Protein AF-A0A9D9DEP2-F1 (afdb_monomer)

Radius of gyration: 40.49 Å; Cα contacts (8 Å, |Δi|>4): 1142; chains: 1; bounding box: 101×79×122 Å

pLDDT: mean 80.51, std 19.4, range [23.91, 98.69]

Sequence (565 aa):
MKHIHAKIACAVLGAAFAVGIGTSLDYGESPEIASPSPSLRKAIETRASSVTAEQSIFTAIRSNNIGGDTNVSYECAKGGGTSNPGVYSDQIRLYQNNEDIGGDGGQITIKVADGYKITSLTIGSGQSTTIRYLVNGVNGQSNISISNGGKYTVDSANHLGVDISSVTVICNGKDKNSRLNVNYLSVTYEPLVDTPSDAVLSSLTLEQGTAPTEVYQNADVDVSGYLLTGTYTSPSTPEFSSELAILPNDENLTWNYDTSELGEAEISATYNDGNVNIDSNALTINVVEVPDGQYYYFGEHPDFSDSQKWDSGYEARTMAYPGEFSITFASANKQSQIITDMPVSKGNEATLTSEKPMSKIEFGFKQWNTRENTASLYIDGGSTAVDRAAFLDGVSSVSYVSDSPFSTAKVDWSNSSNQVGWEYVYIEYASVEPSEAESYAEMFIEFMTCDGEIGAITAEEGTWEVLSDLYAGLSDSDKRILKEATPNEHSESLVEQAVARYDYIVGKYGVEQYPDFMDRTPARIAEARSVDVNDQTAAWVIAGISAAGIASAAAFFFLRRRKEA

Foldseek 3Di:
DDDDDDDDDDDDDDDDDDDDDDDDDDDDDDDDDDDDDPVVVVVLPDAWDKDKAKAQFADDQWDCDGNPHNQKIKHKAQWQFPDGWDADPRWIWWHAHEPVPDTFTIKMKMFGHPQKAWPKKKWFAQAWAWKWKDFVNHGDDGRHIAHRRGMDMDDCVVVAPDRGGMMMMITHGHDPRHIGTTRMMMIIMGGNDPQPPQKDFDAKAKDQAQFDLEDEAPDDGDQQRIWMWTWIAHPVHRSDIDIGIDGSPPPQKDKDWHRNDFAKIWIWIWGDPPPDTHIYDIDIGGYDYDQPKDKDFQLPQPQLVDCVNAAQDWAWDKDDDPQFKIKIWRTWGQDDPDHNRFTKAAQTKMKMFTPFWFQKKKWKKAFAAQDKKKKFKDFPPDPHGPWIDIDRHGMDMTMDGHPDTTGMMMIGMPHRGGMMGGGIMMTRGPPPPPALLQVLLVLLPVQFDDPPDDDDTPHPPCPLVVSLVSLVPHDPVSLCLLQVADADCPDPRSSNNSSVSLLCCCQDVHCVVRNPSSPNPRHRDDDPPPPPPDVVNVCVVVVVVVVVVVVVVVVVVVVVVVVVD

Solvent-accessible surface area (backbone atoms only — not comparable to full-atom values): 31410 Å² total; per-residue (Å²): 138,83,91,82,91,85,84,88,80,92,79,92,79,88,83,88,80,90,79,89,80,89,79,91,78,91,78,77,86,79,80,83,79,74,78,80,55,76,73,55,65,66,56,77,75,65,82,76,73,68,47,75,35,49,36,61,71,37,91,59,62,53,41,70,36,34,65,79,38,66,54,32,27,37,41,53,42,30,72,41,18,77,40,72,56,44,64,54,94,38,14,38,39,22,25,15,17,39,84,91,73,58,69,50,8,5,29,39,37,38,36,44,40,91,63,34,24,51,66,38,42,33,45,22,21,68,29,34,23,27,28,29,37,21,51,69,84,40,84,56,64,67,77,46,76,32,49,63,69,27,68,49,66,57,72,52,81,87,46,73,95,59,83,31,43,30,41,34,43,29,13,58,11,72,41,90,76,17,23,32,24,38,38,32,40,37,40,29,28,31,64,56,73,81,76,56,96,65,50,38,81,73,47,36,42,62,44,58,74,75,34,73,63,62,43,42,42,70,49,85,78,76,52,80,29,38,41,34,40,35,35,29,37,20,84,91,42,77,88,46,72,49,79,42,80,47,65,69,81,42,90,45,53,45,78,47,68,62,32,82,54,78,39,84,30,54,40,34,43,35,40,44,84,85,83,54,80,40,60,33,50,72,44,80,35,35,18,37,77,63,67,82,55,46,79,45,48,46,35,75,35,68,61,59,65,33,67,90,76,34,44,74,58,76,38,67,46,73,51,78,46,89,94,46,33,35,37,36,31,61,25,30,20,38,45,91,81,90,45,72,65,26,45,34,26,54,40,45,37,36,40,36,41,40,78,48,48,25,25,30,43,34,42,35,33,37,37,88,53,76,64,72,36,32,44,34,34,24,51,71,84,48,94,60,63,81,31,73,31,78,46,52,67,47,75,50,60,44,59,50,79,46,101,59,70,41,42,34,41,34,40,38,52,75,39,54,85,44,66,39,30,42,44,31,40,36,38,21,58,37,86,68,75,65,50,73,37,40,52,46,16,48,52,47,46,68,56,51,40,73,57,94,68,88,84,56,73,60,52,64,92,61,49,69,57,53,54,45,52,54,56,68,69,48,54,75,68,34,48,46,51,57,51,70,50,65,66,30,77,84,52,93,47,49,43,22,26,24,37,27,50,50,38,47,49,33,11,59,67,28,56,90,79,40,63,70,79,70,72,63,79,51,68,74,48,74,75,77,75,74,73,80,60,47,74,66,55,45,50,50,52,53,50,50,53,49,50,52,51,50,50,51,52,50,50,50,52,54,56,52,56,67,73,77,109

Secondary structure (DSSP, 8-state):
-------PPP-----------------PPPP--PPPPHHHHTTTT-S---EEEEE---S-SEES-BTTBTTEEEEEE-TTBSS--EEETTEEEEPPBPTTT-S---EEEEEEPTTEEEEEEEEEESS-EEEEEEETTEE----EEE-TT-EEEE-SGGGTT----EEEEEE---STTS-EEEEEEEEEEEE-----TT-EEEEEEEE-TT--SEEETTPPP-GGG-EEEEEEE-SSSTT-EEEEEE-TT-TTEEEEE--SSSEEEEEEEEEE-SS-EEEPPPEEEEEEPPP--EEEETTTSHHHH-TTTS-SS-EEEEEEETTTEEEEEEEEE--SSS--SS-EEES--EEEEEEEEEEEEEEEEEE-S---EEEEEEETT-SS-SEEEEESSEEEEEEEEEEEEEEEEEEEES-TT-EEEEEEEEEEEP-----HHHHHHHHHHHH-EE-SSSS-EE--TTHHHHHHHHHHHS-HHHHHHHHHSPP-TT-S-HHHHHHHHHHHHHHHH-TTTS--TT---PPP----------HHHHHHHHHHHHHHHHHHHHHHHHHHHTT--

Structure (mmCIF, N/CA/C/O backbone):
data_AF-A0A9D9DEP2-F1
#
_entry.id   AF-A0A9D9DEP2-F1
#
loop_
_atom_site.group_PDB
_atom_site.id
_atom_site.type_symbol
_atom_site.label_atom_id
_atom_site.label_alt_id
_atom_site.label_comp_id
_atom_site.label_asym_id
_atom_site.label_entity_id
_atom_site.label_seq_id
_atom_site.pdbx_PDB_ins_code
_atom_site.Cartn_x
_atom_site.Cartn_y
_atom_site.Cartn_z
_atom_site.occupancy
_atom_site.B_iso_or_equiv
_atom_site.auth_seq_id
_atom_site.auth_comp_id
_atom_site.auth_asym_id
_atom_site.auth_atom_id
_atom_site.pdbx_PDB_model_num
ATOM 1 N N . MET A 1 1 ? -49.178 -45.381 30.645 1.00 32.31 1 MET A N 1
ATOM 2 C CA . MET A 1 1 ? -48.201 -46.468 30.871 1.00 32.31 1 MET A CA 1
ATOM 3 C C . MET A 1 1 ? -47.381 -46.614 29.587 1.00 32.31 1 MET A C 1
ATOM 5 O O . MET A 1 1 ? -47.969 -46.957 28.575 1.00 32.31 1 MET A O 1
ATOM 9 N N . LYS A 1 2 ? -46.074 -46.303 29.660 1.00 31.66 2 LYS A N 1
ATOM 10 C CA . LYS A 1 2 ? -44.983 -46.493 28.667 1.00 31.66 2 LYS A CA 1
ATOM 11 C C . LYS A 1 2 ? -44.894 -45.587 27.407 1.00 31.66 2 LYS A C 1
ATOM 13 O O . LYS A 1 2 ? -45.352 -45.957 26.339 1.00 31.66 2 LYS A O 1
ATOM 18 N N . HIS A 1 3 ? -44.265 -44.414 27.577 1.00 27.67 3 HIS A N 1
ATOM 19 C CA . HIS A 1 3 ? -42.921 -44.020 27.079 1.00 27.67 3 HIS A CA 1
ATOM 20 C C . HIS A 1 3 ? -42.362 -44.580 25.743 1.00 27.67 3 HIS A C 1
ATOM 22 O O . HIS A 1 3 ? -42.147 -45.786 25.670 1.00 27.67 3 HIS A O 1
ATOM 28 N N . ILE A 1 4 ? -41.962 -43.707 24.787 1.00 29.81 4 ILE A N 1
ATOM 29 C CA . ILE A 1 4 ? -40.572 -43.210 24.506 1.00 29.81 4 ILE A CA 1
ATOM 30 C C . ILE A 1 4 ? -40.453 -42.552 23.097 1.00 29.81 4 ILE A C 1
ATOM 32 O O . ILE A 1 4 ? -40.850 -43.170 22.119 1.00 29.81 4 ILE A O 1
ATOM 36 N N . HIS A 1 5 ? -39.900 -41.317 23.081 1.00 28.03 5 HIS A N 1
ATOM 37 C CA . HIS A 1 5 ? -38.949 -40.607 22.172 1.00 28.03 5 HIS A CA 1
ATOM 38 C C . HIS A 1 5 ? -38.866 -40.917 20.657 1.00 28.03 5 HIS A C 1
ATOM 40 O O . HIS A 1 5 ? -39.031 -42.055 20.253 1.00 28.03 5 HIS A O 1
ATOM 46 N N . ALA A 1 6 ? -38.392 -40.048 19.751 1.00 28.73 6 ALA A N 1
ATOM 47 C CA . ALA A 1 6 ? -38.085 -38.608 19.637 1.00 28.73 6 ALA A CA 1
ATOM 48 C C . ALA A 1 6 ? -37.448 -38.403 18.232 1.00 28.73 6 ALA A C 1
ATOM 50 O O . ALA A 1 6 ? -37.020 -39.380 17.617 1.00 28.73 6 ALA A O 1
ATOM 51 N N . LYS A 1 7 ? -37.264 -37.130 17.843 1.00 26.77 7 LYS A N 1
ATOM 52 C CA . LYS A 1 7 ? -36.399 -36.565 16.777 1.00 26.77 7 LYS A CA 1
ATOM 53 C C . LYS A 1 7 ? -37.071 -36.218 15.442 1.00 26.77 7 LYS A C 1
ATOM 55 O O . LYS A 1 7 ? -37.149 -37.025 14.522 1.00 26.77 7 LYS A O 1
ATOM 60 N N . ILE A 1 8 ? -37.453 -34.943 15.349 1.00 25.81 8 ILE A N 1
ATOM 61 C CA . ILE A 1 8 ? -37.536 -34.171 14.107 1.00 25.81 8 ILE A CA 1
ATOM 62 C C . ILE A 1 8 ? -36.127 -33.625 13.848 1.00 25.81 8 ILE A C 1
ATOM 64 O O . ILE A 1 8 ? -35.552 -32.972 14.714 1.00 25.81 8 ILE A O 1
ATOM 68 N N . ALA A 1 9 ? -35.564 -33.954 12.687 1.00 27.83 9 ALA A N 1
ATOM 69 C CA . ALA A 1 9 ? -34.349 -33.351 12.162 1.00 27.83 9 ALA A CA 1
ATOM 70 C C . ALA A 1 9 ? -34.756 -32.281 11.144 1.00 27.83 9 ALA A C 1
ATOM 72 O O . ALA A 1 9 ? -35.517 -32.561 10.217 1.00 27.83 9 ALA A O 1
ATOM 73 N N . CYS A 1 10 ? -34.254 -31.068 11.356 1.00 23.91 10 CYS A N 1
ATOM 74 C CA . CYS A 1 10 ? -34.323 -29.956 10.427 1.00 23.91 10 CYS A CA 1
ATOM 75 C C . CYS A 1 10 ? -33.319 -30.213 9.292 1.00 23.91 10 CYS A C 1
ATOM 77 O O . CYS A 1 10 ? -32.130 -30.393 9.549 1.00 23.91 10 CYS A O 1
ATOM 79 N N . ALA A 1 11 ? -33.799 -30.281 8.052 1.00 28.59 11 ALA A N 1
ATOM 80 C CA . ALA A 1 11 ? -32.971 -30.296 6.851 1.00 28.59 11 ALA A CA 1
ATOM 81 C C . ALA A 1 11 ? -33.636 -29.383 5.816 1.00 28.59 11 ALA A C 1
ATOM 83 O O . ALA A 1 11 ? -34.637 -29.743 5.198 1.00 28.59 11 ALA A O 1
ATOM 84 N N . VAL A 1 12 ? -33.085 -28.180 5.672 1.00 26.52 12 VAL A N 1
ATOM 85 C CA . VAL A 1 12 ? -33.403 -27.224 4.612 1.00 26.52 12 VAL A CA 1
ATOM 86 C C . VAL A 1 12 ? -32.397 -27.451 3.489 1.00 26.52 12 VAL A C 1
ATOM 88 O O . VAL A 1 12 ? -31.224 -27.145 3.664 1.00 26.52 12 VAL A O 1
ATOM 91 N N . LEU A 1 13 ? -32.841 -28.004 2.355 1.00 25.55 13 LEU A N 1
ATOM 92 C CA . LEU A 1 13 ? -32.223 -27.787 1.040 1.00 25.55 13 LEU A CA 1
ATOM 93 C C . LEU A 1 13 ? -33.100 -28.348 -0.093 1.00 25.55 13 LEU A C 1
ATOM 95 O O . LEU A 1 13 ? -33.417 -29.534 -0.122 1.00 25.55 13 LEU A O 1
ATOM 99 N N . GLY A 1 14 ? -33.418 -27.476 -1.055 1.00 25.98 14 GLY A N 1
ATOM 100 C CA . GLY A 1 14 ? -33.632 -27.834 -2.460 1.00 25.98 14 GLY A CA 1
ATOM 101 C C . GLY A 1 14 ? -35.033 -28.288 -2.875 1.00 25.98 14 GLY A C 1
ATOM 102 O O . GLY A 1 14 ? -35.260 -29.476 -3.088 1.00 25.98 14 GLY A O 1
ATOM 103 N N . ALA A 1 15 ? -35.941 -27.342 -3.131 1.00 28.12 15 ALA A N 1
ATOM 104 C CA . ALA A 1 15 ? -37.134 -27.595 -3.939 1.00 28.12 15 ALA A CA 1
ATOM 105 C C . ALA A 1 15 ? -37.005 -26.900 -5.303 1.00 28.12 15 ALA A C 1
ATOM 107 O O . ALA A 1 15 ? -37.205 -25.696 -5.434 1.00 28.12 15 ALA A O 1
ATOM 108 N N . ALA A 1 16 ? -36.675 -27.696 -6.320 1.00 28.05 16 ALA A N 1
ATOM 109 C CA . ALA A 1 16 ? -36.867 -27.356 -7.721 1.00 28.05 16 ALA A CA 1
ATOM 110 C C . ALA A 1 16 ? -38.371 -27.294 -8.030 1.00 28.05 16 ALA A C 1
ATOM 112 O O . ALA A 1 16 ? -39.101 -28.246 -7.748 1.00 28.05 16 ALA A O 1
ATOM 113 N N . PHE A 1 17 ? -38.827 -26.205 -8.648 1.00 26.36 17 PHE A N 1
ATOM 114 C CA . PHE A 1 17 ? -40.170 -26.105 -9.215 1.00 26.36 17 PHE A CA 1
ATOM 115 C C . PHE A 1 17 ? -40.061 -25.849 -10.718 1.00 26.36 17 PHE A C 1
ATOM 117 O O . PHE A 1 17 ? -39.733 -24.756 -11.168 1.00 26.36 17 PHE A O 1
ATOM 124 N N . ALA A 1 18 ? -40.325 -26.899 -11.494 1.00 29.03 18 ALA A N 1
ATOM 125 C CA . ALA A 1 18 ? -40.583 -26.814 -12.919 1.00 29.03 18 ALA A CA 1
ATOM 126 C C . ALA A 1 18 ? -42.079 -26.547 -13.128 1.00 29.03 18 ALA A C 1
ATOM 128 O O . ALA A 1 18 ? -42.914 -27.373 -12.761 1.00 29.03 18 ALA A O 1
ATOM 129 N N . VAL A 1 19 ? -42.419 -25.424 -13.759 1.00 29.98 19 VAL A N 1
ATOM 130 C CA . VAL A 1 19 ? -43.711 -25.229 -14.427 1.00 29.98 19 VAL A CA 1
ATOM 131 C C . VAL A 1 19 ? -43.416 -24.670 -15.809 1.00 29.98 19 VAL A C 1
ATOM 133 O O . VAL A 1 19 ? -43.016 -23.521 -15.964 1.00 29.98 19 VAL A O 1
ATOM 136 N N . GLY A 1 20 ? -43.585 -25.525 -16.815 1.00 27.92 20 GLY A N 1
ATOM 137 C CA . GLY A 1 20 ? -43.602 -25.124 -18.210 1.00 27.92 20 GLY A CA 1
ATOM 138 C C . GLY A 1 20 ? -44.967 -24.559 -18.581 1.00 27.92 20 GLY A C 1
ATOM 139 O O . GLY A 1 20 ? -45.994 -25.185 -18.322 1.00 27.92 20 GLY A O 1
ATOM 140 N N . ILE A 1 21 ? -44.967 -23.408 -19.245 1.00 32.16 21 ILE A N 1
ATOM 141 C CA . ILE A 1 21 ? -46.043 -22.990 -20.140 1.00 32.16 21 ILE A CA 1
ATOM 142 C C . ILE A 1 21 ? -45.348 -22.409 -21.367 1.00 32.16 21 ILE A C 1
ATOM 144 O O . ILE A 1 21 ? -44.583 -21.454 -21.267 1.00 32.16 21 ILE A O 1
ATOM 148 N N . GLY A 1 22 ? -45.541 -23.072 -22.504 1.00 30.22 22 GLY A N 1
ATOM 149 C CA . GLY A 1 22 ? -44.905 -22.714 -23.759 1.00 30.22 22 GLY A CA 1
ATOM 150 C C . GLY A 1 22 ? -45.598 -21.559 -24.467 1.00 30.22 22 GLY A C 1
ATOM 151 O O . GLY A 1 22 ? -46.820 -21.444 -24.436 1.00 30.22 22 GLY A O 1
ATOM 152 N N . THR A 1 23 ? -44.803 -20.799 -25.210 1.00 33.25 23 THR A N 1
ATOM 153 C CA . THR A 1 23 ? -45.201 -20.190 -26.477 1.00 33.25 23 THR A CA 1
ATOM 154 C C . THR A 1 23 ? -44.007 -20.236 -27.427 1.00 33.25 23 THR A C 1
ATOM 156 O O . THR A 1 23 ? -42.866 -19.977 -27.059 1.00 33.25 23 THR A O 1
ATOM 159 N N . SER A 1 24 ? -44.293 -20.671 -28.649 1.00 32.06 24 SER A N 1
ATOM 160 C CA . SER A 1 24 ? -43.367 -20.868 -29.756 1.00 32.06 24 SER A CA 1
ATOM 161 C C . SER A 1 24 ? -42.842 -19.544 -30.306 1.00 32.06 24 SER A C 1
ATOM 163 O O . SER A 1 24 ? -43.647 -18.687 -30.677 1.00 32.06 24 SER A O 1
ATOM 165 N N . LEU A 1 25 ? -41.525 -19.436 -30.480 1.00 31.28 25 LEU A N 1
ATOM 166 C CA . LEU A 1 25 ? -40.923 -18.542 -31.462 1.00 31.28 25 LEU A CA 1
ATOM 167 C C . LEU A 1 25 ? -39.977 -19.353 -32.350 1.00 31.28 25 LEU A C 1
ATOM 169 O O . LEU A 1 25 ? -39.119 -20.097 -31.884 1.00 31.28 25 LEU A O 1
ATOM 173 N N . ASP A 1 26 ? -40.267 -19.236 -33.635 1.00 36.88 26 ASP A N 1
ATOM 174 C CA . ASP A 1 26 ? -39.692 -19.901 -34.793 1.00 36.88 26 ASP A CA 1
ATOM 175 C C . ASP A 1 26 ? -38.225 -19.467 -34.975 1.00 36.88 26 ASP A C 1
ATOM 177 O O . ASP A 1 26 ? -37.953 -18.277 -35.141 1.00 36.88 26 ASP A O 1
ATOM 181 N N . TYR A 1 27 ? -37.278 -20.409 -34.916 1.00 31.64 27 TYR A N 1
ATOM 182 C CA . TYR A 1 27 ? -35.875 -20.176 -35.273 1.00 31.64 27 TYR A CA 1
ATOM 183 C C . TYR A 1 27 ? -35.579 -20.906 -36.579 1.00 31.64 27 TYR A C 1
ATOM 185 O O . TYR A 1 27 ? -35.537 -22.136 -36.630 1.00 31.64 27 TYR A O 1
ATOM 193 N N . GLY A 1 28 ? -35.389 -20.112 -37.633 1.00 33.50 28 GLY A N 1
ATOM 194 C CA . GLY A 1 28 ? -34.922 -20.570 -38.932 1.00 33.50 28 GLY A CA 1
ATOM 195 C C . GLY A 1 28 ? -33.533 -21.203 -38.856 1.00 33.50 28 GLY A C 1
ATOM 196 O O . GLY A 1 28 ? -32.704 -20.858 -38.014 1.00 33.50 28 GLY A O 1
ATOM 197 N N . GLU A 1 29 ? -33.323 -22.152 -39.762 1.00 33.81 29 GLU A N 1
ATOM 198 C CA . GLU A 1 29 ? -32.135 -22.981 -39.926 1.00 33.81 29 GLU A CA 1
ATOM 199 C C . GLU A 1 29 ? -30.820 -22.177 -39.897 1.00 33.81 29 GLU A C 1
ATOM 201 O O . GLU A 1 29 ? -30.625 -21.212 -40.637 1.00 33.81 29 GLU A O 1
ATOM 206 N N . SER A 1 30 ? -29.900 -22.620 -39.038 1.00 30.31 30 SER A N 1
ATOM 207 C CA . SER A 1 30 ? -28.515 -22.157 -38.964 1.00 30.31 30 SER A CA 1
ATOM 208 C C . SER A 1 30 ? -27.701 -22.771 -40.113 1.00 30.31 30 SER A C 1
ATOM 210 O O . SER A 1 30 ? -27.745 -23.993 -40.282 1.00 30.31 30 SER A O 1
ATOM 212 N N . PRO A 1 31 ? -26.954 -21.985 -40.912 1.00 36.69 31 PRO A N 1
ATOM 213 C CA . PRO A 1 31 ? -26.064 -22.548 -41.912 1.00 36.69 31 PRO A CA 1
ATOM 214 C C . PRO A 1 31 ? -24.819 -23.132 -41.237 1.00 36.69 31 PRO A C 1
ATOM 216 O O . PRO A 1 31 ? -24.120 -22.474 -40.469 1.00 36.69 31 PRO A O 1
ATOM 219 N N . GLU A 1 32 ? -24.552 -24.388 -41.571 1.00 36.28 32 GLU A N 1
ATOM 220 C CA . GLU A 1 32 ? -23.367 -25.162 -41.220 1.00 36.28 32 GLU A CA 1
ATOM 221 C C . GLU A 1 32 ? -22.092 -24.396 -41.636 1.00 36.28 32 GLU A C 1
ATOM 223 O O . GLU A 1 32 ? -21.767 -24.278 -42.820 1.00 36.28 32 GLU A O 1
ATOM 228 N N . ILE A 1 33 ? -21.375 -23.819 -40.663 1.00 31.00 33 ILE A N 1
ATOM 229 C CA . ILE A 1 33 ? -20.100 -23.135 -40.907 1.00 31.00 33 ILE A CA 1
ATOM 230 C C . ILE A 1 33 ? -19.047 -24.206 -41.195 1.00 31.00 33 ILE A C 1
ATOM 232 O O . ILE A 1 33 ? -18.604 -24.936 -40.307 1.00 31.00 33 ILE A O 1
ATOM 236 N N . ALA A 1 34 ? -18.649 -24.299 -42.462 1.00 35.62 34 ALA A N 1
ATOM 237 C CA . ALA A 1 34 ? -17.555 -25.146 -42.905 1.00 35.62 34 ALA A CA 1
ATOM 238 C C . ALA A 1 34 ? -16.264 -24.815 -42.137 1.00 35.62 34 ALA A C 1
ATOM 240 O O . ALA A 1 34 ? -15.840 -23.661 -42.060 1.00 35.62 34 ALA A O 1
ATOM 241 N N . SER A 1 35 ? -15.619 -25.849 -41.595 1.00 36.44 35 SER A N 1
ATOM 242 C CA . SER A 1 35 ? -14.315 -25.734 -40.938 1.00 36.44 35 SER A CA 1
ATOM 243 C C . SER A 1 35 ? -13.278 -25.137 -41.911 1.00 36.44 35 SER A C 1
ATOM 245 O O . SER A 1 35 ? -13.195 -25.601 -43.055 1.00 36.44 35 SER A O 1
ATOM 247 N N . PRO A 1 36 ? -12.485 -24.124 -41.509 1.00 30.78 36 PRO A N 1
ATOM 248 C CA . PRO A 1 36 ? -11.541 -23.473 -42.409 1.00 30.78 36 PRO A CA 1
ATOM 249 C C . PRO A 1 36 ? -10.458 -24.451 -42.880 1.00 30.78 36 PRO A C 1
ATOM 251 O O . PRO A 1 36 ? -9.934 -25.262 -42.112 1.00 30.78 36 PRO A O 1
ATOM 254 N N . SER A 1 37 ? -10.130 -24.372 -44.173 1.00 34.12 37 SER A N 1
ATOM 255 C CA . SER A 1 37 ? -9.193 -25.289 -44.828 1.00 34.12 37 SER A CA 1
ATOM 256 C C . SER A 1 37 ? -7.795 -25.281 -44.167 1.00 34.12 37 SER A C 1
ATOM 258 O O . SER A 1 37 ? -7.350 -24.233 -43.689 1.00 34.12 37 SER A O 1
ATOM 260 N N . PRO A 1 38 ? -7.043 -26.403 -44.193 1.00 34.75 38 PRO A N 1
ATOM 261 C CA . PRO A 1 38 ? -5.690 -26.505 -43.622 1.00 34.75 38 PRO A CA 1
ATOM 262 C C . PRO A 1 38 ? -4.677 -25.481 -44.163 1.00 34.75 38 PRO A C 1
ATOM 264 O O . PRO A 1 38 ? -3.651 -25.233 -43.535 1.00 34.75 38 PRO A O 1
ATOM 267 N N . SER A 1 39 ? -4.965 -24.865 -45.312 1.00 31.33 39 SER A N 1
ATOM 268 C CA . SER A 1 39 ? -4.174 -23.786 -45.911 1.00 31.33 39 SER A CA 1
ATOM 269 C C . SER A 1 39 ? -4.269 -22.473 -45.125 1.00 31.33 39 SER A C 1
ATOM 271 O O . SER A 1 39 ? -3.285 -21.742 -45.076 1.00 31.33 39 SER A O 1
ATOM 273 N N . LEU A 1 40 ? -5.412 -22.198 -44.477 1.00 28.23 40 LEU A N 1
ATOM 274 C CA . LEU A 1 40 ? -5.621 -21.008 -43.641 1.00 28.23 40 LEU A CA 1
ATOM 275 C C . LEU A 1 40 ? -4.958 -21.154 -42.263 1.00 28.23 40 LEU A C 1
ATOM 277 O O . LEU A 1 40 ? -4.382 -20.199 -41.755 1.00 28.23 40 LEU A O 1
ATOM 281 N N . ARG A 1 41 ? -4.931 -22.370 -41.695 1.00 28.97 41 ARG A N 1
ATOM 282 C CA . ARG A 1 41 ? -4.208 -22.637 -40.434 1.00 28.97 41 ARG A CA 1
ATOM 283 C C . ARG A 1 41 ? -2.699 -22.408 -40.546 1.00 28.97 41 ARG A C 1
ATOM 285 O O . ARG A 1 41 ? -2.068 -22.095 -39.552 1.00 28.97 41 ARG A O 1
ATOM 292 N N . LYS A 1 42 ? -2.133 -22.510 -41.753 1.00 27.92 42 LYS A N 1
ATOM 293 C CA . LYS A 1 42 ? -0.714 -22.226 -42.012 1.00 27.92 42 LYS A CA 1
ATOM 294 C C . LYS A 1 42 ? -0.420 -20.737 -42.258 1.00 27.92 42 LYS A C 1
ATOM 296 O O . LYS A 1 42 ? 0.742 -20.354 -42.242 1.00 27.92 42 LYS A O 1
ATOM 301 N N . ALA A 1 43 ? -1.444 -19.914 -42.494 1.00 28.11 43 ALA A N 1
ATOM 302 C CA . ALA A 1 43 ? -1.305 -18.466 -42.670 1.00 28.11 43 ALA A CA 1
ATOM 303 C C . ALA A 1 43 ? -1.530 -17.689 -41.359 1.00 28.11 43 ALA A C 1
ATOM 305 O O . ALA A 1 43 ? -0.901 -16.658 -41.159 1.00 28.11 43 ALA A O 1
ATOM 306 N N . ILE A 1 44 ? -2.343 -18.230 -40.443 1.00 33.69 44 ILE A N 1
ATOM 307 C CA . ILE A 1 44 ? -2.642 -17.621 -39.131 1.00 33.69 44 ILE A CA 1
ATOM 308 C C . ILE A 1 44 ? -1.477 -17.781 -38.126 1.00 33.69 44 ILE A C 1
ATOM 310 O O . ILE A 1 44 ? -1.403 -17.075 -37.131 1.00 33.69 44 ILE A O 1
ATOM 314 N N . GLU A 1 45 ? -0.497 -18.641 -38.409 1.00 35.28 45 GLU A N 1
ATOM 315 C CA . GLU A 1 45 ? 0.647 -18.908 -37.519 1.00 35.28 45 GLU A CA 1
ATOM 316 C C . GLU A 1 45 ? 1.934 -18.176 -37.949 1.00 35.28 45 GLU A C 1
ATOM 318 O O . GLU A 1 45 ? 3.049 -18.600 -37.649 1.00 35.28 45 GLU A O 1
ATOM 323 N N . THR A 1 46 ? 1.840 -17.100 -38.736 1.00 43.66 46 THR A N 1
ATOM 324 C CA . THR A 1 46 ? 3.037 -16.427 -39.266 1.00 43.66 46 THR A CA 1
ATOM 325 C C . THR A 1 46 ? 2.857 -14.916 -39.346 1.00 43.66 46 THR A C 1
ATOM 327 O O . THR A 1 46 ? 2.528 -14.422 -40.422 1.00 43.66 46 THR A O 1
ATOM 330 N N . ARG A 1 47 ? 3.146 -14.190 -38.244 1.00 43.97 47 ARG A N 1
ATOM 331 C CA . ARG A 1 47 ? 3.844 -12.872 -38.272 1.00 43.97 47 ARG A CA 1
ATOM 332 C C . ARG A 1 47 ? 4.168 -12.169 -36.938 1.00 43.97 47 ARG A C 1
ATOM 334 O O . ARG A 1 47 ? 4.593 -11.025 -36.987 1.00 43.97 47 ARG A O 1
ATOM 341 N N . ALA A 1 48 ? 4.139 -12.852 -35.795 1.00 51.50 48 ALA A N 1
ATOM 342 C CA . ALA A 1 48 ? 4.835 -12.381 -34.586 1.00 51.50 48 ALA A CA 1
ATOM 343 C C . ALA A 1 48 ? 5.480 -13.548 -33.817 1.00 51.50 48 ALA A C 1
ATOM 345 O O . ALA A 1 48 ? 5.291 -13.711 -32.619 1.00 51.50 48 ALA A O 1
ATOM 346 N N . SER A 1 49 ? 6.214 -14.427 -34.514 1.00 65.12 49 SER A N 1
ATOM 347 C CA . SER A 1 49 ? 7.077 -15.371 -33.796 1.00 65.12 49 SER A CA 1
ATOM 348 C C . SER A 1 49 ? 8.314 -14.603 -33.363 1.00 65.12 49 SER A C 1
ATOM 350 O O . SER A 1 49 ? 9.148 -14.256 -34.203 1.00 65.12 49 SER A O 1
ATOM 352 N N . SER A 1 50 ? 8.423 -14.337 -32.067 1.00 81.44 50 SER A N 1
ATOM 353 C CA . SER A 1 50 ? 9.670 -13.874 -31.481 1.00 81.44 50 SER A CA 1
ATOM 354 C C . SER A 1 50 ? 10.774 -14.903 -31.749 1.00 81.44 50 SER A C 1
ATOM 356 O O . SER A 1 50 ? 10.539 -16.116 -31.801 1.00 81.44 50 SER A O 1
ATOM 358 N N . VAL A 1 51 ? 11.981 -14.409 -32.000 1.00 91.06 51 VAL A N 1
ATOM 359 C CA . VAL A 1 51 ? 13.173 -15.221 -32.252 1.00 91.06 51 VAL A CA 1
ATOM 360 C C . VAL A 1 51 ? 14.193 -14.890 -31.178 1.00 91.06 51 VAL A C 1
ATOM 362 O O . VAL A 1 51 ? 14.435 -13.719 -30.895 1.00 91.06 51 VAL A O 1
ATOM 365 N N . THR A 1 52 ? 14.801 -15.920 -30.590 1.00 94.50 52 THR A N 1
ATOM 366 C CA . THR A 1 52 ? 15.857 -15.767 -29.584 1.00 94.50 52 THR A CA 1
ATOM 367 C C . THR A 1 52 ? 17.193 -16.248 -30.137 1.00 94.50 52 THR A C 1
ATOM 369 O O . THR A 1 52 ? 17.323 -17.395 -30.568 1.00 94.50 52 THR A O 1
ATOM 372 N N . ALA A 1 53 ? 18.199 -15.380 -30.080 1.00 96.44 53 ALA A N 1
ATOM 373 C CA . ALA A 1 53 ? 19.572 -15.659 -30.474 1.00 96.44 53 ALA A CA 1
ATOM 374 C C . ALA A 1 53 ? 20.492 -15.656 -29.248 1.00 96.44 53 ALA A C 1
ATOM 376 O O . ALA A 1 53 ? 20.501 -14.695 -28.478 1.00 96.44 53 ALA A O 1
ATOM 377 N N . GLU A 1 54 ? 21.298 -16.707 -29.081 1.00 97.62 54 GLU A N 1
ATOM 378 C CA . GLU A 1 54 ? 22.160 -16.886 -27.908 1.00 97.62 54 GLU A CA 1
ATOM 379 C C . GLU A 1 54 ? 23.635 -17.057 -28.268 1.00 97.62 54 GLU A C 1
ATOM 381 O O . GLU A 1 54 ? 23.988 -17.705 -29.253 1.00 97.62 54 GLU A O 1
ATOM 386 N N . GLN A 1 55 ? 24.525 -16.532 -27.427 1.00 97.94 55 GLN A N 1
ATOM 387 C CA . GLN A 1 55 ? 25.966 -16.708 -27.579 1.00 97.94 55 GLN A CA 1
ATOM 388 C C . GLN A 1 55 ? 26.674 -16.762 -26.226 1.00 97.94 55 GLN A C 1
ATOM 390 O O . GLN A 1 55 ? 26.552 -15.852 -25.412 1.00 97.94 55 GLN A O 1
ATOM 395 N N . SER A 1 56 ? 27.469 -17.811 -26.012 1.00 97.00 56 SER A N 1
ATOM 396 C CA . SER A 1 56 ? 28.275 -18.015 -24.797 1.00 97.00 56 SER A CA 1
ATOM 397 C C . SER A 1 56 ? 29.781 -18.125 -25.061 1.00 97.00 56 SER A C 1
ATOM 399 O O . SER A 1 56 ? 30.559 -18.301 -24.129 1.00 97.00 56 SER A O 1
ATOM 401 N N . ILE A 1 57 ? 30.193 -18.063 -26.331 1.00 96.50 57 ILE A N 1
ATOM 402 C CA . ILE A 1 57 ? 31.594 -18.102 -26.763 1.00 96.50 57 ILE A CA 1
ATOM 403 C C . ILE A 1 57 ? 31.838 -16.884 -27.645 1.00 96.50 57 ILE A C 1
ATOM 405 O O . ILE A 1 57 ? 31.228 -16.739 -28.708 1.00 96.50 57 ILE A O 1
ATOM 409 N N . PHE A 1 58 ? 32.743 -16.013 -27.214 1.00 97.88 58 PHE A N 1
ATOM 410 C CA . PHE A 1 58 ? 33.095 -14.792 -27.926 1.00 97.88 58 PHE A CA 1
ATOM 411 C C . PHE A 1 58 ? 34.499 -14.904 -28.506 1.00 97.88 58 PHE A C 1
ATOM 413 O O . PHE A 1 58 ? 35.454 -15.187 -27.792 1.00 97.88 58 PHE A O 1
ATOM 420 N N . THR A 1 59 ? 34.634 -14.639 -29.805 1.00 96.81 59 THR A N 1
ATOM 421 C CA . THR A 1 59 ? 35.922 -14.656 -30.525 1.00 96.81 59 THR A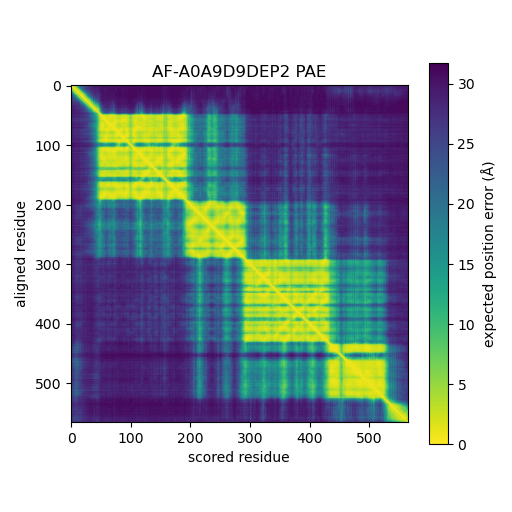 CA 1
ATOM 422 C C . THR A 1 59 ? 36.337 -13.272 -31.028 1.00 96.81 59 THR A C 1
ATOM 424 O O . THR A 1 59 ? 37.480 -13.077 -31.439 1.00 96.81 59 THR A O 1
ATOM 427 N N . ALA A 1 60 ? 35.436 -12.288 -30.962 1.00 97.38 60 ALA A N 1
ATOM 428 C CA . ALA A 1 60 ? 35.673 -10.907 -31.361 1.00 97.38 60 ALA A CA 1
ATOM 429 C C . ALA A 1 60 ? 34.903 -9.923 -30.466 1.00 97.38 60 ALA A C 1
ATOM 431 O O . ALA A 1 60 ? 33.866 -10.257 -29.898 1.00 97.38 60 ALA A O 1
ATOM 432 N N . ILE A 1 61 ? 35.388 -8.680 -30.392 1.00 97.94 61 ILE A N 1
ATOM 433 C CA . ILE A 1 61 ? 34.727 -7.565 -29.682 1.00 97.94 61 ILE A CA 1
ATOM 434 C C . ILE A 1 61 ? 33.633 -6.872 -30.518 1.00 97.94 61 ILE A C 1
ATOM 436 O O . ILE A 1 61 ? 33.080 -5.860 -30.105 1.00 97.94 61 ILE A O 1
ATOM 440 N N . ARG A 1 62 ? 33.357 -7.381 -31.721 1.00 97.50 62 ARG A N 1
ATOM 441 C CA . ARG A 1 62 ? 32.251 -6.966 -32.588 1.00 97.50 62 ARG A CA 1
ATOM 442 C C . ARG A 1 62 ? 31.851 -8.131 -33.485 1.00 97.50 62 ARG A C 1
ATOM 444 O O . ARG A 1 62 ? 32.733 -8.859 -33.947 1.00 97.50 62 ARG A O 1
ATOM 451 N N . SER A 1 63 ? 30.561 -8.277 -33.751 1.00 97.56 63 SER A N 1
ATOM 452 C CA . SER A 1 63 ? 30.007 -9.288 -34.651 1.00 97.56 63 SER A CA 1
ATOM 453 C C . SER A 1 63 ? 28.732 -8.765 -35.300 1.00 97.56 63 SER A C 1
ATOM 455 O O . SER A 1 63 ? 27.950 -8.070 -34.659 1.00 97.56 63 SER A O 1
ATOM 457 N N . ASN A 1 64 ? 28.505 -9.129 -36.560 1.00 95.69 64 ASN A N 1
ATOM 458 C CA . ASN A 1 64 ? 27.255 -8.868 -37.282 1.00 95.69 64 ASN A CA 1
ATOM 459 C C . ASN A 1 64 ? 26.198 -9.969 -37.070 1.00 95.69 64 ASN A C 1
ATOM 461 O O . ASN A 1 64 ? 25.225 -10.022 -37.810 1.00 95.69 64 ASN A O 1
ATOM 465 N N . ASN A 1 65 ? 26.450 -10.889 -36.141 1.00 95.56 65 ASN A N 1
ATOM 466 C CA . ASN A 1 65 ? 25.528 -11.938 -35.736 1.00 95.56 65 ASN A CA 1
ATOM 467 C C . ASN A 1 65 ? 25.722 -12.259 -34.246 1.00 95.56 65 ASN A C 1
ATOM 469 O O . ASN A 1 65 ? 26.833 -12.100 -33.724 1.00 95.56 65 ASN A O 1
ATOM 473 N N . ILE A 1 66 ? 24.679 -12.758 -33.588 1.00 97.19 66 ILE A N 1
ATOM 474 C CA . ILE A 1 66 ? 24.758 -13.394 -32.264 1.00 97.19 66 ILE A CA 1
ATOM 475 C C . ILE A 1 66 ? 24.315 -14.840 -32.436 1.00 97.19 66 ILE A C 1
ATOM 477 O O . ILE A 1 66 ? 23.243 -15.102 -32.969 1.00 97.19 66 ILE A O 1
ATOM 481 N N . GLY A 1 67 ? 25.159 -15.797 -32.051 1.00 94.25 67 GLY A N 1
ATOM 482 C CA . GLY A 1 67 ? 24.820 -17.222 -32.185 1.00 94.25 67 GLY A CA 1
ATOM 483 C C . GLY A 1 67 ? 24.607 -17.702 -33.628 1.00 94.25 67 GLY A C 1
ATOM 484 O O . GLY A 1 67 ? 24.005 -18.751 -33.836 1.00 94.25 67 GLY A O 1
ATOM 485 N N . GLY A 1 68 ? 25.079 -16.947 -34.628 1.00 93.81 68 GLY A N 1
ATOM 486 C CA . GLY A 1 68 ? 24.820 -17.201 -36.049 1.00 93.81 68 GLY A CA 1
ATOM 487 C C . GLY A 1 68 ? 23.577 -16.505 -36.617 1.00 93.81 68 GLY A C 1
ATOM 488 O O . GLY A 1 68 ? 23.405 -16.521 -37.835 1.00 93.81 68 GLY A O 1
ATOM 489 N N . ASP A 1 69 ? 22.755 -15.855 -35.789 1.00 95.88 69 ASP A N 1
ATOM 490 C CA . ASP A 1 69 ? 21.605 -15.067 -36.242 1.00 95.88 69 ASP A CA 1
ATOM 491 C C . ASP A 1 69 ? 22.049 -13.678 -36.717 1.00 95.88 69 ASP A C 1
ATOM 493 O O . ASP A 1 69 ? 22.615 -12.903 -35.947 1.00 95.88 69 ASP A O 1
ATOM 497 N N . THR A 1 70 ? 21.802 -13.369 -37.991 1.00 95.56 70 THR A N 1
ATOM 498 C CA . THR A 1 70 ? 22.223 -12.124 -38.649 1.00 95.56 70 THR A CA 1
ATOM 499 C C . THR A 1 70 ? 21.300 -10.931 -38.408 1.00 95.56 70 THR A C 1
ATOM 501 O O . THR A 1 70 ? 21.646 -9.824 -38.818 1.00 95.56 70 THR A O 1
ATOM 504 N N . ASN A 1 71 ? 20.136 -11.124 -37.784 1.00 95.44 71 ASN A N 1
ATOM 505 C CA . ASN A 1 71 ? 19.224 -10.027 -37.451 1.00 95.44 71 ASN A CA 1
ATOM 506 C C . ASN A 1 71 ? 19.630 -9.306 -36.170 1.00 95.44 71 ASN A C 1
ATOM 508 O O . ASN A 1 71 ? 19.104 -8.239 -35.884 1.00 95.44 71 ASN A O 1
ATOM 512 N N . VAL A 1 72 ? 20.566 -9.858 -35.402 1.00 97.19 72 VAL A N 1
ATOM 513 C CA . VAL A 1 72 ? 21.093 -9.243 -34.185 1.00 97.19 72 VAL A CA 1
ATOM 514 C C . VAL A 1 72 ? 22.608 -9.152 -34.248 1.00 97.19 72 VAL A C 1
ATOM 516 O O . VAL A 1 72 ? 23.289 -10.018 -34.782 1.00 97.19 72 VAL A O 1
ATOM 519 N N . SER A 1 73 ? 23.172 -8.089 -33.695 1.00 98.19 73 SER A N 1
ATOM 520 C CA . SER A 1 73 ? 24.609 -7.819 -33.743 1.00 98.19 73 SER A CA 1
ATOM 521 C C . SER A 1 73 ? 25.085 -7.196 -32.441 1.00 98.19 73 SER A C 1
ATOM 523 O O . SER A 1 73 ? 24.280 -6.690 -31.656 1.00 98.19 73 SER A O 1
ATOM 525 N N . TYR A 1 74 ? 26.398 -7.214 -32.210 1.00 98.50 74 TYR A N 1
ATOM 526 C CA . TYR A 1 74 ? 26.994 -6.487 -31.095 1.00 98.50 74 TYR A CA 1
ATOM 527 C C . TYR A 1 74 ? 28.294 -5.788 -31.485 1.00 98.50 74 TYR A C 1
ATOM 529 O O . TYR A 1 74 ? 29.065 -6.263 -32.323 1.00 98.50 74 TYR A O 1
ATOM 537 N N . GLU A 1 75 ? 28.578 -4.680 -30.812 1.00 98.38 75 GLU A N 1
ATOM 538 C CA . GLU A 1 75 ? 29.834 -3.946 -30.924 1.00 98.38 75 GLU A CA 1
ATOM 539 C C . GLU A 1 75 ? 30.262 -3.417 -29.556 1.00 98.38 75 GLU A C 1
ATOM 541 O O . GLU A 1 75 ? 29.464 -2.834 -28.823 1.00 98.38 75 GLU A O 1
ATOM 546 N N . CYS A 1 76 ? 31.529 -3.613 -29.198 1.00 98.38 76 CYS A N 1
ATOM 547 C CA . CYS A 1 76 ? 32.088 -3.095 -27.957 1.00 98.38 76 CYS A CA 1
ATOM 548 C C . CYS A 1 76 ? 32.930 -1.843 -28.195 1.00 98.38 76 CYS A C 1
ATOM 550 O O . CYS A 1 76 ? 33.716 -1.770 -29.139 1.00 98.38 76 CYS A O 1
ATOM 552 N N . ALA A 1 77 ? 32.848 -0.894 -27.265 1.00 96.50 77 ALA A N 1
ATOM 553 C CA . ALA A 1 77 ? 33.657 0.316 -27.272 1.00 96.50 77 ALA A CA 1
ATOM 554 C C . ALA A 1 77 ? 34.340 0.538 -25.919 1.00 96.50 77 ALA A C 1
ATOM 556 O O . ALA A 1 77 ? 33.892 0.064 -24.873 1.00 96.50 77 ALA A O 1
ATOM 557 N N . LYS A 1 78 ? 35.452 1.282 -25.945 1.00 94.19 78 LYS A N 1
ATOM 558 C CA . LYS A 1 78 ? 36.203 1.643 -24.737 1.00 94.19 78 LYS A CA 1
ATOM 559 C C . LYS A 1 78 ? 35.362 2.457 -23.753 1.00 94.19 78 LYS A C 1
ATOM 561 O O . LYS A 1 78 ? 35.532 2.272 -22.553 1.00 94.19 78 LYS A O 1
ATOM 566 N N . GLY A 1 79 ? 34.506 3.355 -24.248 1.00 90.38 79 GLY A N 1
ATOM 567 C CA . GLY A 1 79 ? 33.876 4.368 -23.399 1.00 90.38 79 GLY A CA 1
ATOM 568 C C . GLY A 1 79 ? 34.937 5.137 -22.599 1.00 90.38 79 GLY A C 1
ATOM 569 O O . GLY A 1 79 ? 36.023 5.426 -23.114 1.00 90.38 79 GLY A O 1
ATOM 570 N N . GLY A 1 80 ? 34.659 5.393 -21.322 1.00 89.25 80 GLY A N 1
ATOM 571 C CA . GLY A 1 80 ? 35.629 5.867 -20.322 1.00 89.25 80 GLY A CA 1
ATOM 572 C C . GLY A 1 80 ? 36.323 4.733 -19.546 1.00 89.25 80 GLY A C 1
ATOM 573 O O . GLY A 1 80 ? 36.953 4.974 -18.515 1.00 89.25 80 GLY A O 1
ATOM 574 N N . GLY A 1 81 ? 36.246 3.490 -20.033 1.00 92.19 81 GLY A N 1
ATOM 575 C CA . GLY A 1 81 ? 36.923 2.345 -19.435 1.00 92.19 81 GLY A CA 1
ATOM 576 C C . GLY A 1 81 ? 38.446 2.504 -19.396 1.00 92.19 81 GLY A C 1
ATOM 577 O O . GLY A 1 81 ? 39.073 3.084 -20.289 1.00 92.19 81 GLY A O 1
ATOM 578 N N . THR A 1 82 ? 39.071 1.923 -18.370 1.00 92.94 82 THR A N 1
ATOM 579 C CA . THR A 1 82 ? 40.534 2.002 -18.159 1.00 92.94 82 THR A CA 1
ATOM 580 C C . THR A 1 82 ? 41.377 1.394 -19.292 1.00 92.94 82 THR A C 1
ATOM 582 O O . THR A 1 82 ? 42.572 1.668 -19.392 1.00 92.94 82 THR A O 1
ATOM 585 N N . SER A 1 83 ? 40.799 0.570 -20.171 1.00 94.31 83 SER A N 1
ATOM 586 C CA . SER A 1 83 ? 41.460 -0.009 -21.351 1.00 94.31 83 SER A CA 1
ATOM 587 C C . SER A 1 83 ? 40.438 -0.360 -22.437 1.00 94.31 83 SER A C 1
ATOM 589 O O . SER A 1 83 ? 39.238 -0.412 -22.172 1.00 94.31 83 SER A O 1
ATOM 591 N N . ASN A 1 84 ? 40.911 -0.600 -23.666 1.00 96.62 84 ASN A N 1
ATOM 592 C CA . ASN A 1 84 ? 40.059 -1.076 -24.761 1.00 96.62 84 ASN A CA 1
ATOM 593 C C . ASN A 1 84 ? 39.475 -2.464 -24.439 1.00 96.62 84 ASN A C 1
ATOM 595 O O . ASN A 1 84 ? 40.191 -3.272 -23.843 1.00 96.62 84 ASN A O 1
ATOM 599 N N . PRO A 1 85 ? 38.235 -2.775 -24.868 1.00 98.00 85 PRO A N 1
ATOM 600 C CA . PRO A 1 85 ? 37.667 -4.111 -24.748 1.00 98.00 85 PRO A CA 1
ATOM 601 C C . PRO A 1 85 ? 38.559 -5.177 -25.382 1.00 98.00 85 PRO A C 1
ATOM 603 O O . PRO A 1 85 ? 39.224 -4.925 -26.389 1.00 98.00 85 PRO A O 1
ATOM 606 N N . GLY A 1 86 ? 38.540 -6.382 -24.822 1.00 98.12 86 GLY A N 1
ATOM 607 C CA . GLY A 1 86 ? 39.303 -7.511 -25.350 1.00 98.12 86 GLY A CA 1
ATOM 608 C C . GLY A 1 86 ? 38.627 -8.843 -25.062 1.00 98.12 86 GLY A C 1
ATOM 609 O O . GLY A 1 86 ? 37.870 -8.958 -24.102 1.00 98.12 86 GLY A O 1
ATOM 610 N N . VAL A 1 87 ? 38.912 -9.844 -25.891 1.00 97.94 87 VAL A N 1
ATOM 611 C CA . VAL A 1 87 ? 38.428 -11.215 -25.699 1.00 97.94 87 VAL A CA 1
ATOM 612 C C . VAL A 1 87 ? 39.462 -12.017 -24.912 1.00 97.94 87 VAL A C 1
ATOM 614 O O . VAL A 1 87 ? 40.634 -12.058 -25.289 1.00 97.94 87 VAL A O 1
ATOM 617 N N . TYR A 1 88 ? 39.033 -12.660 -23.827 1.00 95.56 88 TYR A N 1
ATOM 618 C CA . TYR A 1 88 ? 39.869 -13.487 -22.960 1.00 95.56 88 TYR A CA 1
ATOM 619 C C . TYR A 1 88 ? 39.101 -14.733 -22.530 1.00 95.56 88 TYR A C 1
ATOM 621 O O . TYR A 1 88 ? 38.077 -14.610 -21.867 1.00 95.56 88 TYR A O 1
ATOM 629 N N . SER A 1 89 ? 39.631 -15.921 -22.836 1.00 93.44 89 SER A N 1
ATOM 630 C CA . SER A 1 89 ? 39.003 -17.207 -22.475 1.00 93.44 89 SER A CA 1
ATOM 631 C C . SER A 1 89 ? 37.523 -17.256 -22.874 1.00 93.44 89 SER A C 1
ATOM 633 O O . SER A 1 89 ? 36.657 -17.467 -22.032 1.00 93.44 89 SER A O 1
ATOM 635 N N . ASP A 1 90 ? 37.253 -16.964 -24.147 1.00 95.44 90 ASP A N 1
ATOM 636 C CA . ASP A 1 90 ? 35.914 -16.952 -24.747 1.00 95.44 90 ASP A CA 1
ATOM 637 C C . ASP A 1 90 ? 34.931 -15.911 -24.179 1.00 95.44 90 ASP A C 1
ATOM 639 O O . ASP A 1 90 ? 33.746 -15.964 -24.491 1.00 95.44 90 ASP A O 1
ATOM 643 N N . GLN A 1 91 ? 35.403 -14.935 -23.391 1.00 97.88 91 GLN A N 1
ATOM 644 C CA . GLN A 1 91 ? 34.598 -13.850 -22.809 1.00 97.88 91 GLN A CA 1
ATOM 645 C C . GLN A 1 91 ? 35.067 -12.477 -23.291 1.00 97.88 91 GLN A C 1
ATOM 647 O O . GLN A 1 91 ? 36.267 -12.259 -23.476 1.00 97.88 91 GLN A O 1
ATOM 652 N N . ILE A 1 92 ? 34.156 -11.510 -23.419 1.00 98.69 92 ILE A N 1
ATOM 653 C CA . ILE A 1 92 ? 34.522 -10.111 -23.687 1.00 98.69 92 ILE A CA 1
ATOM 654 C C . ILE A 1 92 ? 34.710 -9.378 -22.363 1.00 98.69 92 ILE A C 1
ATOM 656 O O . ILE A 1 92 ? 33.775 -9.216 -21.590 1.00 98.69 92 ILE A O 1
ATOM 660 N N . ARG A 1 93 ? 35.906 -8.856 -22.115 1.00 98.44 93 ARG A N 1
ATOM 661 C CA . ARG A 1 93 ? 36.178 -7.989 -20.969 1.00 98.44 93 ARG A CA 1
ATOM 662 C C . ARG A 1 93 ? 35.924 -6.531 -21.325 1.00 98.44 93 ARG A C 1
ATOM 664 O O . ARG A 1 93 ? 36.642 -5.958 -22.147 1.00 98.44 93 ARG A O 1
ATOM 671 N N . LEU A 1 94 ? 34.975 -5.920 -20.627 1.00 98.25 94 LEU A N 1
ATOM 672 C CA . LEU A 1 94 ? 34.724 -4.486 -20.607 1.00 98.25 94 LEU A CA 1
ATOM 673 C C . LEU A 1 94 ? 35.308 -3.891 -19.325 1.00 98.25 94 LEU A C 1
ATOM 675 O O . LEU A 1 94 ? 35.023 -4.328 -18.208 1.00 98.25 94 LEU A O 1
ATOM 679 N N . TYR A 1 95 ? 36.183 -2.906 -19.491 1.00 96.31 95 TYR A N 1
ATOM 680 C CA . TYR A 1 95 ? 36.961 -2.371 -18.382 1.00 96.31 95 TYR A CA 1
ATOM 681 C C . TYR A 1 95 ? 36.127 -1.437 -17.514 1.00 96.31 95 TYR A C 1
ATOM 683 O O . TYR A 1 95 ? 35.312 -0.673 -18.017 1.00 96.31 95 TYR A O 1
ATOM 691 N N . GLN A 1 96 ? 36.360 -1.500 -16.209 1.00 94.38 96 GLN A N 1
ATOM 692 C CA . GLN A 1 96 ? 35.753 -0.617 -15.224 1.00 94.38 96 GLN A CA 1
ATOM 693 C C . GLN A 1 96 ? 36.056 0.856 -15.534 1.00 94.38 96 GLN A C 1
ATOM 695 O O . GLN A 1 96 ? 37.053 1.152 -16.217 1.00 94.38 96 GLN A O 1
ATOM 700 N N . ASN A 1 97 ? 35.225 1.759 -15.017 1.00 86.88 97 ASN A N 1
ATOM 701 C CA . ASN A 1 97 ? 35.479 3.188 -15.146 1.00 86.88 97 ASN A CA 1
ATOM 702 C C . ASN A 1 97 ? 36.672 3.618 -14.264 1.00 86.88 97 ASN A C 1
ATOM 704 O O . ASN A 1 97 ? 37.120 2.870 -13.394 1.00 86.88 97 ASN A O 1
ATOM 708 N N . ASN A 1 98 ? 37.245 4.792 -14.536 1.00 75.81 98 ASN A N 1
ATOM 709 C CA . ASN A 1 98 ? 38.279 5.373 -13.679 1.00 75.81 98 ASN A CA 1
ATOM 710 C C . ASN A 1 98 ? 37.655 6.450 -12.782 1.00 75.81 98 ASN A C 1
ATOM 712 O O . ASN A 1 98 ? 37.148 7.446 -13.303 1.00 75.81 98 ASN A O 1
ATOM 716 N N . GLU A 1 99 ? 37.710 6.263 -11.461 1.00 65.50 99 GLU A N 1
ATOM 717 C CA . GLU A 1 99 ? 37.177 7.221 -10.480 1.00 65.50 99 GLU A CA 1
ATOM 718 C C . GLU A 1 99 ? 37.794 8.622 -10.630 1.00 65.50 99 GLU A C 1
ATOM 720 O O . GLU A 1 99 ? 37.090 9.613 -10.457 1.00 65.50 99 GLU A O 1
ATOM 725 N N . ASP A 1 100 ? 39.057 8.713 -11.063 1.00 63.34 100 ASP A N 1
ATOM 726 C CA . ASP A 1 100 ? 39.793 9.982 -11.169 1.00 63.34 100 ASP A CA 1
ATOM 727 C C . ASP A 1 100 ? 39.405 10.847 -12.382 1.00 63.34 100 ASP A C 1
ATOM 729 O O . ASP A 1 100 ? 39.743 12.029 -12.438 1.00 63.34 100 ASP A O 1
ATOM 733 N N . ILE A 1 101 ? 38.754 10.267 -13.396 1.00 57.31 101 ILE A N 1
ATOM 734 C CA . ILE A 1 101 ? 38.505 10.935 -14.692 1.00 57.31 101 ILE A CA 1
ATOM 735 C C . ILE A 1 101 ? 37.006 11.199 -14.903 1.00 57.31 101 ILE A C 1
ATOM 737 O O . ILE A 1 101 ? 36.632 12.038 -15.722 1.00 57.31 101 ILE A O 1
ATOM 741 N N . GLY A 1 102 ? 36.143 10.528 -14.134 1.00 57.09 102 GLY A N 1
ATOM 742 C CA . GLY A 1 102 ? 34.704 10.532 -14.367 1.00 57.09 102 GLY A CA 1
ATOM 743 C C . GLY A 1 102 ? 34.327 9.832 -15.681 1.00 57.09 102 GLY A C 1
ATOM 744 O O . GLY A 1 102 ? 35.137 9.655 -16.591 1.00 57.09 102 GLY A O 1
ATOM 745 N N . GLY A 1 103 ? 33.070 9.404 -15.775 1.00 70.38 103 GLY A N 1
ATOM 746 C CA . GLY A 1 103 ? 32.512 8.783 -16.977 1.00 70.38 103 GLY A CA 1
ATOM 747 C C . GLY A 1 103 ? 32.263 7.278 -16.875 1.00 70.38 103 GLY A C 1
ATOM 748 O O . GLY A 1 103 ? 32.466 6.636 -15.840 1.00 70.38 103 GLY A O 1
ATOM 749 N N . ASP A 1 104 ? 31.764 6.749 -17.985 1.00 82.81 104 ASP A N 1
ATOM 750 C CA . ASP A 1 104 ? 31.298 5.374 -18.155 1.00 82.81 104 ASP A CA 1
ATOM 751 C C . ASP A 1 104 ? 32.437 4.384 -18.342 1.00 82.81 104 ASP A C 1
ATOM 753 O O . ASP A 1 104 ? 33.458 4.735 -18.915 1.00 82.81 104 ASP A O 1
ATOM 757 N N . GLY A 1 105 ? 32.289 3.131 -17.913 1.00 93.00 105 GLY A N 1
ATOM 758 C CA . GLY A 1 105 ? 33.270 2.097 -18.246 1.00 93.00 105 GLY A CA 1
ATOM 759 C C . GLY A 1 105 ? 33.205 1.663 -19.715 1.00 93.00 105 GLY A C 1
ATOM 760 O O . GLY A 1 105 ? 32.604 2.306 -20.575 1.00 93.00 105 GLY A O 1
ATOM 761 N N . GLY A 1 106 ? 33.839 0.530 -20.010 1.00 96.69 106 GLY A N 1
ATOM 762 C CA . GLY A 1 106 ? 33.698 -0.158 -21.288 1.00 96.69 106 GLY A CA 1
ATOM 763 C C . GLY A 1 106 ? 32.252 -0.574 -21.532 1.00 96.69 106 GLY A C 1
ATOM 764 O O . GLY A 1 106 ? 31.538 -0.936 -20.595 1.00 96.69 106 GLY A O 1
ATOM 765 N N . GLN A 1 107 ? 31.838 -0.548 -22.794 1.00 97.06 107 GLN A N 1
ATOM 766 C CA . GLN A 1 107 ? 30.447 -0.754 -23.185 1.00 97.06 107 GLN A CA 1
ATOM 767 C C . GLN A 1 107 ? 30.308 -1.782 -24.306 1.00 97.06 107 GLN A C 1
ATOM 769 O O . GLN A 1 107 ? 31.225 -1.959 -25.112 1.00 97.06 107 GLN A O 1
ATOM 774 N N . ILE A 1 108 ? 29.146 -2.427 -24.367 1.00 98.50 108 ILE A N 1
ATOM 775 C CA . ILE A 1 108 ? 28.698 -3.297 -25.454 1.00 98.50 108 ILE A CA 1
ATOM 776 C C . ILE A 1 108 ? 27.319 -2.830 -25.914 1.00 98.50 108 ILE A C 1
ATOM 778 O O . ILE A 1 108 ? 26.402 -2.709 -25.108 1.00 98.50 108 ILE A O 1
ATOM 782 N N . THR A 1 109 ? 27.177 -2.558 -27.205 1.00 98.12 109 THR A N 1
ATOM 783 C CA . THR A 1 109 ? 25.910 -2.186 -27.834 1.00 98.12 109 THR A CA 1
ATOM 784 C C . THR A 1 109 ? 25.397 -3.364 -28.639 1.00 98.12 109 THR A C 1
ATOM 786 O O . THR A 1 109 ? 26.088 -3.832 -29.539 1.00 98.12 109 THR A O 1
ATOM 789 N N . ILE A 1 110 ? 24.193 -3.818 -28.315 1.00 98.31 110 ILE A N 1
ATOM 790 C CA . ILE A 1 110 ? 23.433 -4.833 -29.032 1.00 98.31 110 ILE A CA 1
ATOM 791 C C . ILE A 1 110 ? 22.453 -4.099 -29.946 1.00 98.31 110 ILE A C 1
ATOM 793 O O . ILE A 1 110 ? 21.799 -3.152 -29.505 1.00 98.31 110 ILE A O 1
ATOM 797 N N . LYS A 1 111 ? 22.364 -4.511 -31.211 1.00 96.88 111 LYS A N 1
ATOM 798 C CA . LYS A 1 111 ? 21.446 -3.937 -32.204 1.00 96.88 111 LYS A CA 1
ATOM 799 C C . LYS A 1 111 ? 20.671 -5.030 -32.906 1.00 96.88 111 LYS A C 1
ATOM 801 O O . LYS A 1 111 ? 21.232 -6.099 -33.149 1.00 96.88 111 LYS A O 1
ATOM 806 N N . VAL A 1 112 ? 19.444 -4.718 -33.291 1.00 95.06 112 VAL A N 1
ATOM 807 C CA . VAL A 1 112 ? 18.662 -5.528 -34.224 1.00 95.06 112 VAL A CA 1
ATOM 808 C C . VAL A 1 112 ? 18.678 -4.884 -35.620 1.00 95.06 112 VAL A C 1
ATOM 810 O O . VAL A 1 112 ? 18.968 -3.694 -35.749 1.00 95.06 112 VAL A O 1
ATOM 813 N N . ALA A 1 113 ? 18.458 -5.674 -36.668 1.00 92.06 113 ALA A N 1
ATOM 814 C CA . ALA A 1 113 ? 18.360 -5.207 -38.047 1.00 92.06 113 ALA A CA 1
ATOM 815 C C . ALA A 1 113 ? 17.111 -4.335 -38.265 1.00 92.06 113 ALA A C 1
ATOM 817 O O . ALA A 1 113 ? 16.130 -4.444 -37.531 1.00 92.06 113 ALA A O 1
ATOM 818 N N . ASP A 1 114 ? 17.139 -3.496 -39.304 1.00 86.38 114 ASP A N 1
ATOM 819 C CA . ASP A 1 114 ? 15.988 -2.677 -39.696 1.00 86.38 114 ASP A CA 1
ATOM 820 C C . ASP A 1 114 ? 14.747 -3.555 -39.924 1.00 86.38 114 ASP A C 1
ATOM 822 O O . ASP A 1 114 ? 14.834 -4.631 -40.521 1.00 86.38 114 ASP A O 1
ATOM 826 N N . GLY A 1 115 ? 13.584 -3.089 -39.462 1.00 81.31 115 GLY A N 1
ATOM 827 C CA . GLY A 1 115 ? 12.342 -3.863 -39.532 1.00 81.31 115 GLY A CA 1
ATOM 828 C C . GLY A 1 115 ? 12.163 -4.869 -38.393 1.00 81.31 115 GLY A C 1
ATOM 829 O O . GLY A 1 115 ? 11.310 -5.742 -38.506 1.00 81.31 115 GLY A O 1
ATOM 830 N N . TYR A 1 116 ? 12.936 -4.762 -37.309 1.00 88.00 116 TYR A N 1
ATOM 831 C CA . TYR A 1 116 ? 12.790 -5.567 -36.095 1.00 88.00 116 TYR A CA 1
ATOM 832 C C . TYR A 1 116 ? 12.932 -4.711 -34.827 1.00 88.00 116 TYR A C 1
ATOM 834 O O . TYR A 1 116 ? 13.515 -3.626 -34.858 1.00 88.00 116 TYR A O 1
ATOM 842 N N . LYS A 1 117 ? 12.438 -5.225 -33.697 1.00 89.19 117 LYS A N 1
ATOM 843 C CA . LYS A 1 117 ? 12.629 -4.657 -32.355 1.00 89.19 117 LYS A CA 1
ATOM 844 C C . LYS A 1 117 ? 13.052 -5.726 -31.351 1.00 89.19 117 LYS A C 1
ATOM 846 O O . LYS A 1 117 ? 12.628 -6.876 -31.437 1.00 89.19 117 LYS A O 1
ATOM 851 N N . ILE A 1 118 ? 13.892 -5.343 -30.395 1.00 91.06 118 ILE A N 1
ATOM 852 C CA . ILE A 1 118 ? 14.309 -6.175 -29.263 1.00 91.06 118 ILE A CA 1
ATOM 853 C C . ILE A 1 118 ? 13.165 -6.209 -28.246 1.00 91.06 118 ILE A C 1
ATOM 855 O O . ILE A 1 118 ? 12.707 -5.166 -27.793 1.00 91.06 118 ILE A O 1
ATOM 859 N N . THR A 1 119 ? 12.742 -7.405 -27.849 1.00 87.25 119 THR A N 1
ATOM 860 C CA . THR A 1 119 ? 11.732 -7.616 -26.801 1.00 87.25 119 THR A CA 1
ATOM 861 C C . THR A 1 119 ? 12.356 -8.055 -25.479 1.00 87.25 119 THR A C 1
ATOM 863 O O . THR A 1 119 ? 11.788 -7.808 -24.418 1.00 87.25 119 THR A O 1
ATOM 866 N N . SER A 1 120 ? 13.549 -8.663 -25.511 1.00 89.31 120 SER A N 1
ATOM 867 C CA . SER A 1 120 ? 14.309 -9.013 -24.307 1.00 89.31 120 SER A CA 1
ATOM 868 C C . SER A 1 120 ? 15.812 -9.101 -24.585 1.00 89.31 120 SER A C 1
ATOM 870 O O . SER A 1 120 ? 16.231 -9.579 -25.640 1.00 89.31 120 SER A O 1
ATOM 872 N N . LEU A 1 121 ? 16.640 -8.676 -23.626 1.00 94.69 121 LEU A N 1
ATOM 873 C CA . LEU A 1 121 ? 18.094 -8.856 -23.652 1.00 94.69 121 LEU A CA 1
ATOM 874 C C . LEU A 1 121 ? 18.573 -9.401 -22.308 1.00 94.69 121 LEU A C 1
ATOM 876 O O . LEU A 1 121 ? 18.473 -8.715 -21.295 1.00 94.69 121 LEU A O 1
ATOM 880 N N . THR A 1 122 ? 19.206 -10.569 -22.307 1.00 96.50 122 THR A N 1
ATOM 881 C CA . THR A 1 122 ? 19.945 -11.095 -21.158 1.00 96.50 122 THR A CA 1
ATOM 882 C C . THR A 1 122 ? 21.445 -11.006 -21.398 1.00 96.50 122 THR A C 1
ATOM 884 O O . THR A 1 122 ? 21.955 -11.471 -22.417 1.00 96.50 122 THR A O 1
ATOM 887 N N . ILE A 1 123 ? 22.171 -10.472 -20.419 1.00 98.06 123 ILE A N 1
ATOM 888 C CA . ILE A 1 123 ? 23.633 -10.423 -20.394 1.00 98.06 123 ILE A CA 1
ATOM 889 C C . ILE A 1 123 ? 24.174 -11.178 -19.178 1.00 98.06 123 ILE A C 1
ATOM 891 O O . ILE A 1 123 ? 23.685 -11.018 -18.061 1.00 98.06 123 ILE A O 1
ATOM 895 N N . GLY A 1 124 ? 25.182 -12.022 -19.388 1.00 97.94 124 GLY A N 1
ATOM 896 C CA . GLY A 1 124 ? 25.907 -12.712 -18.321 1.00 97.94 124 GLY A CA 1
ATOM 897 C C . GLY A 1 124 ? 27.298 -12.140 -18.091 1.00 97.94 124 GLY A C 1
ATOM 898 O O . GLY A 1 124 ? 27.926 -11.640 -19.027 1.00 97.94 124 GLY A O 1
ATOM 899 N N . SER A 1 125 ? 27.798 -12.250 -16.858 1.00 98.25 125 SER A N 1
ATOM 900 C CA . SER A 1 125 ? 29.171 -11.875 -16.510 1.00 98.25 125 SER A CA 1
ATOM 901 C C . SER A 1 125 ? 29.920 -13.019 -15.828 1.00 98.25 125 SER A C 1
ATOM 903 O O . SER A 1 125 ? 29.467 -13.576 -14.834 1.00 98.25 125 SER A O 1
ATOM 905 N N . GLY A 1 126 ? 31.129 -13.323 -16.297 1.00 97.38 126 GLY A N 1
ATOM 906 C CA . GLY A 1 126 ? 32.071 -14.255 -15.666 1.00 97.38 126 GLY A CA 1
ATOM 907 C C . GLY A 1 126 ? 32.832 -13.667 -14.472 1.00 97.38 126 GLY A C 1
ATOM 908 O O . GLY A 1 126 ? 33.853 -14.214 -14.069 1.00 97.38 126 GLY A O 1
ATOM 909 N N . GLN A 1 127 ? 32.409 -12.508 -13.963 1.00 95.94 127 GLN A N 1
ATOM 910 C CA . GLN A 1 127 ? 32.963 -11.848 -12.782 1.00 95.94 127 GLN A CA 1
ATOM 911 C C . GLN A 1 127 ? 31.878 -10.986 -12.135 1.00 95.94 127 GLN A C 1
ATOM 913 O O . GLN A 1 127 ? 31.061 -10.400 -12.847 1.00 95.94 127 GLN A O 1
ATOM 918 N N . SER A 1 128 ? 31.876 -10.889 -10.802 1.00 97.25 128 SER A N 1
ATOM 919 C CA . SER A 1 128 ? 30.962 -9.980 -10.106 1.00 97.25 128 SER A CA 1
ATOM 920 C C . SER A 1 128 ? 31.197 -8.544 -10.572 1.00 97.25 128 SER A C 1
ATOM 922 O O . SER A 1 128 ? 32.341 -8.098 -10.644 1.00 97.25 128 SER A O 1
ATOM 924 N N . THR A 1 129 ? 30.135 -7.824 -10.906 1.00 96.81 129 THR A N 1
ATOM 925 C CA . THR A 1 129 ? 30.224 -6.474 -11.471 1.00 96.81 129 THR A CA 1
ATOM 926 C C . THR A 1 129 ? 28.944 -5.691 -11.204 1.00 96.81 129 THR A C 1
ATOM 928 O O . THR A 1 129 ? 27.928 -6.257 -10.801 1.00 96.81 129 THR A O 1
ATOM 931 N N . THR A 1 130 ? 28.999 -4.387 -11.448 1.00 94.94 130 THR A N 1
ATOM 932 C CA . THR A 1 130 ? 27.822 -3.533 -11.556 1.00 94.94 130 THR A CA 1
ATOM 933 C C . THR A 1 130 ? 27.724 -2.992 -12.975 1.00 94.94 130 THR A C 1
ATOM 935 O O . THR A 1 130 ? 28.736 -2.659 -13.598 1.00 94.94 130 THR A O 1
ATOM 938 N N . ILE A 1 131 ? 26.507 -2.893 -13.499 1.00 94.88 131 ILE A N 1
ATOM 939 C CA . ILE A 1 131 ? 26.236 -2.363 -14.833 1.00 94.88 131 ILE A CA 1
ATOM 940 C C . ILE A 1 131 ? 25.227 -1.217 -14.776 1.00 94.88 131 ILE A C 1
ATOM 942 O O . ILE A 1 131 ? 24.512 -1.015 -13.793 1.00 94.88 131 ILE A O 1
ATOM 946 N N . ARG A 1 132 ? 25.175 -0.463 -15.866 1.00 91.94 132 ARG A N 1
ATOM 947 C CA . ARG A 1 132 ? 24.037 0.375 -16.248 1.00 91.94 132 ARG A CA 1
ATOM 948 C C . ARG A 1 132 ? 23.738 0.121 -17.719 1.00 91.94 132 ARG A C 1
ATOM 950 O O . ARG A 1 132 ? 24.619 -0.374 -18.427 1.00 91.94 132 ARG A O 1
ATOM 957 N N . TYR A 1 133 ? 22.553 0.470 -18.196 1.00 92.69 133 TYR A N 1
ATOM 958 C CA . TYR A 1 133 ? 22.245 0.331 -19.617 1.00 92.69 133 TYR A CA 1
ATOM 959 C C . TYR A 1 133 ? 21.538 1.554 -20.199 1.00 92.69 133 TYR A C 1
ATOM 961 O O . TYR A 1 133 ? 21.031 2.411 -19.478 1.00 92.69 133 TYR A O 1
ATOM 969 N N . LEU A 1 134 ? 21.555 1.640 -21.527 1.00 90.06 134 LEU A N 1
ATOM 970 C CA . LEU A 1 134 ? 20.801 2.601 -22.320 1.00 90.06 134 LEU A CA 1
ATOM 971 C C . LEU A 1 134 ? 19.940 1.861 -23.332 1.00 90.06 134 LEU A C 1
ATOM 973 O O . LEU A 1 134 ? 20.414 0.908 -23.951 1.00 90.06 134 LEU A O 1
ATOM 977 N N . VAL A 1 135 ? 18.727 2.348 -23.552 1.00 89.94 135 VAL A N 1
ATOM 978 C CA . VAL A 1 135 ? 17.788 1.849 -24.562 1.00 89.94 135 VAL A CA 1
ATOM 979 C C . VAL A 1 135 ? 17.648 2.920 -25.630 1.00 89.94 135 VAL A C 1
ATOM 981 O O . VAL A 1 135 ? 17.351 4.069 -25.315 1.00 89.94 135 VAL A O 1
ATOM 984 N N . ASN A 1 136 ? 17.959 2.585 -26.885 1.00 89.00 136 ASN A N 1
ATOM 985 C CA . ASN A 1 136 ? 18.014 3.544 -27.998 1.00 89.00 136 ASN A CA 1
ATOM 986 C C . ASN A 1 136 ? 18.856 4.806 -27.692 1.00 89.00 136 ASN A C 1
ATOM 988 O O . ASN A 1 136 ? 18.573 5.899 -28.173 1.00 89.00 136 ASN A O 1
ATOM 992 N N . GLY A 1 137 ? 19.900 4.662 -26.868 1.00 84.81 137 GLY A N 1
ATOM 993 C CA . GLY A 1 137 ? 20.764 5.769 -26.438 1.00 84.81 137 GLY A CA 1
ATOM 994 C C . GLY A 1 137 ? 20.210 6.633 -25.296 1.00 84.81 137 GLY A C 1
ATOM 995 O O . GLY A 1 137 ? 20.921 7.519 -24.827 1.00 84.81 137 GLY A O 1
ATOM 996 N N . VAL A 1 138 ? 18.997 6.362 -24.808 1.00 80.38 138 VAL A N 1
ATOM 997 C CA . VAL A 1 138 ? 18.401 7.003 -23.627 1.00 80.38 138 VAL A CA 1
ATOM 998 C C . VAL A 1 138 ? 18.781 6.218 -22.372 1.00 80.38 138 VAL A C 1
ATOM 1000 O O . VAL A 1 138 ? 18.844 4.990 -22.403 1.00 80.38 138 VAL A O 1
ATOM 1003 N N . ASN A 1 139 ? 19.072 6.910 -21.267 1.00 79.75 139 ASN A N 1
ATOM 1004 C CA . ASN A 1 139 ? 19.449 6.258 -20.010 1.00 79.75 139 ASN A CA 1
ATOM 1005 C C . ASN A 1 139 ? 18.324 5.336 -19.506 1.00 79.75 139 ASN A C 1
ATOM 1007 O O . ASN A 1 139 ? 17.198 5.787 -19.327 1.00 79.75 139 ASN A O 1
ATOM 1011 N N . GLY A 1 140 ? 18.655 4.065 -19.264 1.00 76.31 140 GLY A N 1
ATOM 1012 C CA . GLY A 1 140 ? 17.822 3.122 -18.520 1.00 76.31 140 GLY A CA 1
ATOM 1013 C C . GLY A 1 140 ? 18.237 3.065 -17.047 1.00 76.31 140 GLY A C 1
ATOM 1014 O O . GLY A 1 140 ? 18.676 4.063 -16.470 1.00 76.31 140 GLY A O 1
ATOM 1015 N N . GLN A 1 141 ? 18.150 1.882 -16.436 1.00 77.81 141 GLN A N 1
ATOM 1016 C CA . GLN A 1 141 ? 18.558 1.676 -15.044 1.00 77.81 141 GLN A CA 1
ATOM 1017 C C . GLN A 1 141 ? 20.089 1.692 -14.850 1.00 77.81 141 GLN A C 1
ATOM 1019 O O . GLN A 1 141 ? 20.885 1.454 -15.768 1.00 77.81 141 GLN A O 1
ATOM 1024 N N . SER A 1 142 ? 20.514 1.958 -13.610 1.00 83.25 142 SER A N 1
ATOM 1025 C CA . SER A 1 142 ? 21.922 2.046 -13.207 1.00 83.25 142 SER A CA 1
ATOM 1026 C C . SER A 1 142 ? 22.217 1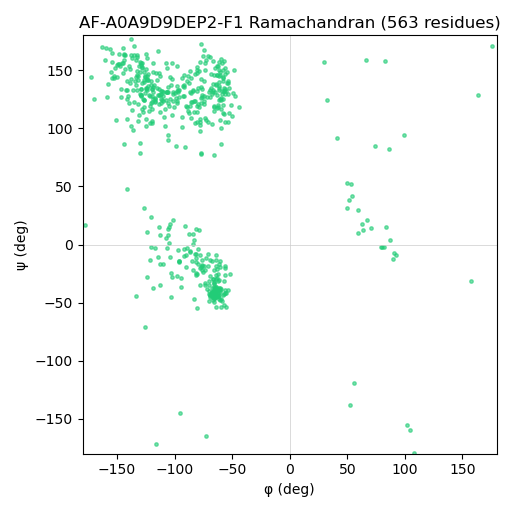.260 -11.925 1.00 83.25 142 SER A C 1
ATOM 1028 O O . SER A 1 142 ? 21.307 0.917 -11.182 1.00 83.25 142 SER A O 1
ATOM 1030 N N . ASN A 1 143 ? 23.500 0.979 -11.667 1.00 87.31 143 ASN A N 1
ATOM 1031 C CA . ASN A 1 143 ? 23.989 0.265 -10.473 1.00 87.31 143 ASN A CA 1
ATOM 1032 C C . ASN A 1 143 ? 23.428 -1.161 -10.282 1.00 87.31 143 ASN A C 1
ATOM 1034 O O . ASN A 1 143 ? 23.362 -1.668 -9.164 1.00 87.31 143 ASN A O 1
ATOM 1038 N N . ILE A 1 144 ? 23.093 -1.846 -11.375 1.00 92.69 144 ILE A N 1
ATOM 1039 C CA . ILE A 1 144 ? 22.584 -3.222 -11.355 1.00 92.69 144 ILE A CA 1
ATOM 1040 C C . ILE A 1 144 ? 23.728 -4.186 -11.053 1.00 92.69 144 ILE A C 1
ATOM 1042 O O . ILE A 1 144 ? 24.718 -4.214 -11.783 1.00 92.69 144 ILE A O 1
ATOM 1046 N N . SER A 1 145 ? 23.592 -5.001 -10.010 1.00 95.38 145 SER A N 1
ATOM 1047 C CA . SER A 1 145 ? 24.609 -5.988 -9.634 1.00 95.38 145 SER A CA 1
ATOM 1048 C C . SER A 1 145 ? 24.426 -7.304 -10.387 1.00 95.38 145 SER A C 1
ATOM 1050 O O . SER A 1 145 ? 23.343 -7.881 -10.386 1.00 95.38 145 SER A O 1
ATOM 1052 N N . ILE A 1 146 ? 25.508 -7.820 -10.971 1.00 97.00 146 ILE A N 1
ATOM 1053 C CA . ILE A 1 146 ? 25.577 -9.175 -11.528 1.00 97.00 146 ILE A CA 1
ATOM 1054 C C . ILE A 1 146 ? 26.626 -9.940 -10.727 1.00 97.00 146 ILE A C 1
ATOM 1056 O O . ILE A 1 146 ? 27.778 -9.514 -10.638 1.00 97.00 146 ILE A O 1
ATOM 1060 N N . SER A 1 147 ? 26.238 -11.062 -10.124 1.00 96.88 147 SER A N 1
ATOM 1061 C CA . SER A 1 147 ? 27.162 -11.950 -9.415 1.00 96.88 147 SER A CA 1
ATOM 1062 C C . SER A 1 147 ? 28.112 -12.662 -10.386 1.00 96.88 147 SER A C 1
ATOM 1064 O O . SER A 1 147 ? 27.862 -12.746 -11.586 1.00 96.88 147 SER A O 1
ATOM 1066 N N . ASN A 1 148 ? 29.229 -13.192 -9.886 1.00 96.94 148 ASN A N 1
ATOM 1067 C CA . ASN A 1 148 ? 30.137 -13.999 -10.698 1.00 96.94 148 ASN A CA 1
ATOM 1068 C C . ASN A 1 148 ? 29.418 -15.223 -11.301 1.00 96.94 148 ASN A C 1
ATOM 1070 O O . ASN A 1 148 ? 28.910 -16.063 -10.562 1.00 96.94 148 ASN A O 1
ATOM 1074 N N . GLY A 1 149 ? 29.397 -15.322 -12.632 1.00 96.31 149 GLY A N 1
ATOM 1075 C CA . GLY A 1 149 ? 28.656 -16.343 -13.378 1.00 96.31 149 GLY A CA 1
ATOM 1076 C C . GLY A 1 149 ? 27.156 -16.054 -13.507 1.00 96.31 149 GLY A C 1
ATOM 1077 O O . GLY A 1 149 ? 26.446 -16.828 -14.146 1.00 96.31 149 GLY A O 1
ATOM 1078 N N . GLY A 1 150 ? 26.676 -14.960 -12.913 1.00 97.44 150 GLY A N 1
ATOM 1079 C CA . GLY A 1 150 ? 25.286 -14.533 -12.951 1.00 97.44 150 GLY A CA 1
ATOM 1080 C C . GLY A 1 150 ? 24.878 -13.942 -14.298 1.00 97.44 150 GLY A C 1
ATOM 1081 O O . GLY A 1 150 ? 25.709 -13.622 -15.155 1.00 97.44 150 GLY A O 1
ATOM 1082 N N . LYS A 1 151 ? 23.565 -13.781 -14.462 1.00 97.69 151 LYS A N 1
ATOM 1083 C CA . LYS A 1 151 ? 22.918 -13.160 -15.619 1.00 97.69 151 LYS A CA 1
ATOM 1084 C C . LYS A 1 151 ? 21.961 -12.073 -15.148 1.00 97.69 151 LYS A C 1
ATOM 1086 O O . LYS A 1 151 ? 21.414 -12.173 -14.054 1.00 97.69 151 LYS A O 1
ATOM 1091 N N . TYR A 1 152 ? 21.749 -11.074 -15.989 1.00 95.19 152 TYR A N 1
ATOM 1092 C CA . TYR A 1 152 ? 20.731 -10.051 -15.807 1.00 95.19 152 TYR A CA 1
ATOM 1093 C C . TYR A 1 152 ? 19.959 -9.870 -17.108 1.00 95.19 152 TYR A C 1
ATOM 1095 O O . TYR A 1 152 ? 20.567 -9.763 -18.175 1.00 95.19 152 TYR A O 1
ATOM 1103 N N . THR A 1 153 ? 18.636 -9.842 -17.007 1.00 93.50 153 THR A N 1
ATOM 1104 C CA . THR A 1 153 ? 17.746 -9.515 -18.119 1.00 93.50 153 THR A CA 1
ATOM 1105 C C . THR A 1 153 ? 17.365 -8.051 -18.000 1.00 93.50 153 THR A C 1
ATOM 1107 O O . THR A 1 153 ? 16.870 -7.628 -16.961 1.00 93.50 153 THR A O 1
ATOM 1110 N N . VAL A 1 154 ? 17.639 -7.286 -19.053 1.00 85.38 154 VAL A N 1
ATOM 1111 C CA . VAL A 1 154 ? 17.211 -5.896 -19.177 1.00 85.38 154 VAL A CA 1
ATOM 1112 C C . VAL A 1 154 ? 15.694 -5.862 -19.148 1.00 85.38 154 VAL A C 1
ATOM 1114 O O . VAL A 1 154 ? 15.043 -6.534 -19.948 1.00 85.38 154 VAL A O 1
ATOM 1117 N N . ASP A 1 155 ? 15.162 -5.088 -18.211 1.00 69.56 155 ASP A N 1
ATOM 1118 C CA . ASP A 1 155 ? 13.731 -4.935 -18.022 1.00 69.56 155 ASP A CA 1
ATOM 1119 C C . ASP A 1 155 ? 13.135 -4.069 -19.141 1.00 69.56 155 ASP A C 1
ATOM 1121 O O . ASP A 1 155 ? 13.388 -2.863 -19.226 1.00 69.56 155 ASP A O 1
ATOM 1125 N N . SER A 1 156 ? 12.376 -4.706 -20.031 1.00 59.22 156 SER A N 1
ATOM 1126 C CA . SER A 1 156 ? 11.649 -4.049 -21.115 1.00 59.22 156 SER A CA 1
ATOM 1127 C C . SER A 1 156 ? 10.369 -3.355 -20.636 1.00 59.22 156 SER A C 1
ATOM 1129 O O . SER A 1 156 ? 9.902 -2.445 -21.320 1.00 59.22 156 SER A O 1
ATOM 1131 N N . ALA A 1 157 ? 9.831 -3.707 -19.460 1.00 50.81 157 ALA A N 1
ATOM 1132 C CA . ALA A 1 157 ? 8.582 -3.149 -18.932 1.00 50.81 157 ALA A CA 1
ATOM 1133 C C . ALA A 1 157 ? 8.721 -1.686 -18.477 1.00 50.81 157 ALA A C 1
ATOM 1135 O O . ALA A 1 157 ? 7.739 -0.962 -18.405 1.00 50.81 157 ALA A O 1
ATOM 1136 N N . ASN A 1 158 ? 9.944 -1.200 -18.245 1.00 51.44 158 ASN A N 1
ATOM 1137 C CA . ASN A 1 158 ? 10.203 0.219 -17.965 1.00 51.44 158 ASN A CA 1
ATOM 1138 C C . ASN A 1 158 ? 10.341 1.085 -19.234 1.00 51.44 158 ASN A C 1
ATOM 1140 O O . ASN A 1 158 ? 10.598 2.286 -19.147 1.00 51.44 158 ASN A O 1
ATOM 1144 N N . HIS A 1 159 ? 10.199 0.488 -20.420 1.00 57.09 159 HIS A N 1
ATOM 1145 C CA . HIS A 1 159 ? 10.335 1.159 -21.717 1.00 57.09 159 HIS A CA 1
ATOM 1146 C C . HIS A 1 159 ? 9.103 0.945 -22.613 1.00 57.09 159 HIS A C 1
ATOM 1148 O O . HIS A 1 159 ? 9.224 0.902 -23.840 1.00 57.09 159 HIS A O 1
ATOM 1154 N N . LEU A 1 160 ? 7.924 0.808 -21.993 1.00 43.44 160 LEU A N 1
ATOM 1155 C CA . LEU A 1 160 ? 6.636 0.646 -22.672 1.00 43.44 160 LEU A CA 1
ATOM 1156 C C . LEU A 1 160 ? 6.450 1.718 -23.760 1.00 43.44 160 LEU A C 1
ATOM 1158 O O . LEU A 1 160 ? 6.666 2.905 -23.523 1.00 43.44 160 LEU A O 1
ATOM 1162 N N . GLY A 1 161 ? 6.083 1.278 -24.967 1.00 53.00 161 GLY A N 1
ATOM 1163 C CA . GLY A 1 161 ? 5.803 2.150 -26.114 1.00 53.00 161 GLY A CA 1
ATOM 1164 C C . GLY A 1 161 ? 7.002 2.540 -26.990 1.00 53.00 161 GLY A C 1
ATOM 1165 O O . GLY A 1 161 ? 6.825 3.316 -27.926 1.00 53.00 161 GLY A O 1
ATOM 1166 N N . VAL A 1 162 ? 8.212 2.024 -26.738 1.00 64.62 162 VAL A N 1
ATOM 1167 C CA . VAL A 1 162 ? 9.395 2.310 -27.573 1.00 64.62 162 VAL A CA 1
ATOM 1168 C C . VAL A 1 162 ? 9.828 1.073 -28.358 1.00 64.62 162 VAL A C 1
ATOM 1170 O O . VAL A 1 162 ? 10.180 0.051 -27.773 1.00 64.62 162 VAL A O 1
ATOM 1173 N N . ASP A 1 163 ? 9.911 1.185 -29.686 1.00 84.25 163 ASP A N 1
ATOM 1174 C CA . ASP A 1 163 ? 10.545 0.168 -30.529 1.00 84.25 163 ASP A CA 1
ATOM 1175 C C . ASP A 1 163 ? 12.056 0.119 -30.255 1.00 84.25 163 ASP A C 1
ATOM 1177 O O . ASP A 1 163 ? 12.836 0.995 -30.652 1.00 84.25 163 ASP A O 1
ATOM 1181 N N . ILE A 1 164 ? 12.494 -0.903 -29.519 1.00 88.75 164 ILE A N 1
ATOM 1182 C CA . ILE A 1 164 ? 13.885 -1.025 -29.081 1.00 88.75 164 ILE A CA 1
ATOM 1183 C C . ILE A 1 164 ? 14.752 -1.531 -30.238 1.00 88.75 164 ILE A C 1
ATOM 1185 O O . ILE A 1 164 ? 14.872 -2.729 -30.478 1.00 88.75 164 ILE A O 1
ATOM 1189 N N . SER A 1 165 ? 15.417 -0.617 -30.937 1.00 91.38 165 SER A N 1
ATOM 1190 C CA . SER A 1 165 ? 16.378 -0.949 -32.000 1.00 91.38 165 SER A CA 1
ATOM 1191 C C . SER A 1 165 ? 17.767 -1.313 -31.458 1.00 91.38 165 SER A C 1
ATOM 1193 O O . SER A 1 165 ? 18.549 -2.014 -32.109 1.00 91.38 165 SER A O 1
ATOM 1195 N N . SER A 1 166 ? 18.106 -0.823 -30.258 1.00 94.00 166 SER A N 1
ATOM 1196 C CA . SER A 1 166 ? 19.408 -1.063 -29.640 1.00 94.00 166 SER A CA 1
ATOM 1197 C C . SER A 1 166 ? 19.402 -0.953 -28.119 1.00 94.00 166 SER A C 1
ATOM 1199 O O . SER A 1 166 ? 18.703 -0.124 -27.535 1.00 94.00 166 SER A O 1
ATOM 1201 N N . VAL A 1 167 ? 20.264 -1.744 -27.479 1.00 95.06 167 VAL A N 1
ATOM 1202 C CA . VAL A 1 167 ? 20.552 -1.658 -26.043 1.00 95.06 167 VAL A CA 1
ATOM 1203 C C . VAL A 1 167 ? 22.059 -1.586 -25.835 1.00 95.06 167 VAL A C 1
ATOM 1205 O O . VAL A 1 167 ? 22.807 -2.418 -26.343 1.00 95.06 167 VAL A O 1
ATOM 1208 N N . THR A 1 168 ? 22.528 -0.594 -25.081 1.00 96.19 168 THR A N 1
ATOM 1209 C CA . THR A 1 168 ? 23.942 -0.456 -24.709 1.00 96.19 168 THR A CA 1
ATOM 1210 C C . THR A 1 168 ? 24.122 -0.774 -23.240 1.00 96.19 168 THR A C 1
ATOM 1212 O O . THR A 1 168 ? 23.611 -0.048 -22.398 1.00 96.19 168 THR A O 1
ATOM 1215 N N . VAL A 1 169 ? 24.879 -1.821 -22.921 1.00 96.62 169 VAL A N 1
ATOM 1216 C CA . VAL A 1 169 ? 25.258 -2.165 -21.548 1.00 96.62 169 VAL A CA 1
ATOM 1217 C C . VAL A 1 169 ? 26.649 -1.616 -21.255 1.00 96.62 169 VAL A C 1
ATOM 1219 O O . VAL A 1 169 ? 27.586 -1.804 -22.031 1.00 96.62 169 VAL A O 1
ATOM 1222 N N . ILE A 1 170 ? 26.785 -0.941 -20.119 1.00 95.88 170 ILE A N 1
ATOM 1223 C CA . ILE A 1 170 ? 27.994 -0.246 -19.687 1.00 95.88 170 ILE A CA 1
ATOM 1224 C C . ILE A 1 170 ? 28.485 -0.854 -18.377 1.00 95.88 170 ILE A C 1
ATOM 1226 O O . ILE A 1 170 ? 27.729 -0.993 -17.414 1.00 95.88 170 ILE A O 1
ATOM 1230 N N . CYS A 1 171 ? 29.778 -1.165 -18.328 1.00 96.25 171 CYS A N 1
ATOM 1231 C CA . CYS A 1 171 ? 30.472 -1.548 -17.106 1.00 96.25 171 CYS A CA 1
ATOM 1232 C C . CYS A 1 171 ? 30.507 -0.359 -16.133 1.00 96.25 171 CYS A C 1
ATOM 1234 O O . CYS A 1 171 ? 31.091 0.680 -16.438 1.00 96.25 171 CYS A O 1
ATOM 1236 N N . ASN A 1 172 ? 29.899 -0.515 -14.962 1.00 92.44 172 ASN A N 1
ATOM 1237 C CA . ASN A 1 172 ? 29.844 0.507 -13.915 1.00 92.44 172 ASN A CA 1
ATOM 1238 C C . ASN A 1 172 ? 30.640 0.115 -12.654 1.00 92.44 172 ASN A C 1
ATOM 1240 O O . ASN A 1 172 ? 30.586 0.806 -11.634 1.00 92.44 172 ASN A O 1
ATOM 1244 N N . GLY A 1 173 ? 31.403 -0.981 -12.727 1.00 91.56 173 GLY A N 1
ATOM 1245 C CA . GLY A 1 173 ? 32.389 -1.323 -11.709 1.00 91.56 173 GLY A CA 1
ATOM 1246 C C . GLY A 1 173 ? 33.455 -0.238 -11.560 1.00 91.56 173 GLY A C 1
ATOM 1247 O O . GLY A 1 173 ? 33.673 0.559 -12.477 1.00 91.56 173 GLY A O 1
ATOM 1248 N N . LYS A 1 174 ? 34.130 -0.237 -10.406 1.00 89.44 174 LYS A N 1
ATOM 1249 C CA . LYS A 1 174 ? 35.113 0.787 -10.001 1.00 89.44 174 LYS A CA 1
ATOM 1250 C C . LYS A 1 174 ? 36.554 0.293 -9.980 1.00 89.44 174 LYS A C 1
ATOM 1252 O O . LYS A 1 174 ? 37.496 1.076 -10.001 1.00 89.44 174 LYS A O 1
ATOM 1257 N N . ASP A 1 175 ? 36.756 -1.020 -9.986 1.00 90.62 175 ASP A N 1
ATOM 1258 C CA . ASP A 1 175 ? 38.080 -1.625 -9.886 1.00 90.62 175 ASP A CA 1
ATOM 1259 C C . ASP A 1 175 ? 38.272 -2.811 -10.847 1.00 90.62 175 ASP A C 1
ATOM 1261 O O . ASP A 1 175 ? 37.383 -3.242 -11.584 1.00 90.62 175 ASP A O 1
ATOM 1265 N N . LYS A 1 176 ? 39.484 -3.371 -10.854 1.00 92.75 176 LYS A N 1
ATOM 1266 C CA . LYS A 1 176 ? 39.815 -4.527 -11.701 1.00 92.75 176 LYS A CA 1
ATOM 1267 C C . LYS A 1 176 ? 39.011 -5.793 -11.355 1.00 92.75 176 LYS A C 1
ATOM 1269 O O . LYS A 1 176 ? 38.925 -6.687 -12.201 1.00 92.75 176 LYS A O 1
ATOM 1274 N N . ASN A 1 177 ? 38.463 -5.870 -10.142 1.00 93.62 177 ASN A N 1
ATOM 1275 C CA . ASN A 1 177 ? 37.693 -6.996 -9.616 1.00 93.62 177 ASN A CA 1
ATOM 1276 C C . ASN A 1 177 ? 36.184 -6.836 -9.868 1.00 93.62 177 ASN A C 1
ATOM 1278 O O . ASN A 1 177 ? 35.440 -7.786 -9.653 1.00 93.62 177 ASN A O 1
ATOM 1282 N N . SER A 1 178 ? 35.757 -5.708 -10.441 1.00 93.69 178 SER A N 1
ATOM 1283 C CA . SER A 1 178 ? 34.367 -5.391 -10.786 1.00 93.69 178 SER A CA 1
ATOM 1284 C C . SER A 1 178 ? 34.152 -5.127 -12.283 1.00 93.69 178 SER A C 1
ATOM 1286 O O . SER A 1 178 ? 33.191 -4.478 -12.679 1.00 93.69 178 SER A O 1
ATOM 1288 N N . ARG A 1 179 ? 35.027 -5.653 -13.148 1.00 96.25 179 ARG A N 1
ATOM 1289 C CA . ARG A 1 179 ? 34.875 -5.601 -14.611 1.00 96.25 179 ARG A CA 1
ATOM 1290 C C . ARG A 1 179 ? 33.716 -6.468 -15.089 1.00 96.25 179 ARG A C 1
ATOM 1292 O O . ARG A 1 179 ? 33.511 -7.566 -14.577 1.00 96.25 179 ARG A O 1
ATOM 1299 N N . LEU A 1 180 ? 33.057 -6.026 -16.152 1.00 98.00 180 LEU A N 1
ATOM 1300 C CA . LEU A 1 180 ? 32.072 -6.825 -16.865 1.00 98.00 180 LEU A CA 1
ATOM 1301 C C . LEU A 1 180 ? 32.797 -7.765 -17.838 1.00 98.00 180 LEU A C 1
ATOM 1303 O O . LEU A 1 180 ? 33.307 -7.332 -18.872 1.00 98.00 180 LEU A O 1
ATOM 1307 N N . ASN A 1 181 ? 32.875 -9.051 -17.492 1.00 98.12 181 ASN A N 1
ATOM 1308 C CA . ASN A 1 181 ? 33.413 -10.095 -18.366 1.00 98.12 181 ASN A CA 1
ATOM 1309 C C . ASN A 1 181 ? 32.237 -10.812 -19.045 1.00 98.12 181 ASN A C 1
ATOM 1311 O O . ASN A 1 181 ? 31.772 -11.831 -18.544 1.00 98.12 181 ASN A O 1
ATOM 1315 N N . VAL A 1 182 ? 31.733 -10.273 -20.153 1.00 98.56 182 VAL A N 1
ATOM 1316 C CA . VAL A 1 182 ? 30.573 -10.809 -20.874 1.00 98.56 182 VAL A CA 1
ATOM 1317 C C . VAL A 1 182 ? 30.839 -12.252 -21.295 1.00 98.56 182 VAL A C 1
ATOM 1319 O O . VAL A 1 182 ? 31.713 -12.512 -22.124 1.00 98.56 182 VAL A O 1
ATOM 1322 N N . ASN A 1 183 ? 30.096 -13.182 -20.702 1.00 98.12 183 ASN A N 1
ATOM 1323 C CA . ASN A 1 183 ? 30.209 -14.622 -20.949 1.00 98.12 183 ASN A CA 1
ATOM 1324 C C . ASN A 1 183 ? 28.930 -15.226 -21.544 1.00 98.12 183 ASN A C 1
ATOM 1326 O O . ASN A 1 183 ? 28.899 -16.415 -21.850 1.00 98.12 183 ASN A O 1
ATOM 1330 N N . TYR A 1 184 ? 27.885 -14.413 -21.702 1.00 98.50 184 TYR A N 1
ATOM 1331 C CA . TYR A 1 184 ? 26.616 -14.822 -22.275 1.00 98.50 184 TYR A CA 1
ATOM 1332 C C . TYR A 1 184 ? 25.847 -13.609 -22.806 1.00 98.50 184 TYR A C 1
ATOM 1334 O O . TYR A 1 184 ? 25.793 -12.571 -22.142 1.00 98.50 184 TYR A O 1
ATOM 1342 N N . LEU A 1 185 ? 25.234 -13.766 -23.974 1.00 98.25 185 LEU A N 1
ATOM 1343 C CA . LEU A 1 185 ? 24.186 -12.903 -24.511 1.00 98.25 185 LEU A CA 1
ATOM 1344 C C . LEU A 1 185 ? 23.006 -13.780 -24.933 1.00 98.25 185 LEU A C 1
ATOM 1346 O O . LEU A 1 185 ? 23.216 -14.833 -25.533 1.00 98.25 185 LEU A O 1
ATOM 1350 N N . SER A 1 186 ? 21.790 -13.325 -24.653 1.00 97.06 186 SER A N 1
ATOM 1351 C CA . SER A 1 186 ? 20.553 -13.845 -25.236 1.00 97.06 186 SER A CA 1
ATOM 1352 C C . SER A 1 186 ? 19.684 -12.664 -25.637 1.00 97.06 186 SER A C 1
ATOM 1354 O O . SER A 1 186 ? 19.422 -11.790 -24.812 1.00 97.06 186 SER A O 1
ATOM 1356 N N . VAL A 1 187 ? 19.315 -12.585 -26.912 1.00 95.81 187 VAL A N 1
ATOM 1357 C CA . VAL A 1 187 ? 18.521 -11.486 -27.470 1.00 95.81 187 VAL A CA 1
ATOM 1358 C C . VAL A 1 187 ? 17.261 -12.075 -28.059 1.00 95.81 187 VAL A C 1
ATOM 1360 O O . VAL A 1 187 ? 17.345 -12.877 -28.984 1.00 95.81 187 VAL A O 1
ATOM 1363 N N . THR A 1 188 ? 16.112 -11.662 -27.540 1.00 93.00 188 THR A N 1
ATOM 1364 C CA . THR A 1 188 ? 14.813 -11.965 -28.136 1.00 93.00 188 THR A CA 1
ATOM 1365 C C . THR A 1 188 ? 14.330 -10.741 -28.894 1.00 93.00 188 THR A C 1
ATOM 1367 O O . THR A 1 188 ? 14.404 -9.623 -28.380 1.00 93.00 188 THR A O 1
ATOM 1370 N N . TYR A 1 189 ? 13.890 -10.941 -30.130 1.00 91.12 189 TYR A N 1
ATOM 1371 C CA . TYR A 1 189 ? 13.436 -9.879 -31.017 1.00 91.12 189 TYR A CA 1
ATOM 1372 C C . TYR A 1 189 ? 12.264 -10.349 -31.881 1.00 91.12 189 TYR A C 1
ATOM 1374 O O . TYR A 1 189 ? 12.028 -11.549 -32.031 1.00 91.12 189 TYR A O 1
ATOM 1382 N N . GLU A 1 190 ? 11.540 -9.403 -32.467 1.00 86.88 190 GLU A N 1
ATOM 1383 C CA . GLU A 1 190 ? 10.423 -9.668 -33.374 1.00 86.88 190 GLU A CA 1
ATOM 1384 C C . GLU A 1 190 ? 10.367 -8.637 -34.511 1.00 86.88 190 GLU A C 1
ATOM 1386 O O . GLU A 1 190 ? 10.967 -7.565 -34.380 1.00 86.88 190 GLU A O 1
ATOM 1391 N N . PRO A 1 191 ? 9.718 -8.947 -35.650 1.00 83.44 191 PRO A N 1
ATOM 1392 C CA . PRO A 1 191 ? 9.536 -7.982 -36.729 1.00 83.44 191 PRO A CA 1
ATOM 1393 C C . PRO A 1 191 ? 8.785 -6.732 -36.254 1.00 83.44 191 PRO A C 1
ATOM 1395 O O . PRO A 1 191 ? 7.805 -6.834 -35.520 1.00 83.44 191 PRO A O 1
ATOM 1398 N N . LEU A 1 192 ? 9.204 -5.559 -36.729 1.00 75.06 192 LEU A N 1
ATOM 1399 C CA . LEU A 1 192 ? 8.372 -4.363 -36.716 1.00 75.06 192 LEU A CA 1
ATOM 1400 C C . LEU A 1 192 ? 7.209 -4.624 -37.666 1.00 75.06 192 LEU A C 1
ATOM 1402 O O . LEU A 1 192 ? 7.396 -4.820 -38.869 1.00 75.06 192 LEU A O 1
ATOM 1406 N N . VAL A 1 193 ? 6.005 -4.673 -37.114 1.00 66.06 193 VAL A N 1
ATOM 1407 C CA . VAL A 1 193 ? 4.793 -4.642 -37.919 1.00 66.06 193 VAL A CA 1
ATOM 1408 C C . VAL A 1 193 ? 4.508 -3.165 -38.148 1.00 66.06 193 VAL A C 1
ATOM 1410 O O . VAL A 1 193 ? 4.185 -2.465 -37.195 1.00 66.06 193 VAL A O 1
ATOM 1413 N N . ASP A 1 194 ? 4.688 -2.670 -39.376 1.00 61.75 194 ASP A N 1
ATOM 1414 C CA . ASP A 1 194 ? 4.257 -1.310 -39.712 1.00 61.75 194 ASP A CA 1
ATOM 1415 C C . ASP A 1 194 ? 2.761 -1.213 -39.403 1.00 61.75 194 ASP A C 1
ATOM 1417 O O . ASP A 1 194 ? 1.955 -1.884 -40.054 1.00 61.75 194 ASP A O 1
ATOM 1421 N N . THR A 1 195 ? 2.395 -0.417 -38.397 1.00 62.69 195 THR A N 1
ATOM 1422 C CA . THR A 1 195 ? 0.996 -0.154 -38.063 1.00 62.69 195 THR A CA 1
ATOM 1423 C C . THR A 1 195 ? 0.337 0.479 -39.287 1.00 62.69 195 THR A C 1
ATOM 1425 O O . THR A 1 195 ? 0.760 1.566 -39.703 1.00 62.69 195 THR A O 1
ATOM 1428 N N . PRO A 1 196 ? -0.664 -0.170 -39.910 1.00 72.56 196 PRO A N 1
ATOM 1429 C CA . PRO A 1 196 ? -1.380 0.423 -41.025 1.00 72.56 196 PRO A CA 1
ATOM 1430 C C . PRO A 1 196 ? -1.919 1.797 -40.625 1.00 72.56 196 PRO A C 1
ATOM 1432 O O . PRO A 1 196 ? -2.392 1.984 -39.507 1.00 72.56 196 PRO A O 1
ATOM 1435 N N . SER A 1 197 ? -1.874 2.774 -41.531 1.00 75.56 197 SER A N 1
ATOM 1436 C CA . SER A 1 197 ? -2.340 4.138 -41.234 1.00 75.56 197 SER A CA 1
ATOM 1437 C C . SER A 1 197 ? -3.840 4.226 -40.924 1.00 75.56 197 SER A C 1
ATOM 1439 O O . SER A 1 197 ? -4.313 5.270 -40.492 1.00 75.56 197 SER A O 1
ATOM 1441 N N . ASP A 1 198 ? -4.591 3.166 -41.220 1.00 80.19 198 ASP A N 1
ATOM 1442 C CA . ASP A 1 198 ? -6.011 3.001 -40.918 1.00 80.19 198 ASP A CA 1
ATOM 1443 C C . ASP A 1 198 ? -6.262 2.022 -39.758 1.00 80.19 198 ASP A C 1
ATOM 1445 O O . ASP A 1 198 ? -7.392 1.569 -39.585 1.00 80.19 198 ASP A O 1
ATOM 1449 N N . ALA A 1 199 ? -5.225 1.656 -38.997 1.00 79.12 199 ALA A N 1
ATOM 1450 C CA . ALA A 1 199 ? -5.402 0.880 -37.783 1.00 79.12 199 ALA A CA 1
ATOM 1451 C C . ALA A 1 199 ? -6.229 1.686 -36.775 1.00 79.12 199 ALA A C 1
ATOM 1453 O O . ALA A 1 199 ? -5.916 2.838 -36.475 1.00 79.12 199 ALA A O 1
ATOM 1454 N N . VAL A 1 200 ? -7.280 1.065 -36.256 1.00 85.69 200 VAL A N 1
ATOM 1455 C CA . VAL A 1 200 ? -8.191 1.643 -35.268 1.00 85.69 200 VAL A CA 1
ATOM 1456 C C . VAL A 1 200 ? -8.239 0.749 -34.043 1.00 85.69 200 VAL A C 1
ATOM 1458 O O . VAL A 1 200 ? -8.123 -0.477 -34.154 1.00 85.69 200 VAL A O 1
ATOM 1461 N N . LEU A 1 201 ? -8.409 1.360 -32.873 1.00 85.88 201 LEU A N 1
ATOM 1462 C CA . LEU A 1 201 ? -8.668 0.616 -31.649 1.00 85.88 201 LEU A CA 1
ATOM 1463 C C . LEU A 1 201 ? -9.988 -0.151 -31.825 1.00 85.88 201 LEU A C 1
ATOM 1465 O O . LEU A 1 201 ? -10.960 0.377 -32.361 1.00 85.88 201 LEU A O 1
ATOM 1469 N N . SER A 1 202 ? -10.000 -1.421 -31.437 1.00 89.25 202 SER A N 1
ATOM 1470 C CA . SER A 1 202 ? -11.136 -2.331 -31.643 1.00 89.25 202 SER A CA 1
ATOM 1471 C C . SER A 1 202 ? -11.648 -2.954 -30.351 1.00 89.25 202 SER A C 1
ATOM 1473 O O . SER A 1 202 ? -12.840 -3.236 -30.244 1.00 89.25 202 SER A O 1
ATOM 1475 N N . SER A 1 203 ? -10.777 -3.118 -29.357 1.00 91.44 203 SER A N 1
ATOM 1476 C CA . SER A 1 203 ? -11.146 -3.519 -28.002 1.00 91.44 203 SER A CA 1
ATOM 1477 C C . SER A 1 203 ? -10.182 -2.930 -26.987 1.00 91.44 203 SER A C 1
ATOM 1479 O O . SER A 1 203 ? -9.026 -2.642 -27.306 1.00 91.44 203 SER A O 1
ATOM 1481 N N . LEU A 1 204 ? -10.674 -2.784 -25.761 1.00 91.62 204 LEU A N 1
ATOM 1482 C CA . LEU A 1 204 ? -9.921 -2.332 -24.605 1.00 91.62 204 LEU A CA 1
ATOM 1483 C C . LEU A 1 204 ? -10.037 -3.390 -23.506 1.00 91.62 204 LEU A C 1
ATOM 1485 O O . LEU A 1 204 ? -11.122 -3.913 -23.250 1.00 91.62 204 LEU A O 1
ATOM 1489 N N . THR A 1 205 ? -8.927 -3.727 -22.865 1.00 91.75 205 THR A N 1
ATOM 1490 C CA .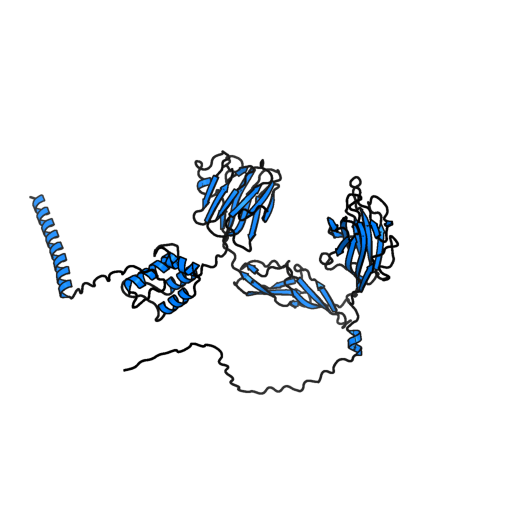 THR A 1 205 ? -8.882 -4.678 -21.751 1.00 91.75 205 THR A CA 1
ATOM 1491 C C . THR A 1 205 ? -8.245 -4.009 -20.547 1.00 91.75 205 THR A C 1
ATOM 1493 O O . THR A 1 205 ? -7.212 -3.356 -20.681 1.00 91.75 205 THR A O 1
ATOM 1496 N N . LEU A 1 206 ? -8.886 -4.165 -19.393 1.00 91.12 206 LEU A N 1
ATOM 1497 C CA . LEU A 1 206 ? -8.468 -3.638 -18.103 1.00 91.12 206 LEU A CA 1
ATOM 1498 C C . LEU A 1 206 ? -8.074 -4.796 -17.182 1.00 91.12 206 LEU A C 1
ATOM 1500 O O . LEU A 1 206 ? -8.854 -5.727 -16.968 1.00 91.12 206 LEU A O 1
ATOM 1504 N N . GLU A 1 207 ? -6.883 -4.699 -16.602 1.00 89.69 207 GLU A N 1
ATOM 1505 C CA . GLU A 1 207 ? -6.342 -5.640 -15.624 1.00 89.69 207 GLU A CA 1
ATOM 1506 C C . GLU A 1 207 ? -5.858 -4.895 -14.372 1.00 89.69 207 GLU A C 1
ATOM 1508 O O . GLU A 1 207 ? -5.462 -3.730 -14.436 1.00 89.69 207 GLU A O 1
ATOM 1513 N N . GLN A 1 208 ? -5.874 -5.569 -13.219 1.00 77.94 208 GLN A N 1
ATOM 1514 C CA . GLN A 1 208 ? -5.594 -4.938 -11.925 1.00 77.94 208 GLN A CA 1
ATOM 1515 C C . GLN A 1 208 ? -4.143 -4.456 -11.767 1.00 77.94 208 GLN A C 1
ATOM 1517 O O . GLN A 1 208 ? -3.904 -3.485 -11.061 1.00 77.94 208 GLN A O 1
ATOM 1522 N N . GLY A 1 209 ? -3.170 -5.101 -12.418 1.00 83.25 209 GLY A N 1
ATOM 1523 C CA . GLY A 1 209 ? -1.758 -4.726 -12.298 1.00 83.25 209 GLY A CA 1
ATOM 1524 C C . GLY A 1 209 ? -1.270 -4.721 -10.841 1.00 83.25 209 GLY A C 1
ATOM 1525 O O . GLY A 1 209 ? -1.281 -5.759 -10.180 1.00 83.25 209 GLY A O 1
ATOM 1526 N N . THR A 1 210 ? -0.823 -3.560 -10.356 1.00 71.00 210 THR A N 1
ATOM 1527 C CA . THR A 1 210 ? -0.432 -3.308 -8.955 1.00 71.00 210 THR A CA 1
ATOM 1528 C C . THR A 1 210 ? -1.459 -2.474 -8.188 1.00 71.00 210 THR A C 1
ATOM 1530 O O . THR A 1 210 ? -1.159 -2.019 -7.084 1.00 71.00 210 THR A O 1
ATOM 1533 N N . ALA A 1 211 ? -2.631 -2.207 -8.771 1.00 73.75 211 ALA A N 1
ATOM 1534 C CA . ALA A 1 211 ? -3.684 -1.464 -8.095 1.00 73.75 211 ALA A CA 1
ATOM 1535 C C . ALA A 1 211 ? -4.224 -2.250 -6.887 1.00 73.75 211 ALA A C 1
ATOM 1537 O O . ALA A 1 211 ? -4.286 -3.485 -6.933 1.00 73.75 211 ALA A O 1
ATOM 1538 N N . PRO A 1 212 ? -4.625 -1.558 -5.808 1.00 71.25 212 PRO A N 1
ATOM 1539 C CA . PRO A 1 212 ? -5.191 -2.211 -4.636 1.00 71.25 212 PRO A CA 1
ATOM 1540 C C . PRO A 1 212 ? -6.534 -2.885 -4.971 1.00 71.25 212 PRO A C 1
ATOM 1542 O O . PRO A 1 212 ? -7.255 -2.450 -5.869 1.00 71.25 212 PRO A O 1
ATOM 1545 N N . THR A 1 213 ? -6.884 -3.957 -4.251 1.00 78.88 213 THR A N 1
ATOM 1546 C CA . THR A 1 213 ? -8.226 -4.570 -4.310 1.00 78.88 213 THR A CA 1
ATOM 1547 C C . THR A 1 213 ? -9.250 -3.813 -3.474 1.00 78.88 213 THR A C 1
ATOM 1549 O O . THR A 1 213 ? -10.446 -4.017 -3.663 1.00 78.88 213 THR A O 1
ATOM 1552 N N . GLU A 1 214 ? -8.787 -2.963 -2.557 1.00 82.62 214 GLU A N 1
ATOM 1553 C CA . GLU A 1 214 ? -9.617 -2.202 -1.629 1.00 82.62 214 GLU A CA 1
ATOM 1554 C C . GLU A 1 214 ? -9.443 -0.700 -1.847 1.00 82.62 214 GLU A C 1
ATOM 1556 O O . GLU A 1 214 ? -8.327 -0.211 -2.040 1.00 82.62 214 GLU A O 1
ATOM 1561 N N . VAL A 1 215 ? -10.553 0.033 -1.819 1.00 83.75 215 VAL A N 1
ATOM 1562 C CA . VAL A 1 215 ? -10.586 1.494 -1.932 1.00 83.75 215 VAL A CA 1
ATOM 1563 C C . VAL A 1 215 ? -11.479 2.066 -0.843 1.00 83.75 215 VAL A C 1
ATOM 1565 O O . VAL A 1 215 ? -12.440 1.431 -0.424 1.00 83.75 215 VAL A O 1
ATOM 1568 N N . TYR A 1 216 ? -11.180 3.270 -0.374 1.00 81.44 216 TYR A N 1
ATOM 1569 C CA . TYR A 1 216 ? -11.991 3.889 0.667 1.00 81.44 216 TYR A CA 1
ATOM 1570 C C . TYR A 1 216 ? -13.259 4.527 0.101 1.00 81.44 216 TYR A C 1
ATOM 1572 O O . TYR A 1 216 ? -13.268 5.063 -1.012 1.00 81.44 216 TYR A O 1
ATOM 1580 N N . GLN A 1 217 ? -14.324 4.509 0.897 1.00 86.44 217 GLN A N 1
ATOM 1581 C CA . GLN A 1 217 ? -15.590 5.137 0.550 1.00 86.44 217 GLN A CA 1
ATOM 1582 C C . GLN A 1 217 ? -15.402 6.627 0.231 1.00 86.44 217 GLN A C 1
ATOM 1584 O O . GLN A 1 217 ? -14.748 7.361 0.972 1.00 86.44 217 GLN A O 1
ATOM 1589 N N . ASN A 1 218 ? -16.007 7.088 -0.863 1.00 77.75 218 ASN A N 1
ATOM 1590 C CA . ASN A 1 218 ? -15.916 8.453 -1.390 1.00 77.75 218 ASN A CA 1
ATOM 1591 C C . ASN A 1 218 ? -14.492 8.923 -1.746 1.00 77.75 218 ASN A C 1
ATOM 1593 O O . ASN A 1 218 ? -14.297 10.114 -2.001 1.00 77.75 218 ASN A O 1
ATOM 1597 N N . ALA A 1 219 ? -13.498 8.031 -1.754 1.00 74.25 219 ALA A N 1
ATOM 1598 C CA . ALA A 1 219 ? -12.159 8.366 -2.210 1.00 74.25 219 ALA A CA 1
ATOM 1599 C C . ALA A 1 219 ? -12.070 8.285 -3.739 1.00 74.25 219 ALA A C 1
ATOM 1601 O O . ALA A 1 219 ? -12.696 7.428 -4.372 1.00 74.25 219 ALA A O 1
ATOM 1602 N N . ASP A 1 220 ? -11.238 9.157 -4.311 1.00 82.50 220 ASP A N 1
ATOM 1603 C CA . ASP A 1 220 ? -10.789 9.017 -5.693 1.00 82.50 220 ASP A CA 1
ATOM 1604 C C . ASP A 1 220 ? -9.903 7.768 -5.799 1.00 82.50 220 ASP A C 1
ATOM 1606 O O . ASP A 1 220 ? -8.974 7.575 -5.008 1.00 82.50 220 ASP A O 1
ATOM 1610 N N . VAL A 1 221 ? -10.177 6.913 -6.785 1.00 82.62 221 VAL A N 1
ATOM 1611 C CA . VAL A 1 221 ? -9.386 5.699 -7.011 1.00 82.62 221 VAL A CA 1
ATOM 1612 C C . VAL A 1 221 ? -8.073 6.070 -7.701 1.00 82.62 221 VAL A C 1
ATOM 1614 O O . VAL A 1 221 ? -8.081 6.693 -8.764 1.00 82.62 221 VAL A O 1
ATOM 1617 N N . ASP A 1 222 ? -6.936 5.657 -7.131 1.00 83.69 222 ASP A N 1
ATOM 1618 C CA . ASP A 1 222 ? -5.644 5.759 -7.815 1.00 83.69 222 ASP A CA 1
ATOM 1619 C C . ASP A 1 222 ? -5.580 4.742 -8.961 1.00 83.69 222 ASP A C 1
ATOM 1621 O O . ASP A 1 222 ? -5.420 3.535 -8.768 1.00 83.69 222 ASP A O 1
ATOM 1625 N N . VAL A 1 223 ? -5.704 5.255 -10.181 1.00 85.12 223 VAL A N 1
ATOM 1626 C CA . VAL A 1 223 ? -5.736 4.444 -11.399 1.00 85.12 223 VAL A CA 1
ATOM 1627 C C . VAL A 1 223 ? -4.345 4.030 -11.893 1.00 85.12 223 VAL A C 1
ATOM 1629 O O . VAL A 1 223 ? -4.236 3.221 -12.813 1.00 85.12 223 VAL A O 1
ATOM 1632 N N . SER A 1 224 ? -3.265 4.557 -11.303 1.00 75.50 224 SER A N 1
ATOM 1633 C CA . SER A 1 224 ? -1.895 4.352 -11.797 1.00 75.50 224 SER A CA 1
ATOM 1634 C C . SER A 1 224 ? -1.403 2.904 -11.705 1.00 75.50 224 SER A C 1
ATOM 1636 O O . SER A 1 224 ? -0.498 2.520 -12.446 1.00 75.50 224 SER A O 1
ATOM 1638 N N . GLY A 1 225 ? -2.010 2.098 -10.829 1.00 69.31 225 GLY A N 1
ATOM 1639 C CA . GLY A 1 225 ? -1.687 0.682 -10.667 1.00 69.31 225 GLY A CA 1
ATOM 1640 C C . GLY A 1 225 ? -2.343 -0.248 -11.692 1.00 69.31 225 GLY A C 1
ATOM 1641 O O . GLY A 1 225 ? -1.905 -1.391 -11.810 1.00 69.31 225 GLY A O 1
ATOM 1642 N N . TYR A 1 226 ? -3.362 0.206 -12.427 1.00 79.56 226 TYR A N 1
ATOM 1643 C CA . TYR A 1 226 ? -4.075 -0.624 -13.401 1.00 79.56 226 TYR A CA 1
ATOM 1644 C C . TYR A 1 226 ? -3.320 -0.718 -14.730 1.00 79.56 226 TYR A C 1
ATOM 1646 O O . TYR A 1 226 ? -2.602 0.198 -15.132 1.00 79.56 226 TYR A O 1
ATOM 1654 N N . LEU A 1 227 ? -3.523 -1.822 -15.451 1.00 76.75 227 LEU A N 1
ATOM 1655 C CA . LEU A 1 227 ? -2.966 -2.042 -16.782 1.00 76.75 227 LEU A CA 1
ATOM 1656 C C . LEU A 1 227 ? -4.085 -2.010 -17.826 1.00 76.75 227 LEU A C 1
ATOM 1658 O O . LEU A 1 227 ? -5.023 -2.804 -17.753 1.00 76.75 227 LEU A O 1
ATOM 1662 N N . LEU A 1 228 ? -3.963 -1.124 -18.818 1.00 82.69 228 LEU A N 1
ATOM 1663 C CA . LEU A 1 228 ? -4.831 -1.124 -19.993 1.00 82.69 228 LEU A CA 1
ATOM 1664 C C . LEU A 1 228 ? -4.096 -1.626 -21.228 1.00 82.69 228 LEU A C 1
ATOM 1666 O O . LEU A 1 228 ? -3.026 -1.123 -21.573 1.00 82.69 228 LEU A O 1
ATOM 1670 N N . THR A 1 229 ? -4.733 -2.550 -21.939 1.00 82.19 229 THR A N 1
ATOM 1671 C CA . THR A 1 229 ? -4.264 -3.057 -23.230 1.00 82.19 229 THR A CA 1
ATOM 1672 C C . THR A 1 229 ? -5.314 -2.784 -24.297 1.00 82.19 229 THR A C 1
ATOM 1674 O O . THR A 1 229 ? -6.459 -3.217 -24.185 1.00 82.19 229 THR A O 1
ATOM 1677 N N . GLY A 1 230 ? -4.926 -2.049 -25.336 1.00 80.19 230 GLY A N 1
ATOM 1678 C CA . GLY A 1 230 ? -5.753 -1.789 -26.506 1.00 80.19 230 GLY A CA 1
ATOM 1679 C C . GLY A 1 230 ? -5.388 -2.709 -27.666 1.00 80.19 230 GLY A C 1
ATOM 1680 O O . GLY A 1 230 ? -4.216 -2.801 -28.035 1.00 80.19 230 GLY A O 1
ATOM 1681 N N . THR A 1 231 ? -6.382 -3.349 -28.279 1.00 83.75 231 THR A N 1
ATOM 1682 C CA . THR A 1 231 ? -6.197 -4.152 -29.497 1.00 83.75 231 THR A CA 1
ATOM 1683 C C . THR A 1 231 ? -6.573 -3.329 -30.720 1.00 83.75 231 THR A C 1
ATOM 1685 O O . THR A 1 231 ? -7.715 -2.882 -30.853 1.00 83.75 231 THR A O 1
ATOM 1688 N N . TYR A 1 232 ? -5.634 -3.161 -31.646 1.00 82.44 232 TYR A N 1
ATOM 1689 C CA . TYR A 1 232 ? -5.814 -2.394 -32.875 1.00 82.44 232 TYR A CA 1
ATOM 1690 C C . TYR A 1 232 ? -5.952 -3.321 -34.075 1.00 82.44 232 TYR A C 1
ATOM 1692 O O . TYR A 1 232 ? -5.166 -4.253 -34.233 1.00 82.44 232 TYR A O 1
ATOM 1700 N N . THR A 1 233 ? -6.915 -3.029 -34.948 1.00 84.88 233 THR A N 1
ATOM 1701 C CA . THR A 1 233 ? -7.145 -3.761 -36.202 1.00 84.88 233 THR A CA 1
ATOM 1702 C C . THR A 1 233 ? -7.204 -2.795 -37.378 1.00 84.88 233 THR A C 1
ATOM 1704 O O . THR A 1 233 ? -7.479 -1.611 -37.203 1.00 84.88 233 THR A O 1
ATOM 1707 N N . SER A 1 234 ? -6.925 -3.277 -38.589 1.00 82.62 234 SER A N 1
ATOM 1708 C CA . SER A 1 234 ? -6.941 -2.455 -39.806 1.00 82.62 234 SER A CA 1
ATOM 1709 C C . SER A 1 234 ? -7.982 -2.974 -40.801 1.00 82.62 234 SER A C 1
ATOM 1711 O O . SER A 1 234 ? -7.913 -4.138 -41.207 1.00 82.62 234 SER A O 1
ATOM 1713 N N . PRO A 1 235 ? -8.917 -2.128 -41.269 1.00 83.81 235 PRO A N 1
ATOM 1714 C CA . PRO A 1 235 ? -9.838 -2.498 -42.341 1.00 83.81 235 PRO A CA 1
ATOM 1715 C C . PRO A 1 235 ? -9.129 -2.827 -43.664 1.00 83.81 235 PRO A C 1
ATOM 1717 O O . PRO A 1 235 ? -9.559 -3.732 -44.382 1.00 83.81 235 PRO A O 1
ATOM 1720 N N . SER A 1 236 ? -8.054 -2.106 -44.010 1.00 81.31 236 SER A N 1
ATOM 1721 C CA . SER A 1 236 ? -7.277 -2.348 -45.234 1.00 81.31 236 SER A CA 1
ATOM 1722 C C . SER A 1 236 ? -6.384 -3.584 -45.148 1.00 81.31 236 SER A C 1
ATOM 1724 O O . SER A 1 236 ? -6.057 -4.174 -46.181 1.00 81.31 236 SER A O 1
ATOM 1726 N N . THR A 1 237 ? -6.027 -4.000 -43.931 1.00 76.19 237 THR A N 1
ATOM 1727 C CA . THR A 1 237 ? -5.191 -5.170 -43.656 1.00 76.19 237 THR A CA 1
ATOM 1728 C C . THR A 1 237 ? -5.871 -6.055 -42.603 1.00 76.19 237 THR A C 1
ATOM 1730 O O . THR A 1 237 ? -5.462 -6.032 -41.448 1.00 76.19 237 THR A O 1
ATOM 1733 N N . PRO A 1 238 ? -6.884 -6.868 -42.969 1.00 77.94 238 PRO A N 1
ATOM 1734 C CA . PRO A 1 238 ? -7.718 -7.599 -42.001 1.00 77.94 238 PRO A CA 1
ATOM 1735 C C . PRO A 1 238 ? -6.974 -8.589 -41.093 1.00 77.94 238 PRO A C 1
ATOM 1737 O O . PRO A 1 238 ? -7.497 -8.993 -40.064 1.00 77.94 238 PRO A O 1
ATOM 1740 N N . GLU A 1 239 ? -5.768 -8.998 -41.488 1.00 74.88 239 GLU A N 1
ATOM 1741 C CA . GLU A 1 239 ? -4.894 -9.890 -40.714 1.00 74.88 239 GLU A CA 1
ATOM 1742 C C . GLU A 1 239 ? -4.002 -9.123 -39.714 1.00 74.88 239 GLU A C 1
ATOM 1744 O O . GLU A 1 239 ? -3.252 -9.734 -38.956 1.00 74.88 239 GLU A O 1
ATOM 1749 N N . PHE A 1 240 ? -4.018 -7.784 -39.733 1.00 70.50 240 PHE A N 1
ATOM 1750 C CA . PHE A 1 240 ? -3.297 -6.961 -38.768 1.00 70.50 240 PHE A CA 1
ATOM 1751 C C . PHE A 1 240 ? -4.059 -6.933 -37.444 1.00 70.50 240 PHE A C 1
ATOM 1753 O O . PHE A 1 240 ? -5.203 -6.483 -37.382 1.00 70.50 240 PHE A O 1
ATOM 1760 N N . SER A 1 241 ? -3.378 -7.363 -36.387 1.00 77.19 241 SER A N 1
ATOM 1761 C CA . SER A 1 241 ? -3.795 -7.190 -35.004 1.00 77.19 241 SER A CA 1
ATOM 1762 C C . SER A 1 241 ? -2.559 -6.856 -34.182 1.00 77.19 241 SER A C 1
ATOM 1764 O O . SER A 1 241 ? -1.562 -7.577 -34.258 1.00 77.19 241 SER A O 1
ATOM 1766 N N . SER A 1 242 ? -2.610 -5.779 -33.406 1.00 74.94 242 SER A N 1
ATOM 1767 C CA . SER A 1 242 ? -1.543 -5.420 -32.470 1.00 74.94 242 SER A CA 1
ATOM 1768 C C . SER A 1 242 ? -2.122 -5.040 -31.121 1.00 74.94 242 SER A C 1
ATOM 1770 O O . SER A 1 242 ? -3.126 -4.333 -31.060 1.00 74.94 242 SER A O 1
ATOM 1772 N N . GLU A 1 243 ? -1.452 -5.451 -30.054 1.00 77.62 243 GLU A N 1
ATOM 1773 C CA . GLU A 1 243 ? -1.770 -5.037 -28.692 1.00 77.62 243 GLU A CA 1
ATOM 1774 C C . GLU A 1 243 ? -0.782 -3.961 -28.251 1.00 77.62 243 GLU A C 1
ATOM 1776 O O . GLU A 1 243 ? 0.433 -4.110 -28.410 1.00 77.62 243 GLU A O 1
ATOM 1781 N N . LEU A 1 244 ? -1.305 -2.854 -27.731 1.00 69.50 244 LEU A N 1
ATOM 1782 C CA . LEU A 1 244 ? -0.511 -1.749 -27.210 1.00 69.50 244 LEU A CA 1
ATOM 1783 C C . LEU A 1 244 ? -0.997 -1.402 -25.808 1.00 69.50 244 LEU A C 1
ATOM 1785 O O . LEU A 1 244 ? -2.199 -1.271 -25.576 1.00 69.50 244 LEU A O 1
ATOM 1789 N N . ALA A 1 245 ? -0.053 -1.225 -24.888 1.00 72.25 245 ALA A N 1
ATOM 1790 C CA . ALA A 1 245 ? -0.355 -0.694 -23.569 1.00 72.25 245 ALA A CA 1
ATOM 1791 C C . ALA A 1 245 ? -0.805 0.768 -23.695 1.00 72.25 245 ALA A C 1
ATOM 1793 O O . ALA A 1 245 ? -0.155 1.561 -24.383 1.00 72.25 245 ALA A O 1
ATOM 1794 N N . ILE A 1 246 ? -1.896 1.117 -23.019 1.00 73.25 246 ILE A N 1
ATOM 1795 C CA . ILE A 1 246 ? -2.388 2.491 -22.900 1.00 73.25 246 ILE A CA 1
ATOM 1796 C C . ILE A 1 246 ? -2.076 2.960 -21.482 1.00 73.25 246 ILE A C 1
ATOM 1798 O O . ILE A 1 246 ? -2.321 2.241 -20.513 1.00 73.25 246 ILE A O 1
ATOM 1802 N N . LEU A 1 247 ? -1.492 4.151 -21.354 1.00 73.12 247 LEU A N 1
ATOM 1803 C CA . LEU A 1 247 ? -1.166 4.697 -20.041 1.00 73.12 247 LEU A CA 1
ATOM 1804 C C . LEU A 1 247 ? -2.464 5.042 -19.289 1.00 73.12 247 LEU A C 1
ATOM 1806 O O . LEU A 1 247 ? -3.320 5.701 -19.875 1.00 73.12 247 LEU A O 1
ATOM 1810 N N . PRO A 1 248 ? -2.614 4.683 -18.000 1.00 72.06 248 PRO A N 1
ATOM 1811 C CA . PRO A 1 248 ? -3.825 4.972 -17.216 1.00 72.06 248 PRO A CA 1
ATOM 1812 C C . PRO A 1 248 ? -4.224 6.453 -17.136 1.00 72.06 248 PRO A C 1
ATOM 1814 O O . PRO A 1 248 ? -5.371 6.770 -16.828 1.00 72.06 248 PRO A O 1
ATOM 1817 N N . ASN A 1 249 ? -3.277 7.357 -17.399 1.00 73.94 249 ASN A N 1
ATOM 1818 C CA . ASN A 1 249 ? -3.446 8.808 -17.393 1.00 73.94 249 ASN A CA 1
ATOM 1819 C C . ASN A 1 249 ? -3.516 9.430 -18.803 1.00 73.94 249 ASN A C 1
ATOM 1821 O O . ASN A 1 249 ? -3.290 10.634 -18.939 1.00 73.94 249 ASN A O 1
ATOM 1825 N N . ASP A 1 250 ? -3.776 8.632 -19.844 1.00 81.38 250 ASP A N 1
ATOM 1826 C CA . ASP A 1 250 ? -4.029 9.139 -21.196 1.00 81.38 250 ASP A CA 1
ATOM 1827 C C . ASP A 1 250 ? -5.213 10.122 -21.181 1.00 81.38 250 ASP A C 1
ATOM 1829 O O . ASP A 1 250 ? -6.244 9.862 -20.563 1.00 81.38 250 ASP A O 1
ATOM 1833 N N . GLU A 1 251 ? -5.076 11.261 -21.861 1.00 80.75 251 GLU A N 1
ATOM 1834 C CA . GLU A 1 251 ? -6.107 12.309 -21.894 1.00 80.75 251 GLU A CA 1
ATOM 1835 C C . GLU A 1 251 ? -7.415 11.861 -22.564 1.00 80.75 251 GLU A C 1
ATOM 1837 O O . GLU A 1 251 ? -8.460 12.481 -22.367 1.00 80.75 251 GLU A O 1
ATOM 1842 N N . ASN A 1 252 ? -7.359 10.779 -23.342 1.00 85.81 252 ASN A N 1
ATOM 1843 C CA . ASN A 1 252 ? -8.501 10.179 -24.021 1.00 85.81 252 ASN A CA 1
ATOM 1844 C C . ASN A 1 252 ? -9.213 9.119 -23.166 1.00 85.81 252 ASN A C 1
ATOM 1846 O O . ASN A 1 252 ? -10.220 8.563 -23.611 1.00 85.81 252 ASN A O 1
ATOM 1850 N N . LEU A 1 253 ? -8.705 8.816 -21.965 1.00 89.69 253 LEU A N 1
ATOM 1851 C CA . LEU A 1 253 ? -9.342 7.893 -21.031 1.00 89.69 253 LEU A CA 1
ATOM 1852 C C . LEU A 1 253 ? -10.278 8.620 -20.070 1.00 89.69 253 LEU A C 1
ATOM 1854 O O . LEU A 1 253 ? -9.954 9.650 -19.483 1.00 89.69 253 LEU A O 1
ATOM 1858 N N . THR A 1 254 ? -11.444 8.020 -19.859 1.00 95.44 254 THR A N 1
ATOM 1859 C CA . THR A 1 254 ? -12.351 8.347 -18.759 1.00 95.44 254 THR A CA 1
ATOM 1860 C C . THR A 1 254 ? -12.537 7.107 -17.901 1.00 95.44 254 THR A C 1
ATOM 1862 O O . THR A 1 254 ? -12.869 6.041 -18.415 1.00 95.44 254 THR A O 1
ATOM 1865 N N . TRP A 1 255 ? -12.320 7.246 -16.598 1.00 94.81 255 TRP A N 1
ATOM 1866 C CA . TRP A 1 255 ? -12.517 6.174 -15.629 1.00 94.81 255 TRP A CA 1
ATOM 1867 C C . TRP A 1 255 ? -13.918 6.245 -15.039 1.00 94.81 255 TRP A C 1
ATOM 1869 O O . TRP A 1 255 ? -14.388 7.326 -14.685 1.00 94.81 255 TRP A O 1
ATOM 1879 N N . ASN A 1 256 ? -14.568 5.090 -14.929 1.00 95.69 256 ASN A N 1
ATOM 1880 C CA . ASN A 1 256 ? -15.905 4.958 -14.371 1.00 95.69 256 ASN A CA 1
ATOM 1881 C C . ASN A 1 256 ? -15.839 4.027 -13.157 1.00 95.69 256 ASN A C 1
ATOM 1883 O O . ASN A 1 256 ? -15.499 2.851 -13.299 1.00 95.69 256 ASN A O 1
ATOM 1887 N N . TYR A 1 257 ? -16.158 4.565 -11.985 1.00 94.81 257 TYR A N 1
ATOM 1888 C CA . TYR A 1 257 ? -16.270 3.846 -10.718 1.00 94.81 257 TYR A CA 1
ATOM 1889 C C . TYR A 1 257 ? -17.236 4.596 -9.794 1.00 94.81 257 TYR A C 1
ATOM 1891 O O . TYR A 1 257 ? -17.438 5.802 -9.952 1.00 94.81 257 TYR A O 1
ATOM 1899 N N . ASP A 1 258 ? -17.818 3.888 -8.828 1.00 92.38 258 ASP A N 1
ATOM 1900 C CA . ASP A 1 258 ? -18.636 4.471 -7.763 1.00 92.38 258 ASP A CA 1
ATOM 1901 C C . ASP A 1 258 ? -18.165 3.918 -6.416 1.00 92.38 258 ASP A C 1
ATOM 1903 O O . ASP A 1 258 ? -18.296 2.728 -6.146 1.00 92.38 258 ASP A O 1
ATOM 1907 N N . THR A 1 259 ? -17.571 4.781 -5.594 1.00 89.25 259 THR A N 1
ATOM 1908 C CA . THR A 1 259 ? -17.089 4.443 -4.247 1.00 89.25 259 THR A CA 1
ATOM 1909 C C . THR A 1 259 ? -18.007 4.995 -3.158 1.00 89.25 259 THR A C 1
ATOM 1911 O O . THR A 1 259 ? -17.607 5.082 -2.000 1.00 89.25 259 THR A O 1
ATOM 1914 N N . SER A 1 260 ? -19.228 5.422 -3.493 1.00 84.50 260 SER A N 1
ATOM 1915 C CA . SER A 1 260 ? -20.136 6.035 -2.516 1.00 84.50 260 SER A CA 1
ATOM 1916 C C . SER A 1 260 ? -20.797 5.030 -1.569 1.00 84.50 260 SER A C 1
ATOM 1918 O O . SER A 1 260 ? -21.185 5.403 -0.460 1.00 84.50 260 SER A O 1
ATOM 1920 N N . GLU A 1 261 ? -20.876 3.755 -1.950 1.00 89.56 261 GLU A N 1
ATOM 1921 C CA . GLU A 1 261 ? -21.443 2.668 -1.144 1.00 89.56 261 GLU A CA 1
ATOM 1922 C C . GLU A 1 261 ? -20.355 1.671 -0.725 1.00 89.56 261 GLU A C 1
ATOM 1924 O O . GLU A 1 261 ? -19.410 1.429 -1.468 1.00 89.56 261 GLU A O 1
ATOM 1929 N N . LEU A 1 262 ? -20.483 1.105 0.479 1.00 83.44 262 LEU A N 1
ATOM 1930 C CA . LEU A 1 262 ? -19.580 0.067 0.986 1.00 83.44 262 LEU A CA 1
ATOM 1931 C C . LEU A 1 262 ? -19.840 -1.281 0.296 1.00 83.44 262 LEU A C 1
ATOM 1933 O O . LEU A 1 262 ? -20.984 -1.608 -0.024 1.00 83.44 262 LEU A O 1
ATOM 1937 N N . GLY A 1 263 ? -18.795 -2.098 0.164 1.00 90.69 263 GLY A N 1
ATOM 1938 C CA . GLY A 1 263 ? -18.845 -3.432 -0.439 1.00 90.69 263 GLY A CA 1
ATOM 1939 C C . GLY A 1 263 ? -18.317 -3.473 -1.873 1.00 90.69 263 GLY A C 1
ATOM 1940 O O . GLY A 1 263 ? -17.484 -2.666 -2.269 1.00 90.69 263 GLY A O 1
ATOM 1941 N N . GLU A 1 264 ? -18.758 -4.450 -2.662 1.00 93.38 264 GLU A N 1
ATOM 1942 C CA . GLU A 1 264 ? -18.261 -4.632 -4.029 1.00 93.38 264 GLU A CA 1
ATOM 1943 C C . GLU A 1 264 ? -18.724 -3.498 -4.959 1.00 93.38 264 GLU A C 1
ATOM 1945 O O . GLU A 1 264 ? -19.920 -3.243 -5.102 1.00 93.38 264 GLU A O 1
ATOM 1950 N N . ALA A 1 265 ? -17.772 -2.869 -5.646 1.00 93.12 265 ALA A N 1
ATOM 1951 C CA . ALA A 1 265 ? -18.006 -1.905 -6.713 1.00 93.12 265 ALA A CA 1
ATOM 1952 C C . ALA A 1 265 ? -17.292 -2.336 -7.999 1.00 93.12 265 ALA A C 1
ATOM 1954 O O . ALA A 1 265 ? -16.360 -3.144 -7.981 1.00 93.12 265 ALA A O 1
ATOM 1955 N N . GLU A 1 266 ? -17.721 -1.788 -9.134 1.00 96.00 266 GLU A N 1
ATOM 1956 C CA . GLU A 1 266 ? -17.075 -2.015 -10.425 1.00 96.00 266 GLU A CA 1
ATOM 1957 C C . GLU A 1 266 ? -16.234 -0.804 -10.835 1.00 96.00 266 GLU A C 1
ATOM 1959 O O . GLU A 1 266 ? -16.671 0.343 -10.733 1.00 96.00 266 GLU A O 1
ATOM 1964 N N . ILE A 1 267 ? -15.039 -1.074 -11.356 1.00 95.38 267 ILE A N 1
ATOM 1965 C CA . ILE A 1 267 ? -14.206 -0.095 -12.052 1.00 95.38 267 ILE A CA 1
ATOM 1966 C C . ILE A 1 267 ? -14.040 -0.495 -13.515 1.00 95.38 267 ILE A C 1
ATOM 1968 O O . ILE A 1 267 ? -13.775 -1.652 -13.843 1.00 95.38 267 ILE A O 1
ATOM 1972 N N . SER A 1 268 ? -14.186 0.478 -14.406 1.00 96.62 268 SER A N 1
ATOM 1973 C CA . SER A 1 268 ? -13.961 0.328 -15.844 1.00 96.62 268 SER A CA 1
ATOM 1974 C C . SER A 1 268 ? -13.370 1.607 -16.432 1.00 96.62 268 SER A C 1
ATOM 1976 O O . SER A 1 268 ? -13.328 2.654 -15.781 1.00 96.62 268 SER A O 1
ATOM 1978 N N . ALA A 1 269 ? -12.914 1.529 -17.677 1.00 95.12 269 ALA A N 1
ATOM 1979 C CA . ALA A 1 269 ? -12.389 2.665 -18.411 1.00 95.12 269 ALA A CA 1
ATOM 1980 C C . ALA A 1 269 ? -12.997 2.736 -19.815 1.00 95.12 269 ALA A C 1
ATOM 1982 O O . ALA A 1 269 ? -13.219 1.716 -20.466 1.00 95.12 269 ALA A O 1
ATOM 1983 N N . THR A 1 270 ? -13.214 3.955 -20.298 1.00 96.25 270 THR A N 1
ATOM 1984 C CA . THR A 1 270 ? -13.658 4.246 -21.663 1.00 96.25 270 THR A CA 1
ATOM 1985 C C . THR A 1 270 ? -12.571 5.045 -22.370 1.00 96.25 270 THR A C 1
ATOM 1987 O O . THR A 1 270 ? -12.175 6.108 -21.889 1.00 96.25 270 THR A O 1
ATOM 1990 N N . TYR A 1 271 ? -12.107 4.561 -23.522 1.00 91.81 271 TYR A N 1
ATOM 1991 C CA . TYR A 1 271 ? -11.183 5.287 -24.396 1.00 91.81 271 TYR A CA 1
ATOM 1992 C C . TYR A 1 271 ? -11.948 5.979 -25.527 1.00 91.81 271 TYR A C 1
ATOM 1994 O O . TYR A 1 271 ? -12.769 5.339 -26.188 1.00 91.81 271 TYR A O 1
ATOM 2002 N N . ASN A 1 272 ? -11.672 7.262 -25.766 1.00 90.31 272 ASN A N 1
ATOM 2003 C CA . ASN A 1 272 ? -12.304 8.053 -26.822 1.00 90.31 272 ASN A CA 1
ATOM 2004 C C . ASN A 1 272 ? -11.259 8.685 -27.750 1.00 90.31 272 ASN A C 1
ATOM 2006 O O . ASN A 1 272 ? -10.619 9.668 -27.396 1.00 90.31 272 ASN A O 1
ATOM 2010 N N . ASP A 1 273 ? -11.144 8.174 -28.974 1.00 79.62 273 ASP A N 1
ATOM 2011 C CA . ASP A 1 273 ? -10.210 8.688 -29.991 1.00 79.62 273 ASP A CA 1
ATOM 2012 C C . ASP A 1 273 ? -10.750 9.898 -30.791 1.00 79.62 273 ASP A C 1
ATOM 2014 O O . ASP A 1 273 ? -10.182 10.304 -31.809 1.00 79.62 273 ASP A O 1
ATOM 2018 N N . GLY A 1 274 ? -11.886 10.456 -30.364 1.00 78.81 274 GLY A N 1
ATOM 2019 C CA . GLY A 1 274 ? -12.632 11.516 -31.038 1.00 78.81 274 GLY A CA 1
ATOM 2020 C C . GLY A 1 274 ? -13.687 11.019 -32.033 1.00 78.81 274 GLY A C 1
ATOM 2021 O O . GLY A 1 274 ? -14.528 11.816 -32.457 1.00 78.81 274 GLY A O 1
ATOM 2022 N N . ASN A 1 275 ? -13.684 9.730 -32.391 1.00 77.69 275 ASN A N 1
ATOM 2023 C CA . ASN A 1 275 ? -14.649 9.125 -33.314 1.00 77.69 275 ASN A CA 1
ATOM 2024 C C . ASN A 1 275 ? -15.481 8.018 -32.661 1.00 77.69 275 ASN A C 1
ATOM 2026 O O . ASN A 1 275 ? -16.667 7.886 -32.983 1.00 77.69 275 ASN A O 1
ATOM 2030 N N . VAL A 1 276 ? -14.876 7.217 -31.781 1.00 81.81 276 VAL A N 1
ATOM 2031 C CA . VAL A 1 276 ? -15.509 6.049 -31.157 1.00 81.81 276 VAL A CA 1
ATOM 2032 C C . VAL A 1 276 ? -15.144 5.974 -29.675 1.00 81.81 276 VAL A C 1
ATOM 2034 O O . VAL A 1 276 ? -13.995 6.184 -29.299 1.00 81.81 276 VAL A O 1
ATOM 2037 N N . ASN A 1 277 ? -16.135 5.627 -28.850 1.00 91.94 277 ASN A N 1
ATOM 2038 C CA . ASN A 1 277 ? -15.922 5.232 -27.460 1.00 91.94 277 ASN A CA 1
ATOM 2039 C C . ASN A 1 277 ? -15.768 3.714 -27.394 1.00 91.94 277 ASN A C 1
ATOM 2041 O O . ASN A 1 277 ? -16.626 2.988 -27.906 1.00 91.94 277 ASN A O 1
ATOM 2045 N N . ILE A 1 278 ? -14.694 3.248 -26.767 1.00 92.81 278 ILE A N 1
ATOM 2046 C CA . ILE A 1 278 ? -14.425 1.827 -26.560 1.00 92.81 278 ILE A CA 1
ATOM 2047 C C . ILE A 1 278 ? -14.294 1.591 -25.064 1.00 92.81 278 ILE A C 1
ATOM 2049 O O . ILE A 1 278 ? -13.378 2.109 -24.426 1.00 92.81 278 ILE A O 1
ATOM 2053 N N . ASP A 1 279 ? -15.226 0.813 -24.529 1.00 96.38 279 ASP A N 1
ATOM 2054 C CA . ASP A 1 279 ? -15.267 0.455 -23.117 1.00 96.38 279 ASP A CA 1
ATOM 2055 C C . ASP A 1 279 ? -14.396 -0.776 -22.848 1.00 96.38 279 ASP A C 1
ATOM 2057 O O . ASP A 1 279 ? -14.326 -1.705 -23.663 1.00 96.38 279 ASP A O 1
ATOM 2061 N N . SER A 1 280 ? -13.729 -0.785 -21.698 1.00 94.38 280 SER A N 1
ATOM 2062 C CA . SER A 1 280 ? -13.038 -1.960 -21.179 1.00 94.38 280 SER A CA 1
ATOM 2063 C C . SER A 1 280 ? -14.017 -2.965 -20.567 1.00 94.38 280 SER A C 1
ATOM 2065 O O . SER A 1 280 ? -15.194 -2.678 -20.345 1.00 94.38 280 SER A O 1
ATOM 2067 N N . ASN A 1 281 ? -13.516 -4.145 -20.200 1.00 95.25 281 ASN A N 1
ATOM 2068 C CA . ASN A 1 281 ? -14.174 -4.947 -19.168 1.00 95.25 281 ASN A CA 1
ATOM 2069 C C . ASN A 1 281 ? -14.202 -4.194 -17.824 1.00 95.25 281 ASN A C 1
ATOM 2071 O O . ASN A 1 281 ? -13.365 -3.322 -17.576 1.00 95.25 281 ASN A O 1
ATOM 2075 N N . ALA A 1 282 ? -15.140 -4.571 -16.956 1.00 95.69 282 ALA A N 1
ATOM 2076 C CA . ALA A 1 282 ? -15.160 -4.137 -15.566 1.00 95.69 282 ALA A CA 1
ATOM 2077 C C . ALA A 1 282 ? -14.294 -5.061 -14.695 1.00 95.69 282 ALA A C 1
ATOM 2079 O O . ALA A 1 282 ? -14.164 -6.258 -14.978 1.00 95.69 282 ALA A O 1
ATOM 2080 N N . LEU A 1 283 ? -13.706 -4.500 -13.642 1.00 93.81 283 LEU A N 1
ATOM 2081 C CA . LEU A 1 283 ? -13.086 -5.229 -12.540 1.00 93.81 283 LEU A CA 1
ATOM 2082 C C . LEU A 1 283 ? -13.851 -4.940 -11.251 1.00 93.81 283 LEU A C 1
ATOM 2084 O O . LEU A 1 283 ? -14.343 -3.831 -11.063 1.00 93.81 283 LEU A O 1
ATOM 2088 N N . THR A 1 284 ? -13.912 -5.923 -10.359 1.00 93.81 284 THR A N 1
ATOM 2089 C CA . THR A 1 284 ? -14.484 -5.744 -9.022 1.00 93.81 284 THR A CA 1
ATOM 2090 C C . THR A 1 284 ? -13.424 -5.197 -8.073 1.00 93.81 284 THR A C 1
ATOM 2092 O O . THR A 1 284 ? -12.324 -5.746 -7.984 1.00 93.81 284 THR A O 1
ATOM 2095 N N . ILE A 1 285 ? -13.773 -4.139 -7.352 1.00 91.06 285 ILE A N 1
ATOM 2096 C CA . ILE A 1 285 ? -13.024 -3.585 -6.223 1.00 91.06 285 ILE A CA 1
ATOM 2097 C C . ILE A 1 285 ? -13.900 -3.647 -4.973 1.00 91.06 285 ILE A C 1
ATOM 2099 O O . ILE A 1 285 ? -15.123 -3.684 -5.077 1.00 91.06 285 ILE A O 1
ATOM 2103 N N . ASN A 1 286 ? -13.290 -3.658 -3.794 1.00 91.44 286 ASN A N 1
ATOM 2104 C CA . ASN A 1 286 ? -14.012 -3.637 -2.528 1.00 91.44 286 ASN A CA 1
ATOM 2105 C C . ASN A 1 286 ? -13.909 -2.244 -1.894 1.00 91.44 286 ASN A C 1
ATOM 2107 O O . ASN A 1 286 ? -12.815 -1.758 -1.617 1.00 91.44 286 ASN A O 1
ATOM 2111 N N . VAL A 1 287 ? -15.045 -1.588 -1.691 1.00 88.12 287 VAL A N 1
ATOM 2112 C CA . VAL A 1 287 ? -15.146 -0.280 -1.052 1.00 88.12 287 VAL A CA 1
ATOM 2113 C C . VAL A 1 287 ? -15.279 -0.482 0.449 1.00 88.12 287 VAL A C 1
ATOM 2115 O O . VAL A 1 287 ? -16.265 -1.038 0.936 1.00 88.12 287 VAL A O 1
ATOM 2118 N N . VAL A 1 288 ? -14.280 -0.025 1.187 1.00 81.75 288 VAL A N 1
ATOM 2119 C CA . VAL A 1 288 ? -14.223 -0.130 2.644 1.00 81.75 288 VAL A CA 1
ATOM 2120 C C . VAL A 1 288 ? -14.461 1.232 3.283 1.00 81.75 288 VAL A C 1
ATOM 2122 O O . VAL A 1 288 ? -14.268 2.280 2.662 1.00 81.75 288 VAL A O 1
ATOM 2125 N N . GLU A 1 289 ? -14.924 1.226 4.528 1.00 78.25 289 GLU A N 1
ATOM 2126 C CA . GLU A 1 289 ? -15.157 2.458 5.275 1.00 78.25 289 GLU A CA 1
ATOM 2127 C C . GLU A 1 289 ? -13.838 3.219 5.433 1.00 78.25 289 GLU A C 1
ATOM 2129 O O . GLU A 1 289 ? -12.782 2.615 5.631 1.00 78.25 289 GLU A O 1
ATOM 2134 N N . VAL A 1 290 ? -13.888 4.549 5.304 1.00 60.88 290 VAL A N 1
ATOM 2135 C CA . VAL A 1 290 ? -12.750 5.394 5.677 1.00 60.88 290 VAL A CA 1
ATOM 2136 C C . VAL A 1 290 ? -12.556 5.185 7.177 1.00 60.88 290 VAL A C 1
ATOM 2138 O O . VAL A 1 290 ? -13.474 5.517 7.927 1.00 60.88 290 VAL A O 1
ATOM 2141 N N . PRO A 1 291 ? -11.420 4.645 7.648 1.00 59.19 291 PRO A N 1
ATOM 2142 C CA . PRO A 1 291 ? -11.218 4.500 9.077 1.00 59.19 291 PRO A CA 1
ATOM 2143 C C . PRO A 1 291 ? -11.302 5.890 9.711 1.00 59.19 291 PRO A C 1
ATOM 2145 O O . PRO A 1 291 ? -10.653 6.822 9.229 1.00 59.19 291 PRO A O 1
ATOM 2148 N N . ASP A 1 292 ? -12.118 6.034 10.758 1.00 64.62 292 ASP A N 1
ATOM 2149 C CA . ASP A 1 292 ? -12.313 7.279 11.510 1.00 64.62 292 ASP A CA 1
ATOM 2150 C C . ASP A 1 292 ? -11.006 7.650 12.232 1.00 64.62 292 ASP A C 1
ATOM 2152 O O . ASP A 1 292 ? -10.797 7.398 13.421 1.00 64.62 292 ASP A O 1
ATOM 2156 N N . GLY A 1 293 ? -10.052 8.192 11.483 1.00 78.94 293 GLY A N 1
ATOM 2157 C CA . GLY A 1 293 ? -8.784 8.614 12.034 1.00 78.94 293 GLY A CA 1
ATOM 2158 C C . GLY A 1 293 ? -8.927 9.932 12.772 1.00 78.94 293 GLY A C 1
ATOM 2159 O O . GLY A 1 293 ? -9.548 10.883 12.292 1.00 78.94 293 GLY A O 1
ATOM 2160 N N . GLN A 1 294 ? -8.322 10.010 13.953 1.00 88.50 294 GLN A N 1
ATOM 2161 C CA . GLN A 1 294 ? -8.397 11.192 14.800 1.00 88.50 294 GLN A CA 1
ATOM 2162 C C . GLN A 1 294 ? -7.044 11.902 14.873 1.00 88.50 294 GLN A C 1
ATOM 2164 O O . GLN A 1 294 ? -6.006 11.289 15.129 1.00 88.50 294 GLN A O 1
ATOM 2169 N N . TYR A 1 295 ? -7.063 13.223 14.675 1.00 93.12 295 TYR A N 1
ATOM 2170 C CA . TYR A 1 295 ? -5.917 14.094 14.936 1.00 93.12 295 TYR A CA 1
ATOM 2171 C C . TYR A 1 295 ? -5.864 14.494 16.411 1.00 93.12 295 TYR A C 1
ATOM 2173 O O . TYR A 1 295 ? -6.838 15.001 16.971 1.00 93.12 295 TYR A O 1
ATOM 2181 N N . TYR A 1 296 ? -4.681 14.363 17.006 1.00 94.62 296 TYR A N 1
ATOM 2182 C CA . TYR A 1 296 ? -4.368 14.817 18.355 1.00 94.62 296 TYR A CA 1
ATOM 2183 C C . TYR A 1 296 ? -3.212 15.816 18.299 1.00 94.62 296 TYR A C 1
ATOM 2185 O O . TYR A 1 296 ? -2.050 15.445 18.117 1.00 94.62 296 TYR A O 1
ATOM 2193 N N . TYR A 1 297 ? -3.526 17.101 18.460 1.00 94.62 297 TYR A N 1
ATOM 2194 C CA . TYR A 1 297 ? -2.532 18.172 18.469 1.00 94.62 297 TYR A CA 1
ATOM 2195 C C . TYR A 1 297 ? -1.900 18.307 19.856 1.00 94.62 297 TYR A C 1
ATOM 2197 O O . TYR A 1 297 ? -2.549 18.713 20.823 1.00 94.62 297 TYR A O 1
ATOM 2205 N N . PHE A 1 298 ? -0.601 18.019 19.967 1.00 95.25 298 PHE A N 1
ATOM 2206 C CA . PHE A 1 298 ? 0.096 18.022 21.260 1.00 95.25 298 PHE A CA 1
ATOM 2207 C C . PHE A 1 298 ? 0.140 19.409 21.916 1.00 95.25 298 PHE A C 1
ATOM 2209 O O . PHE A 1 298 ? 0.213 19.520 23.140 1.00 95.25 298 PHE A O 1
ATOM 2216 N N . GLY A 1 299 ? 0.074 20.464 21.104 1.00 92.50 299 GLY A N 1
ATOM 2217 C CA . GLY A 1 299 ? -0.028 21.853 21.543 1.00 92.50 299 GLY A CA 1
ATOM 2218 C C . GLY A 1 299 ? -1.299 22.208 22.305 1.00 92.50 299 GLY A C 1
ATOM 2219 O O . GLY A 1 299 ? -1.286 23.087 23.168 1.00 92.50 299 GLY A O 1
ATOM 2220 N N . GLU A 1 300 ? -2.390 21.515 21.991 1.00 92.88 300 GLU A N 1
ATOM 2221 C CA . GLU A 1 300 ? -3.714 21.755 22.564 1.00 92.88 300 GLU A CA 1
ATOM 2222 C C . GLU A 1 300 ? -3.963 20.896 23.810 1.00 92.88 300 GLU A C 1
ATOM 2224 O O . GLU A 1 300 ? -4.921 21.128 24.549 1.00 92.88 300 GLU A O 1
ATOM 2229 N N . HIS A 1 301 ? -3.075 19.935 24.090 1.00 94.44 301 HIS A N 1
ATOM 2230 C CA . HIS A 1 301 ? -3.204 19.059 25.244 1.00 94.44 301 HIS A CA 1
ATOM 2231 C C . HIS A 1 301 ? -3.161 19.864 26.562 1.00 94.44 301 HIS A C 1
ATOM 2233 O O . HIS A 1 301 ? -2.242 20.675 26.761 1.00 94.44 301 HIS A O 1
ATOM 2239 N N . PRO A 1 302 ? -4.084 19.620 27.518 1.00 89.69 302 PRO A N 1
ATOM 2240 C CA . PRO A 1 302 ? -4.152 20.373 28.770 1.00 89.69 302 PRO A CA 1
ATOM 2241 C C . PRO A 1 302 ? -2.828 20.408 29.537 1.00 89.69 302 PRO A C 1
ATOM 2243 O O . PRO A 1 302 ? -2.437 21.467 30.029 1.00 89.69 302 PRO A O 1
ATOM 2246 N N . ASP A 1 303 ? -2.087 19.295 29.569 1.00 90.69 303 ASP A N 1
ATOM 2247 C CA . ASP A 1 303 ? -0.788 19.257 30.250 1.00 90.69 303 ASP A CA 1
ATOM 2248 C C . ASP A 1 303 ? 0.243 20.181 29.607 1.00 90.69 303 ASP A C 1
ATOM 2250 O O . ASP A 1 303 ? 1.013 20.806 30.328 1.00 90.69 303 ASP A O 1
ATOM 2254 N N . PHE A 1 304 ? 0.246 20.316 28.277 1.00 90.56 304 PHE A N 1
ATOM 2255 C CA . PHE A 1 304 ? 1.165 21.228 27.600 1.00 90.56 304 PHE A CA 1
ATOM 2256 C C . PHE A 1 304 ? 0.805 22.690 27.870 1.00 90.56 304 PHE A C 1
ATOM 2258 O O . PHE A 1 304 ? 1.683 23.551 27.998 1.00 90.56 304 PHE A O 1
ATOM 2265 N N . SER A 1 305 ? -0.490 22.995 27.979 1.00 83.44 305 SER A N 1
ATOM 2266 C CA . SER A 1 305 ? -0.966 24.340 28.304 1.00 83.44 305 SER A CA 1
ATOM 2267 C C . SER A 1 305 ? -0.580 24.773 29.730 1.00 83.44 305 SER A C 1
ATOM 2269 O O . SER A 1 305 ? -0.297 25.955 29.953 1.00 83.44 305 SER A O 1
ATOM 2271 N N . ASP A 1 306 ? -0.456 23.823 30.661 1.00 84.38 306 ASP A N 1
ATOM 2272 C CA . ASP A 1 306 ? -0.097 24.061 32.058 1.00 84.38 306 ASP A CA 1
ATOM 2273 C C . ASP A 1 306 ? 1.412 24.310 32.246 1.00 84.38 306 ASP A C 1
ATOM 2275 O O . ASP A 1 306 ? 2.246 23.403 32.252 1.00 84.38 306 ASP A O 1
ATOM 2279 N N . SER A 1 307 ? 1.766 25.576 32.481 1.00 75.00 307 SE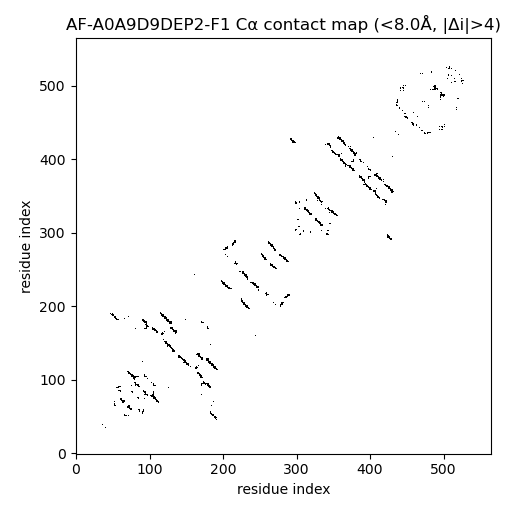R A N 1
ATOM 2280 C CA . SER A 1 307 ? 3.145 26.009 32.754 1.00 75.00 307 SER A CA 1
ATOM 2281 C C . SER A 1 307 ? 3.797 25.391 34.001 1.00 75.00 307 SER A C 1
ATOM 2283 O O . SER A 1 307 ? 5.008 25.523 34.165 1.00 75.00 307 SER A O 1
ATOM 2285 N N . GLN A 1 308 ? 3.030 24.752 34.895 1.00 79.44 308 GLN A N 1
ATOM 2286 C CA . GLN A 1 308 ? 3.589 24.008 36.030 1.00 79.44 308 GLN A CA 1
ATOM 2287 C C . GLN A 1 308 ? 3.993 22.578 35.655 1.00 79.44 308 GLN A C 1
ATOM 2289 O O . GLN A 1 308 ? 4.828 21.992 36.343 1.00 79.44 308 GLN A O 1
ATOM 2294 N N . LYS A 1 309 ? 3.421 22.020 34.580 1.00 82.25 309 LYS A N 1
ATOM 2295 C CA . LYS A 1 309 ? 3.719 20.667 34.081 1.00 82.25 309 LYS A CA 1
ATOM 2296 C C . LYS A 1 309 ? 4.718 20.657 32.934 1.00 82.25 309 LYS A C 1
ATOM 2298 O O . LYS A 1 309 ? 5.396 19.651 32.741 1.00 82.25 309 LYS A O 1
ATOM 2303 N N . TRP A 1 310 ? 4.787 21.747 32.172 1.00 88.44 310 TRP A N 1
ATOM 2304 C CA . TRP A 1 310 ? 5.715 21.928 31.062 1.00 88.44 310 TRP A CA 1
ATOM 2305 C C . TRP A 1 310 ? 6.485 23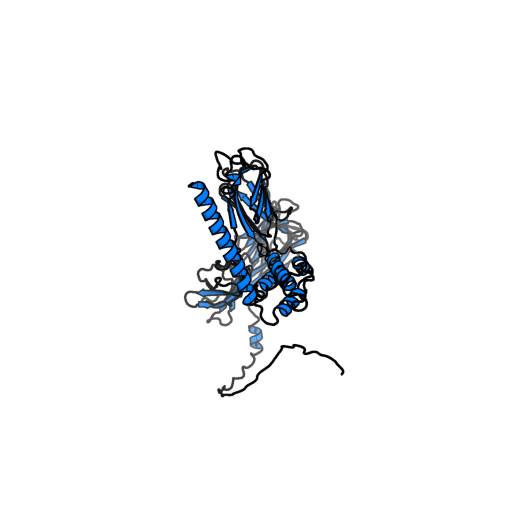.236 31.215 1.00 88.44 310 TRP A C 1
ATOM 2307 O O . TRP A 1 310 ? 5.919 24.326 31.111 1.00 88.44 310 TRP A O 1
ATOM 2317 N N . ASP A 1 311 ? 7.794 23.116 31.425 1.00 87.06 311 ASP A N 1
ATOM 2318 C CA . ASP A 1 311 ? 8.715 24.244 31.533 1.00 87.06 311 ASP A CA 1
ATOM 2319 C C . ASP A 1 311 ? 9.754 24.246 30.395 1.00 87.06 311 ASP A C 1
ATOM 2321 O O . ASP A 1 311 ? 9.663 23.497 29.416 1.00 87.06 311 ASP A O 1
ATOM 2325 N N . SER A 1 312 ? 10.741 25.138 30.494 1.00 87.25 312 SER A N 1
ATOM 2326 C CA . SER A 1 312 ? 11.808 25.270 29.500 1.00 87.25 312 SER A CA 1
ATOM 2327 C C . SER A 1 312 ? 12.915 24.215 29.635 1.00 87.25 312 SER A C 1
ATOM 2329 O O . SER A 1 312 ? 13.819 24.176 28.792 1.00 87.25 312 SER A O 1
ATOM 2331 N N . GLY A 1 313 ? 12.857 23.352 30.653 1.00 90.06 313 GLY A N 1
ATOM 2332 C CA . GLY A 1 313 ? 13.779 22.248 30.879 1.00 90.06 313 GLY A CA 1
ATOM 2333 C C . GLY A 1 313 ? 13.509 21.069 29.946 1.00 90.06 313 GLY A C 1
ATOM 2334 O O . GLY A 1 313 ? 12.369 20.648 29.753 1.00 90.06 313 GLY A O 1
ATOM 2335 N N . TYR A 1 314 ? 14.580 20.533 29.359 1.00 91.50 314 TYR A N 1
ATOM 2336 C CA . TYR A 1 314 ? 14.538 19.288 28.594 1.00 91.50 314 TYR A CA 1
ATOM 2337 C C . TYR A 1 314 ? 14.561 18.099 29.551 1.00 91.50 314 TYR A C 1
ATOM 2339 O O . TYR A 1 314 ? 15.612 17.764 30.097 1.00 91.50 314 TYR A O 1
ATOM 2347 N N . GLU A 1 315 ? 13.417 17.449 29.719 1.00 93.38 315 GLU A N 1
ATOM 2348 C CA . GLU A 1 315 ? 13.245 16.279 30.580 1.00 93.38 315 GLU A CA 1
ATOM 2349 C C . GLU A 1 315 ? 12.250 15.298 29.960 1.00 93.38 315 GLU A C 1
ATOM 2351 O O . GLU A 1 315 ? 11.534 15.651 29.020 1.00 93.38 315 GLU A O 1
ATOM 2356 N N . ALA A 1 316 ? 12.240 14.057 30.446 1.00 95.06 316 ALA A N 1
ATOM 2357 C CA . ALA A 1 316 ? 11.270 13.065 30.002 1.00 95.06 316 ALA A CA 1
ATOM 2358 C C . ALA A 1 316 ? 9.860 13.503 30.414 1.00 95.06 316 ALA A C 1
ATOM 2360 O O . ALA A 1 316 ? 9.639 13.862 31.573 1.00 95.06 316 ALA A O 1
ATOM 2361 N N . ARG A 1 317 ? 8.912 13.475 29.475 1.00 94.88 317 ARG A N 1
ATOM 2362 C CA . ARG A 1 317 ? 7.523 13.886 29.719 1.00 94.88 317 ARG A CA 1
ATOM 2363 C C . ARG A 1 317 ? 6.559 12.920 29.058 1.00 94.88 317 ARG A C 1
ATOM 2365 O O . ARG A 1 317 ? 6.802 12.481 27.938 1.00 94.88 317 ARG A O 1
ATOM 2372 N N . THR A 1 318 ? 5.449 12.653 29.730 1.00 95.50 318 THR A N 1
ATOM 2373 C CA . THR A 1 318 ? 4.373 11.806 29.215 1.00 95.50 318 THR A CA 1
ATOM 2374 C C . THR A 1 318 ? 3.094 12.625 29.113 1.00 95.50 318 THR A C 1
ATOM 2376 O O . THR A 1 318 ? 2.771 13.368 30.038 1.00 95.50 318 THR A O 1
ATOM 2379 N N . MET A 1 319 ? 2.380 12.492 27.997 1.00 95.44 319 MET A N 1
ATOM 2380 C CA . MET A 1 319 ? 1.001 12.955 27.833 1.00 95.44 319 MET A CA 1
ATOM 2381 C C . MET A 1 319 ? 0.095 11.734 27.709 1.00 95.44 319 MET A C 1
ATOM 2383 O O . MET A 1 319 ? 0.404 10.822 26.942 1.00 95.44 319 MET A O 1
ATOM 2387 N N . ALA A 1 320 ? -0.998 11.711 28.465 1.00 95.00 320 ALA A N 1
ATOM 2388 C CA . ALA A 1 320 ? -1.979 10.635 28.430 1.00 95.00 320 ALA A CA 1
ATOM 2389 C C . ALA A 1 320 ? -3.305 11.162 27.877 1.00 95.00 320 ALA A C 1
ATOM 2391 O O . ALA A 1 320 ? -3.826 12.152 28.385 1.00 95.00 320 ALA A O 1
ATOM 2392 N N . TYR A 1 321 ? -3.839 10.462 26.882 1.00 92.12 321 TYR A N 1
ATOM 2393 C CA . TYR A 1 321 ? -5.171 10.624 26.315 1.00 92.12 321 TYR A CA 1
ATOM 2394 C C . TYR A 1 321 ? -6.005 9.437 26.823 1.00 92.12 321 TYR A C 1
ATOM 2396 O O . TYR A 1 321 ? -5.887 8.342 26.271 1.00 92.12 321 TYR A O 1
ATOM 2404 N N . PRO A 1 322 ? -6.752 9.595 27.935 1.00 83.94 322 PRO A N 1
ATOM 2405 C CA . PRO A 1 322 ? -7.409 8.472 28.604 1.00 83.94 322 PRO A CA 1
ATOM 2406 C C . PRO A 1 322 ? -8.358 7.718 27.669 1.00 83.94 322 PRO A C 1
ATOM 2408 O O . PRO A 1 322 ? -9.167 8.359 27.002 1.00 83.94 322 PRO A O 1
ATOM 2411 N N . GLY A 1 323 ? -8.269 6.385 27.646 1.00 78.19 323 GLY A N 1
ATOM 2412 C CA . GLY A 1 323 ? -9.082 5.533 26.770 1.00 78.19 323 GLY A CA 1
ATOM 2413 C C . GLY A 1 323 ? -8.559 5.409 25.335 1.00 78.19 323 GLY A C 1
ATOM 2414 O O . GLY A 1 323 ? -9.154 4.692 24.535 1.00 78.19 323 GLY A O 1
ATOM 2415 N N . GLU A 1 324 ? -7.467 6.103 24.998 1.00 88.56 324 GLU A N 1
ATOM 2416 C CA . GLU A 1 324 ? -6.943 6.190 23.632 1.00 88.56 324 GLU A CA 1
ATOM 2417 C C . GLU A 1 324 ? -5.469 5.763 23.576 1.00 88.56 324 GLU A C 1
ATOM 2419 O O . GLU A 1 324 ? -5.128 4.688 23.076 1.00 88.56 324 GLU A O 1
ATOM 2424 N N . PHE A 1 325 ? -4.561 6.581 24.114 1.00 96.25 325 PHE A N 1
ATOM 2425 C CA . PHE A 1 325 ? -3.127 6.292 24.123 1.00 96.25 325 PHE A CA 1
ATOM 2426 C C . PHE A 1 325 ? -2.361 7.152 25.129 1.00 96.25 325 PHE A C 1
ATOM 2428 O O . PHE A 1 325 ? -2.836 8.158 25.653 1.00 96.25 325 PHE A O 1
ATOM 2435 N N . SER A 1 326 ? -1.099 6.801 25.349 1.00 97.31 326 SER A N 1
ATOM 2436 C CA . SER A 1 326 ? -0.123 7.673 25.994 1.00 97.31 326 SER A CA 1
ATOM 2437 C C . SER A 1 326 ? 1.109 7.837 25.116 1.00 97.31 326 SER A C 1
ATOM 2439 O O . SER A 1 326 ? 1.519 6.908 24.424 1.00 97.31 326 SER A O 1
ATOM 2441 N N . ILE A 1 327 ? 1.715 9.021 25.138 1.00 97.69 327 ILE A N 1
ATOM 2442 C CA . ILE A 1 327 ? 2.980 9.296 24.460 1.00 97.69 327 ILE A CA 1
ATOM 2443 C C . ILE A 1 327 ? 4.012 9.776 25.468 1.00 97.69 327 ILE A C 1
ATOM 2445 O O . ILE A 1 327 ? 3.767 10.698 26.243 1.00 97.69 327 ILE A O 1
ATOM 2449 N N . THR A 1 328 ? 5.183 9.148 25.453 1.00 97.12 328 THR A N 1
ATOM 2450 C CA . THR A 1 328 ? 6.328 9.511 26.284 1.00 97.12 328 THR A CA 1
ATOM 2451 C C . THR A 1 328 ? 7.448 10.043 25.409 1.00 97.12 328 THR A C 1
ATOM 2453 O O . THR A 1 328 ? 8.052 9.308 24.629 1.00 97.12 328 THR A O 1
ATOM 2456 N N . PHE A 1 329 ? 7.753 11.325 25.572 1.00 95.88 329 PHE A N 1
ATOM 2457 C CA . PHE A 1 329 ? 8.918 11.975 24.992 1.00 95.88 329 PHE A CA 1
ATOM 2458 C C . PHE A 1 329 ? 10.125 11.704 25.889 1.00 95.88 329 PHE A C 1
ATOM 2460 O O . PHE A 1 329 ? 10.108 12.061 27.070 1.00 95.88 329 PHE A O 1
ATOM 2467 N N . ALA A 1 330 ? 11.195 11.118 25.348 1.00 94.88 330 ALA A N 1
ATOM 2468 C CA . ALA A 1 330 ? 12.380 10.795 26.143 1.00 94.88 330 ALA A CA 1
ATOM 2469 C C . ALA A 1 330 ? 13.096 12.055 26.658 1.00 94.88 330 ALA A C 1
ATOM 2471 O O . ALA A 1 330 ? 13.614 12.057 27.775 1.00 94.88 330 ALA A O 1
ATOM 2472 N N . SER A 1 331 ? 13.076 13.156 25.894 1.00 93.75 331 SER A N 1
ATOM 2473 C CA . SER A 1 331 ? 13.201 14.484 26.495 1.00 93.75 331 SER A CA 1
ATOM 2474 C C . SER A 1 331 ? 12.651 15.608 25.615 1.00 93.75 331 SER A C 1
ATOM 2476 O O . SER A 1 331 ? 13.025 15.745 24.444 1.00 93.75 331 SER A O 1
ATOM 2478 N N . ALA A 1 332 ? 11.761 16.410 26.202 1.00 94.00 332 ALA A N 1
ATOM 2479 C CA . ALA A 1 332 ? 11.073 17.515 25.550 1.00 94.00 332 ALA A CA 1
ATOM 2480 C C . ALA A 1 332 ? 10.849 18.693 26.508 1.00 94.00 332 ALA A C 1
ATOM 2482 O O . ALA A 1 332 ? 10.807 18.537 27.732 1.00 94.00 332 ALA A O 1
ATOM 2483 N N . ASN A 1 333 ? 10.698 19.886 25.939 1.00 93.25 333 ASN A N 1
ATOM 2484 C CA . ASN A 1 333 ? 10.391 21.102 26.679 1.00 93.25 333 ASN A CA 1
ATOM 2485 C C . ASN A 1 333 ? 9.291 21.927 25.997 1.00 93.25 333 ASN A C 1
ATOM 2487 O O . ASN A 1 333 ? 8.900 21.662 24.858 1.00 93.25 333 ASN A O 1
ATOM 2491 N N . LYS A 1 334 ? 8.812 22.951 26.706 1.00 91.69 334 LYS A N 1
ATOM 2492 C CA . LYS A 1 334 ? 8.005 24.038 26.150 1.00 91.69 334 LYS A CA 1
ATOM 2493 C C . LYS A 1 334 ? 8.901 25.257 25.978 1.00 91.69 334 LYS A C 1
ATOM 2495 O O . LYS A 1 334 ? 9.380 25.834 26.958 1.00 91.69 334 LYS A O 1
ATOM 2500 N N . GLN A 1 335 ? 9.182 25.646 24.735 1.00 85.88 335 GLN A N 1
ATOM 2501 C CA . GLN A 1 335 ? 9.989 26.841 24.498 1.00 85.88 335 GLN A CA 1
ATOM 2502 C C . GLN A 1 335 ? 9.153 28.110 24.677 1.00 85.88 335 GLN A C 1
ATOM 2504 O O . GLN A 1 335 ? 7.931 28.103 24.573 1.00 85.88 335 GLN A O 1
ATOM 2509 N N . SER A 1 336 ? 9.831 29.222 24.954 1.00 76.81 336 SER A N 1
ATOM 2510 C CA . SER A 1 336 ? 9.200 30.524 25.198 1.00 76.81 336 SER A CA 1
ATOM 2511 C C . SER A 1 336 ? 9.375 31.525 24.052 1.00 76.81 336 SER A C 1
ATOM 2513 O O . SER A 1 336 ? 8.882 32.644 24.160 1.00 76.81 336 SER A O 1
ATOM 2515 N N . GLN A 1 337 ? 10.109 31.170 22.989 1.00 74.00 337 GLN A N 1
ATOM 2516 C CA . GLN A 1 337 ? 10.541 32.138 21.968 1.00 74.00 337 GLN A CA 1
ATOM 2517 C C . GLN A 1 337 ? 10.332 31.699 20.518 1.00 74.00 337 GLN A C 1
ATOM 2519 O O . GLN A 1 337 ? 9.904 32.524 19.719 1.00 74.00 337 GLN A O 1
ATOM 2524 N N . ILE A 1 338 ? 10.665 30.455 20.161 1.00 73.75 338 ILE A N 1
ATOM 2525 C CA . ILE A 1 338 ? 10.637 30.005 18.756 1.00 73.75 338 ILE A CA 1
ATOM 2526 C C . ILE A 1 338 ? 9.397 29.149 18.492 1.00 73.75 338 ILE A C 1
ATOM 2528 O O . ILE A 1 338 ? 8.711 29.358 17.500 1.00 73.75 338 ILE A O 1
ATOM 2532 N N . ILE A 1 339 ? 9.097 28.220 19.403 1.00 75.44 339 ILE A N 1
ATOM 2533 C CA . ILE A 1 339 ? 8.018 27.240 19.264 1.00 75.44 339 ILE A CA 1
ATOM 2534 C C . ILE A 1 339 ? 7.286 27.172 20.601 1.00 75.44 339 ILE A C 1
ATOM 2536 O O . ILE A 1 339 ? 7.769 26.571 21.561 1.00 75.44 339 ILE A O 1
ATOM 2540 N N . THR A 1 340 ? 6.169 27.875 20.704 1.00 82.38 340 THR A N 1
ATOM 2541 C CA . THR A 1 340 ? 5.437 28.019 21.974 1.00 82.38 340 THR A CA 1
ATOM 2542 C C . THR A 1 340 ? 4.178 27.163 22.035 1.00 82.38 340 THR A C 1
ATOM 2544 O O . THR A 1 340 ? 3.562 27.048 23.092 1.00 82.38 340 THR A O 1
ATOM 2547 N N . ASP A 1 341 ? 3.795 26.596 20.898 1.00 88.06 341 ASP A N 1
ATOM 2548 C CA . ASP A 1 341 ? 2.532 25.928 20.613 1.00 88.06 341 ASP A CA 1
ATOM 2549 C C . ASP A 1 341 ? 2.671 24.407 20.500 1.00 88.06 341 ASP A C 1
ATOM 2551 O O . ASP A 1 341 ? 1.696 23.758 20.168 1.00 88.06 341 ASP A O 1
ATOM 2555 N N . MET A 1 342 ? 3.839 23.818 20.777 1.00 93.06 342 MET A N 1
ATOM 2556 C CA . MET A 1 342 ? 4.016 22.360 20.795 1.00 93.06 342 MET A CA 1
ATOM 2557 C C . MET A 1 342 ? 5.253 21.900 21.580 1.00 93.06 342 MET A C 1
ATOM 2559 O O . MET A 1 342 ? 6.192 22.687 21.762 1.00 93.06 342 MET A O 1
ATOM 2563 N N . PRO A 1 343 ? 5.296 20.629 22.027 1.00 94.94 343 PRO A N 1
ATOM 2564 C CA . PRO A 1 343 ? 6.494 20.018 22.589 1.00 94.94 343 PRO A CA 1
ATOM 2565 C C . PRO A 1 343 ? 7.679 20.094 21.634 1.00 94.94 343 PRO A C 1
ATOM 2567 O O . PRO A 1 343 ? 7.577 19.704 20.473 1.00 94.94 343 PRO A O 1
ATOM 2570 N N . VAL A 1 344 ? 8.835 20.526 22.136 1.00 93.38 344 VAL A N 1
ATOM 2571 C CA . VAL A 1 344 ? 10.081 20.519 21.367 1.00 93.38 344 VAL A CA 1
ATOM 2572 C C . VAL A 1 344 ? 11.045 19.526 21.978 1.00 93.38 344 VAL A C 1
ATOM 2574 O O . VAL A 1 344 ? 11.432 19.650 23.139 1.00 93.38 344 VAL A O 1
ATOM 2577 N N . SER A 1 345 ? 11.464 18.550 21.182 1.00 91.44 345 SER A N 1
ATOM 2578 C CA . SER A 1 345 ? 12.500 17.593 21.566 1.00 91.44 345 SER A CA 1
ATOM 2579 C C . SER A 1 345 ? 13.856 18.000 21.006 1.00 91.44 345 SER A C 1
ATOM 2581 O O . SER A 1 345 ? 13.939 18.686 19.985 1.00 91.44 345 SER A O 1
ATOM 2583 N N . LYS A 1 346 ? 14.929 17.571 21.677 1.00 85.69 346 LYS A N 1
ATOM 2584 C CA . LYS A 1 346 ? 16.291 17.678 21.155 1.00 85.69 346 LYS A CA 1
ATOM 2585 C C . LYS A 1 346 ? 16.945 16.307 21.155 1.00 85.69 346 LYS A C 1
ATOM 2587 O O . LYS A 1 346 ? 17.391 15.841 22.197 1.00 85.69 346 LYS A O 1
ATOM 2592 N N . GLY A 1 347 ? 16.998 15.696 19.978 1.00 70.50 347 GLY A N 1
ATOM 2593 C CA . GLY A 1 347 ? 17.761 14.480 19.743 1.00 70.50 347 GLY A CA 1
ATOM 2594 C C . GLY A 1 347 ? 17.313 13.205 20.422 1.00 70.50 347 GLY A C 1
ATOM 2595 O O . GLY A 1 347 ? 18.127 12.299 20.585 1.00 70.50 347 GLY A O 1
ATOM 2596 N N . ASN A 1 348 ? 16.053 13.170 20.828 1.00 82.88 348 ASN A N 1
ATOM 2597 C CA . ASN A 1 348 ? 15.489 12.106 21.634 1.00 82.88 348 ASN A CA 1
ATOM 2598 C C . ASN A 1 348 ? 14.267 11.518 20.948 1.00 82.88 348 ASN A C 1
ATOM 2600 O O . ASN A 1 348 ? 13.560 12.212 20.226 1.00 82.88 348 ASN A O 1
ATOM 2604 N N . GLU A 1 349 ? 14.012 10.251 21.212 1.00 93.44 349 GLU A N 1
ATOM 2605 C CA . GLU A 1 349 ? 12.843 9.545 20.706 1.00 93.44 349 GLU A CA 1
ATOM 2606 C C . GLU A 1 349 ? 11.552 9.929 21.449 1.00 93.44 349 GLU A C 1
ATOM 2608 O O . GLU A 1 349 ? 11.582 10.463 22.565 1.00 93.44 349 GLU A O 1
ATOM 2613 N N . ALA A 1 350 ? 10.411 9.624 20.835 1.00 96.56 350 ALA A N 1
ATOM 2614 C CA . ALA A 1 350 ? 9.137 9.517 21.535 1.00 96.56 350 ALA A CA 1
ATOM 2615 C C . ALA A 1 350 ? 8.526 8.142 21.275 1.00 96.56 350 ALA A C 1
ATOM 2617 O O . ALA A 1 350 ? 8.652 7.604 20.175 1.00 96.56 350 ALA A O 1
ATOM 2618 N N . THR A 1 351 ? 7.884 7.580 22.295 1.00 97.88 351 THR A N 1
ATOM 2619 C CA . THR A 1 351 ? 7.161 6.307 22.205 1.00 97.88 351 THR A CA 1
ATOM 2620 C C . THR A 1 351 ? 5.700 6.540 22.544 1.00 97.88 351 THR A C 1
ATOM 2622 O O . THR A 1 351 ? 5.392 7.028 23.630 1.00 97.88 351 THR A O 1
ATOM 2625 N N . LEU A 1 352 ? 4.818 6.183 21.622 1.00 98.19 352 LEU A N 1
ATOM 2626 C CA . LEU A 1 352 ? 3.379 6.118 21.801 1.00 98.19 352 LEU A CA 1
ATOM 2627 C C . LEU A 1 352 ? 2.967 4.673 22.092 1.00 98.19 352 LEU A C 1
ATOM 2629 O O . LEU A 1 352 ? 3.452 3.734 21.460 1.00 98.19 352 LEU A O 1
ATOM 2633 N N . THR A 1 353 ? 2.086 4.493 23.066 1.00 97.62 353 THR A N 1
ATOM 2634 C CA . THR A 1 353 ? 1.449 3.219 23.409 1.00 97.62 353 THR A CA 1
ATOM 2635 C C . THR A 1 353 ? -0.049 3.446 23.450 1.00 97.62 353 THR A C 1
ATOM 2637 O O . THR A 1 353 ? -0.516 4.244 24.266 1.00 97.62 353 THR A O 1
ATOM 2640 N N . SER A 1 354 ? -0.779 2.780 22.564 1.00 94.56 354 SER A N 1
ATOM 2641 C CA . SER A 1 354 ? -2.232 2.869 22.502 1.00 94.56 354 SER A CA 1
ATOM 2642 C C . SER A 1 354 ? -2.900 1.793 23.352 1.00 94.56 354 SER A C 1
ATOM 2644 O O . SER A 1 354 ? -2.381 0.686 23.503 1.00 94.56 354 SER A O 1
ATOM 2646 N N . GLU A 1 355 ? -4.042 2.151 23.936 1.00 88.38 355 GLU A N 1
ATOM 2647 C CA . 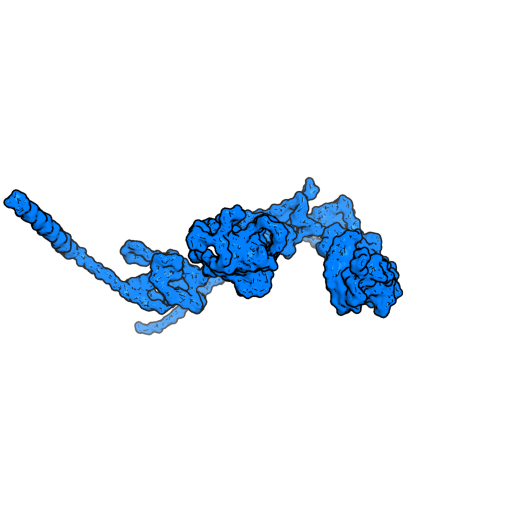GLU A 1 355 ? -4.935 1.232 24.643 1.00 88.38 355 GLU A CA 1
ATOM 2648 C C . GLU A 1 355 ? -5.777 0.399 23.662 1.00 88.38 355 GLU A C 1
ATOM 2650 O O . GLU A 1 355 ? -6.243 -0.682 24.022 1.00 88.38 355 GLU A O 1
ATOM 2655 N N . LYS A 1 356 ? -5.917 0.867 22.413 1.00 85.00 356 LYS A N 1
ATOM 2656 C CA . LYS A 1 356 ? -6.605 0.186 21.314 1.00 85.00 356 LYS A CA 1
ATOM 2657 C C . LYS A 1 356 ? -5.592 -0.208 20.230 1.00 85.00 356 LYS A C 1
ATOM 2659 O O . LYS A 1 356 ? -4.587 0.473 20.031 1.00 85.00 356 LYS A O 1
ATOM 2664 N N . PRO A 1 357 ? -5.800 -1.318 19.514 1.00 87.38 357 PRO A N 1
ATOM 2665 C CA . PRO A 1 357 ? -4.946 -1.648 18.383 1.00 87.38 357 PRO A CA 1
ATOM 2666 C C . PRO A 1 357 ? -5.135 -0.623 17.250 1.00 87.38 357 PRO A C 1
ATOM 2668 O O . PRO A 1 357 ? -6.248 -0.207 16.944 1.00 87.38 357 PRO A O 1
ATOM 2671 N N . MET A 1 358 ? -4.035 -0.207 16.633 1.00 92.31 358 MET A N 1
ATOM 2672 C CA . MET A 1 358 ? -3.970 0.775 15.551 1.00 92.31 358 MET A CA 1
ATOM 2673 C C . MET A 1 358 ? -3.746 0.073 14.209 1.00 92.31 358 MET A C 1
ATOM 2675 O O . MET A 1 358 ? -3.018 -0.920 14.147 1.00 92.31 358 MET A O 1
ATOM 2679 N N . SER A 1 359 ? -4.344 0.598 13.141 1.00 89.44 359 SER A N 1
ATOM 2680 C CA . SER A 1 359 ? -4.090 0.197 11.746 1.00 89.44 359 SER A CA 1
ATOM 2681 C C . SER A 1 359 ? -3.189 1.198 11.029 1.00 89.44 359 SER A C 1
ATOM 2683 O O . SER A 1 359 ? -2.420 0.820 10.142 1.00 89.44 359 SER A O 1
ATOM 2685 N N . LYS A 1 360 ? -3.220 2.468 11.448 1.00 93.69 360 LYS A N 1
ATOM 2686 C CA . LYS A 1 360 ? -2.368 3.523 10.904 1.00 93.69 360 LYS A CA 1
ATOM 2687 C C . LYS A 1 360 ? -1.960 4.521 11.967 1.00 93.69 360 LYS A C 1
ATOM 2689 O O . LYS A 1 360 ? -2.713 4.840 12.886 1.00 93.69 360 LYS A O 1
ATOM 2694 N N . ILE A 1 361 ? -0.756 5.049 11.797 1.00 96.75 361 ILE A N 1
ATOM 2695 C CA . ILE A 1 361 ? -0.252 6.155 12.595 1.00 96.75 361 ILE A CA 1
ATOM 2696 C C . ILE A 1 361 ? 0.552 7.120 11.731 1.00 96.75 361 ILE A C 1
ATOM 2698 O O . ILE A 1 361 ? 1.329 6.707 10.872 1.00 96.75 361 ILE A O 1
ATOM 2702 N N . GLU A 1 362 ? 0.400 8.411 11.988 1.00 96.31 362 GLU A N 1
ATOM 2703 C CA . GLU A 1 362 ? 1.215 9.461 11.390 1.00 96.31 362 GLU A CA 1
ATOM 2704 C C . GLU A 1 362 ? 1.624 10.473 12.457 1.00 96.31 362 GLU A C 1
ATOM 2706 O O . GLU A 1 362 ? 0.798 10.948 13.233 1.00 96.31 362 GLU A O 1
ATOM 2711 N N . PHE A 1 363 ? 2.906 10.829 12.488 1.00 96.62 363 PHE A N 1
ATOM 2712 C CA . PHE A 1 363 ? 3.408 11.907 13.333 1.00 96.62 363 PHE A CA 1
ATOM 2713 C C . PHE A 1 363 ? 3.753 13.121 12.484 1.00 96.62 363 PHE A C 1
ATOM 2715 O O . PHE A 1 363 ? 4.583 13.029 11.579 1.00 96.62 363 PHE A O 1
ATOM 2722 N N . GLY A 1 364 ? 3.153 14.260 12.824 1.00 93.88 364 GLY A N 1
ATOM 2723 C CA . GLY A 1 364 ? 3.450 15.555 12.228 1.00 93.88 364 GLY A CA 1
ATOM 2724 C C . GLY A 1 364 ? 4.524 16.309 13.003 1.00 93.88 364 GLY A C 1
ATOM 2725 O O . GLY A 1 364 ? 4.480 16.413 14.234 1.00 93.88 364 GLY A O 1
ATOM 2726 N N . PHE A 1 365 ? 5.473 16.887 12.274 1.00 92.19 365 PHE A N 1
ATOM 2727 C CA . PHE A 1 365 ? 6.609 17.608 12.828 1.00 92.19 365 PHE A CA 1
ATOM 2728 C C . PHE A 1 365 ? 6.776 18.987 12.210 1.00 92.19 365 PHE A C 1
ATOM 2730 O O . PHE A 1 365 ? 6.473 19.218 11.039 1.00 92.19 365 PHE A O 1
ATOM 2737 N N . LYS A 1 366 ? 7.394 19.876 12.986 1.00 89.31 366 LYS A N 1
ATOM 2738 C CA . LYS A 1 366 ? 7.903 21.160 12.507 1.00 89.31 366 LYS A CA 1
ATOM 2739 C C . LYS A 1 366 ? 9.373 21.333 12.863 1.00 89.31 366 LYS A C 1
ATOM 2741 O O . LYS A 1 366 ? 9.815 21.005 13.970 1.00 89.31 366 LYS A O 1
ATOM 2746 N N . GLN A 1 367 ? 10.130 21.890 11.924 1.00 82.94 367 GLN A N 1
ATOM 2747 C CA . GLN A 1 367 ? 11.533 22.243 12.097 1.00 82.94 367 GLN A CA 1
ATOM 2748 C C . GLN A 1 367 ? 11.798 23.658 11.559 1.00 82.94 367 GLN A C 1
ATOM 2750 O O . GLN A 1 367 ? 11.218 24.068 10.562 1.00 82.94 367 GLN A O 1
ATOM 2755 N N . TRP A 1 368 ? 12.687 24.401 12.229 1.00 74.75 368 TRP A N 1
ATOM 2756 C CA . TRP A 1 368 ? 12.972 25.821 11.942 1.00 74.75 368 TRP A CA 1
ATOM 2757 C C . TRP A 1 368 ? 14.452 26.109 11.661 1.00 74.75 368 TRP A C 1
ATOM 2759 O O . TRP A 1 368 ? 14.898 27.257 11.678 1.00 74.75 368 TRP A O 1
ATOM 2769 N N . ASN A 1 369 ? 15.263 25.068 11.481 1.00 70.94 369 ASN A N 1
ATOM 2770 C CA . ASN A 1 369 ? 16.660 25.217 11.098 1.00 70.94 369 ASN A CA 1
ATOM 2771 C C . ASN A 1 369 ? 16.977 24.307 9.914 1.00 70.94 369 ASN A C 1
ATOM 2773 O O . ASN A 1 369 ? 16.333 23.282 9.727 1.00 70.94 369 ASN A O 1
ATOM 2777 N N . THR A 1 370 ? 18.020 24.658 9.167 1.00 67.50 370 THR A N 1
ATOM 2778 C CA . THR A 1 370 ? 18.412 23.970 7.931 1.00 67.50 370 THR A CA 1
ATOM 2779 C C . THR A 1 370 ? 19.226 22.693 8.152 1.00 67.50 370 THR A C 1
ATOM 2781 O O . THR A 1 370 ? 19.896 22.215 7.234 1.00 67.50 370 THR A O 1
ATOM 2784 N N . ARG A 1 371 ? 19.276 22.162 9.382 1.00 80.00 371 ARG A N 1
ATOM 2785 C CA . ARG A 1 371 ? 20.046 20.946 9.653 1.00 80.00 371 ARG A CA 1
ATOM 2786 C C . ARG A 1 371 ? 19.244 19.748 9.193 1.00 80.00 371 ARG A C 1
ATOM 2788 O O . ARG A 1 371 ? 18.187 19.471 9.740 1.00 80.00 371 ARG A O 1
ATOM 2795 N N . GLU A 1 372 ? 19.794 19.012 8.245 1.00 82.94 372 GLU A N 1
ATOM 2796 C CA . GLU A 1 372 ? 19.222 17.742 7.829 1.00 82.94 372 GLU A CA 1
ATOM 2797 C C . GLU A 1 372 ? 19.018 16.819 9.039 1.00 82.94 372 GLU A C 1
ATOM 2799 O O . GLU A 1 372 ? 19.915 16.633 9.877 1.00 82.94 372 GLU A O 1
ATOM 2804 N N . ASN A 1 373 ? 17.806 16.288 9.151 1.00 87.25 373 ASN A N 1
ATOM 2805 C CA . ASN A 1 373 ? 17.422 15.320 10.164 1.00 87.25 373 ASN A CA 1
ATOM 2806 C C . ASN A 1 373 ? 16.449 14.321 9.547 1.00 87.25 373 ASN A C 1
ATOM 2808 O O . ASN A 1 373 ? 15.714 14.654 8.622 1.00 87.25 373 ASN A O 1
ATOM 2812 N N . THR A 1 374 ? 16.450 13.099 10.055 1.00 91.00 374 THR A N 1
ATOM 2813 C CA . THR A 1 374 ? 15.595 12.021 9.556 1.00 91.00 374 THR A CA 1
ATOM 2814 C C . THR A 1 374 ? 14.831 11.446 10.731 1.00 91.00 374 THR A C 1
ATOM 2816 O O . THR A 1 374 ? 15.467 11.050 11.709 1.00 91.00 374 THR A O 1
ATOM 2819 N N . ALA A 1 375 ? 13.504 11.417 10.638 1.00 93.31 375 ALA A N 1
ATOM 2820 C CA . ALA A 1 375 ? 12.667 10.629 11.534 1.00 93.31 375 ALA A CA 1
ATOM 2821 C C . ALA A 1 375 ? 12.706 9.184 11.055 1.00 93.31 375 ALA A C 1
ATOM 2823 O O . ALA A 1 375 ? 12.546 8.944 9.856 1.00 93.31 375 ALA A O 1
ATOM 2824 N N . SER A 1 376 ? 12.874 8.234 11.967 1.00 95.25 376 SER A N 1
ATOM 2825 C CA . SER A 1 376 ? 12.598 6.826 11.676 1.00 95.25 376 SER A CA 1
ATOM 2826 C C . SER A 1 376 ? 11.472 6.340 12.578 1.00 95.25 376 SER A C 1
ATOM 2828 O O . SER A 1 376 ? 11.557 6.484 13.797 1.00 95.25 376 SER A O 1
ATOM 2830 N N . LEU A 1 377 ? 10.429 5.771 11.977 1.00 97.06 377 LEU A N 1
ATOM 2831 C CA . LEU A 1 377 ? 9.271 5.213 12.672 1.00 97.06 377 LEU A CA 1
ATOM 2832 C C . LEU A 1 377 ? 9.452 3.704 12.862 1.00 97.06 377 LEU A C 1
ATOM 2834 O O . LEU A 1 377 ? 9.812 3.003 11.922 1.00 97.06 377 LEU A O 1
ATOM 2838 N N . TYR A 1 378 ? 9.196 3.202 14.066 1.00 97.31 378 TYR A N 1
ATOM 2839 C CA . TYR A 1 378 ? 9.244 1.788 14.446 1.00 97.31 378 TYR A CA 1
ATOM 2840 C C . TYR A 1 378 ? 7.926 1.399 15.098 1.00 97.31 378 TYR A C 1
ATOM 2842 O O . TYR A 1 378 ? 7.335 2.208 15.810 1.00 97.31 378 TYR A O 1
ATOM 2850 N N . ILE A 1 379 ? 7.521 0.147 14.923 1.00 97.00 379 ILE A N 1
ATOM 2851 C CA . ILE A 1 379 ? 6.265 -0.398 15.442 1.00 97.00 379 ILE A CA 1
ATOM 2852 C C . ILE A 1 379 ? 6.568 -1.618 16.317 1.00 97.00 379 ILE A C 1
ATOM 2854 O O . ILE A 1 379 ? 7.505 -2.364 16.020 1.00 97.00 379 ILE A O 1
ATOM 2858 N N . ASP A 1 380 ? 5.838 -1.787 17.422 1.00 93.56 380 ASP A N 1
ATOM 2859 C CA . ASP A 1 380 ? 5.884 -2.972 18.304 1.00 93.56 380 ASP A CA 1
ATOM 2860 C C . ASP A 1 380 ? 7.284 -3.395 18.768 1.00 93.56 380 ASP A C 1
ATOM 2862 O O . ASP A 1 380 ? 7.626 -4.571 18.889 1.00 93.56 380 ASP A O 1
ATOM 2866 N N . GLY A 1 381 ? 8.125 -2.396 19.052 1.00 89.81 381 GLY A N 1
ATOM 2867 C CA . GLY A 1 381 ? 9.494 -2.606 19.527 1.00 89.81 381 GLY A CA 1
ATOM 2868 C C . GLY A 1 381 ? 10.447 -3.168 18.466 1.00 89.81 381 GLY A C 1
ATOM 2869 O O . GLY A 1 381 ? 11.548 -3.610 18.809 1.00 89.81 381 GLY A O 1
ATOM 2870 N N . GLY A 1 382 ? 10.052 -3.145 17.189 1.00 89.56 382 GLY A N 1
ATOM 2871 C CA . GLY A 1 382 ? 10.888 -3.545 16.066 1.00 89.56 382 GLY A CA 1
ATOM 2872 C C . GLY A 1 382 ? 12.207 -2.769 16.008 1.00 89.56 382 GLY A C 1
ATOM 2873 O O . GLY A 1 382 ? 12.290 -1.592 16.353 1.00 89.56 382 GLY A O 1
ATOM 2874 N N . SER A 1 383 ? 13.267 -3.436 15.549 1.00 91.12 383 SER A N 1
ATOM 2875 C CA . SER A 1 383 ? 14.599 -2.833 15.381 1.00 91.12 383 SER A CA 1
ATOM 2876 C C . SER A 1 383 ? 14.823 -2.213 13.999 1.00 91.12 383 SER A C 1
ATOM 2878 O O . SER A 1 383 ? 15.835 -1.549 13.779 1.00 91.12 383 SER A O 1
ATOM 2880 N N . THR A 1 384 ? 13.898 -2.441 13.064 1.00 94.00 384 THR A N 1
ATOM 2881 C CA . THR A 1 384 ? 13.934 -1.897 11.703 1.00 94.00 384 THR A CA 1
ATOM 2882 C C . THR A 1 384 ? 12.833 -0.862 11.562 1.00 94.00 384 THR A C 1
ATOM 2884 O O . THR A 1 384 ? 11.699 -1.119 11.956 1.00 94.00 384 THR A O 1
ATOM 2887 N N . ALA A 1 385 ? 13.182 0.305 11.025 1.00 94.44 385 ALA A N 1
ATOM 2888 C CA . ALA A 1 385 ? 12.210 1.358 10.786 1.00 94.44 385 ALA A CA 1
ATOM 2889 C C . ALA A 1 385 ? 11.257 0.949 9.654 1.00 94.44 385 ALA A C 1
ATOM 2891 O O . ALA A 1 385 ? 11.728 0.488 8.612 1.00 94.44 385 ALA A O 1
ATOM 2892 N N . VAL A 1 386 ? 9.956 1.131 9.871 1.00 94.19 386 VAL A N 1
ATOM 2893 C CA . VAL A 1 386 ? 8.898 0.882 8.881 1.00 94.19 386 VAL A CA 1
ATOM 2894 C C . VAL A 1 386 ? 8.744 2.043 7.901 1.00 94.19 386 VAL A C 1
ATOM 2896 O O . VAL A 1 386 ? 8.360 1.823 6.761 1.00 94.19 386 VAL A O 1
ATOM 2899 N N . ASP A 1 387 ? 9.115 3.255 8.323 1.00 95.62 387 ASP A N 1
ATOM 2900 C CA . ASP A 1 387 ? 9.153 4.445 7.474 1.00 95.62 387 ASP A CA 1
ATOM 2901 C C . ASP A 1 387 ? 10.277 5.398 7.916 1.00 95.62 387 ASP A C 1
ATOM 2903 O O . ASP A 1 387 ? 10.742 5.371 9.068 1.00 95.62 387 ASP A O 1
ATOM 2907 N N . ARG A 1 388 ? 10.757 6.218 6.976 1.00 93.38 388 ARG A N 1
ATOM 2908 C CA . ARG A 1 388 ? 11.785 7.237 7.190 1.00 93.38 388 ARG A CA 1
ATOM 2909 C C . ARG A 1 388 ? 11.473 8.490 6.384 1.00 93.38 388 ARG A C 1
ATOM 2911 O O . ARG A 1 388 ? 11.450 8.449 5.159 1.00 93.38 388 ARG A O 1
ATOM 2918 N N . ALA A 1 389 ? 11.419 9.628 7.064 1.00 88.88 389 ALA A N 1
ATOM 2919 C CA . ALA A 1 389 ? 11.230 10.925 6.427 1.00 88.88 389 ALA A CA 1
ATOM 2920 C C . ALA A 1 389 ? 12.404 11.857 6.747 1.00 88.88 389 ALA A C 1
ATOM 2922 O O . ALA A 1 389 ? 12.786 12.014 7.908 1.00 88.88 389 ALA A O 1
ATOM 2923 N N . ALA A 1 390 ? 13.016 12.444 5.714 1.00 85.31 390 ALA A N 1
ATOM 2924 C CA . ALA A 1 390 ? 14.074 13.444 5.854 1.00 85.31 390 ALA A CA 1
ATOM 2925 C C . ALA A 1 390 ? 13.488 14.864 5.833 1.00 85.31 390 ALA A C 1
ATOM 2927 O O . ALA A 1 390 ? 12.561 15.149 5.076 1.00 85.31 390 ALA A O 1
ATOM 2928 N N . PHE A 1 391 ? 14.060 15.770 6.628 1.00 78.31 391 PHE A N 1
ATOM 2929 C CA . PHE A 1 391 ? 13.578 17.141 6.792 1.00 78.31 391 PHE A CA 1
ATOM 2930 C C . PHE A 1 391 ? 14.723 18.141 6.616 1.00 78.31 391 PHE A C 1
ATOM 2932 O O . PHE A 1 391 ? 15.781 18.001 7.238 1.00 78.31 391 PHE A O 1
ATOM 2939 N N . LEU A 1 392 ? 14.510 19.150 5.764 1.00 64.44 392 LEU A N 1
ATOM 2940 C CA . LEU A 1 392 ? 15.487 20.208 5.476 1.00 64.44 392 LEU A CA 1
ATOM 2941 C C . LEU A 1 392 ? 15.034 21.588 5.986 1.00 64.44 392 LEU A C 1
ATOM 2943 O O . LEU A 1 392 ? 15.887 22.343 6.439 1.00 64.44 392 LEU A O 1
ATOM 2947 N N . ASP A 1 393 ? 13.733 21.902 5.952 1.00 68.12 393 ASP A N 1
ATOM 2948 C CA . ASP A 1 393 ? 13.073 23.059 6.591 1.00 68.12 393 ASP A CA 1
ATOM 2949 C C . ASP A 1 393 ? 11.539 22.899 6.443 1.00 68.12 393 ASP A C 1
ATOM 2951 O O . ASP A 1 393 ? 11.098 22.405 5.403 1.00 68.12 393 ASP A O 1
ATOM 2955 N N . GLY A 1 394 ? 10.725 23.302 7.430 1.00 72.25 394 GLY A N 1
ATOM 2956 C CA . GLY A 1 394 ? 9.251 23.306 7.328 1.00 72.25 394 GLY A CA 1
ATOM 2957 C C . GLY A 1 394 ? 8.486 22.197 8.076 1.00 72.25 394 GLY A C 1
ATOM 2958 O O . GLY A 1 394 ? 8.973 21.637 9.060 1.00 72.25 394 GLY A O 1
ATOM 2959 N N . VAL A 1 395 ? 7.240 21.957 7.641 1.00 68.12 395 VAL A N 1
ATOM 2960 C CA . VAL A 1 395 ? 6.338 20.907 8.157 1.00 68.12 395 VAL A CA 1
ATOM 2961 C C . VAL A 1 395 ? 6.597 19.620 7.394 1.00 68.12 395 VAL A C 1
ATOM 2963 O O . VAL A 1 395 ? 6.763 19.653 6.174 1.00 68.12 395 VAL A O 1
ATOM 2966 N N . SER A 1 396 ? 6.607 18.494 8.091 1.00 83.50 396 SER A N 1
ATOM 2967 C CA . SER A 1 396 ? 6.675 17.186 7.454 1.00 83.50 396 SER A CA 1
ATOM 2968 C C . SER A 1 396 ? 6.168 16.104 8.398 1.00 83.50 396 SER A C 1
ATOM 2970 O O . SER A 1 396 ? 5.982 16.368 9.585 1.00 83.50 396 SER A O 1
ATOM 2972 N N . SER A 1 397 ? 5.954 14.897 7.892 1.00 91.25 397 SER A N 1
ATOM 2973 C CA . SER A 1 397 ? 5.441 13.781 8.676 1.00 91.25 397 SER A CA 1
ATOM 2974 C C . SER A 1 397 ? 6.151 12.470 8.360 1.00 91.25 397 SER A C 1
ATOM 2976 O O . SER A 1 397 ? 6.878 12.352 7.373 1.00 91.25 397 SER A O 1
ATOM 2978 N N . VAL A 1 398 ? 5.996 11.504 9.263 1.00 93.31 398 VAL A N 1
ATOM 2979 C CA . VAL A 1 398 ? 6.351 10.095 9.056 1.00 93.31 398 VAL A CA 1
ATOM 2980 C C . VAL A 1 398 ? 5.104 9.274 9.344 1.00 93.31 398 VAL A C 1
ATOM 2982 O O . VAL A 1 398 ? 4.417 9.543 10.336 1.00 93.31 398 VAL A O 1
ATOM 2985 N N . SER A 1 399 ? 4.790 8.307 8.488 1.00 95.00 399 SER A N 1
ATOM 2986 C CA . SER A 1 399 ? 3.515 7.591 8.557 1.00 95.00 399 SER A CA 1
ATOM 2987 C C . SER A 1 399 ? 3.687 6.105 8.297 1.00 95.00 399 SER A C 1
ATOM 2989 O O . SER A 1 399 ? 4.627 5.676 7.634 1.00 95.00 399 SER A O 1
ATOM 2991 N N . TYR A 1 400 ? 2.779 5.305 8.833 1.00 93.19 400 TYR A N 1
ATOM 2992 C CA . TYR A 1 400 ? 2.742 3.878 8.568 1.00 93.19 400 TYR A CA 1
ATOM 2993 C C . TYR A 1 400 ? 1.306 3.372 8.572 1.00 93.19 400 TYR A C 1
ATOM 2995 O O . TYR A 1 400 ? 0.545 3.696 9.483 1.00 93.19 400 TYR A O 1
ATOM 3003 N N . VAL A 1 401 ? 0.978 2.564 7.565 1.00 89.56 401 VAL A N 1
ATOM 3004 C CA . VAL A 1 401 ? -0.258 1.783 7.448 1.00 89.56 401 VAL A CA 1
ATOM 3005 C C . VAL A 1 401 ? 0.137 0.312 7.528 1.00 89.56 401 VAL A C 1
ATOM 3007 O O . VAL A 1 401 ? 1.107 -0.095 6.884 1.00 89.56 401 VAL A O 1
ATOM 3010 N N . SER A 1 402 ? -0.581 -0.469 8.328 1.00 85.25 402 SER A N 1
ATOM 3011 C CA . SER A 1 402 ? -0.292 -1.882 8.560 1.00 85.25 402 SER A CA 1
ATOM 3012 C C . SER A 1 402 ? -1.489 -2.757 8.218 1.00 85.25 402 SER A C 1
ATOM 3014 O O . SER A 1 402 ? -2.595 -2.489 8.679 1.00 85.25 402 SER A O 1
ATOM 3016 N N . ASP A 1 403 ? -1.238 -3.874 7.534 1.00 75.06 403 ASP A N 1
ATOM 3017 C CA . ASP A 1 403 ? -2.232 -4.939 7.328 1.00 75.06 403 ASP A CA 1
ATOM 3018 C C . ASP A 1 403 ? -2.499 -5.741 8.618 1.00 75.06 403 ASP A C 1
ATOM 3020 O O . ASP A 1 403 ? -3.398 -6.575 8.684 1.00 75.06 403 ASP A O 1
ATOM 3024 N N . SER A 1 404 ? -1.669 -5.557 9.651 1.00 80.06 404 SER A N 1
ATOM 3025 C CA . SER A 1 404 ? -1.812 -6.205 10.958 1.00 80.06 404 SER A CA 1
ATOM 3026 C C . SER A 1 404 ? -1.860 -5.162 12.074 1.00 80.06 404 SER A C 1
ATOM 3028 O O . SER A 1 404 ? -1.003 -4.273 12.090 1.00 80.06 404 SER A O 1
ATOM 3030 N N . PRO A 1 405 ? -2.795 -5.263 13.034 1.00 85.25 405 PRO A N 1
ATOM 3031 C CA . PRO A 1 405 ? -2.902 -4.261 14.082 1.00 85.25 405 PRO A CA 1
ATOM 3032 C C . PRO A 1 405 ? -1.655 -4.203 14.970 1.00 85.25 405 PRO A C 1
ATOM 3034 O O . PRO A 1 405 ? -1.039 -5.232 15.254 1.00 85.25 405 PRO A O 1
ATOM 3037 N N . PHE A 1 406 ? -1.315 -3.005 15.442 1.00 92.50 406 PHE A N 1
ATOM 3038 C CA . PHE A 1 406 ? -0.176 -2.754 16.329 1.00 92.50 406 PHE A CA 1
ATOM 3039 C C . PHE A 1 406 ? -0.568 -1.857 17.506 1.00 92.50 406 PHE A C 1
ATOM 3041 O O . PHE A 1 406 ? -1.556 -1.132 17.437 1.00 92.50 406 PHE A O 1
ATOM 3048 N N . SER A 1 407 ? 0.191 -1.870 18.603 1.00 95.19 407 SER A N 1
ATOM 3049 C CA . SER A 1 407 ? -0.175 -1.104 19.816 1.00 95.19 407 SER A CA 1
ATOM 3050 C C . SER A 1 407 ? 0.875 -0.089 20.237 1.00 95.19 407 SER A C 1
ATOM 3052 O O . SER A 1 407 ? 0.599 0.782 21.065 1.00 95.19 407 SER A O 1
ATOM 3054 N N . THR A 1 408 ? 2.085 -0.162 19.684 1.00 97.25 408 THR A N 1
ATOM 3055 C CA . THR A 1 408 ? 3.144 0.792 20.013 1.00 97.25 408 THR A CA 1
ATOM 3056 C C . THR A 1 408 ? 3.817 1.341 18.771 1.00 97.25 408 THR A C 1
ATOM 3058 O O . THR A 1 408 ? 4.080 0.622 17.810 1.00 97.25 408 THR A O 1
ATOM 3061 N N . ALA A 1 409 ? 4.141 2.627 18.824 1.00 97.88 409 ALA A N 1
ATOM 3062 C CA . ALA A 1 409 ? 4.884 3.313 17.787 1.00 97.88 409 ALA A CA 1
ATOM 3063 C C . ALA A 1 409 ? 5.985 4.154 18.418 1.00 97.88 409 ALA A C 1
ATOM 3065 O O . ALA A 1 409 ? 5.776 4.831 19.423 1.00 97.88 409 ALA A O 1
ATOM 3066 N N . LYS A 1 410 ? 7.174 4.127 17.831 1.00 97.81 410 LYS A N 1
ATOM 3067 C CA . LYS A 1 410 ? 8.327 4.883 18.301 1.00 97.81 410 LYS A CA 1
ATOM 3068 C C . LYS A 1 410 ? 8.930 5.660 17.152 1.00 97.81 410 LYS A C 1
ATOM 3070 O O . LYS A 1 410 ? 9.170 5.086 16.098 1.00 97.81 410 LYS A O 1
ATOM 3075 N N . VAL A 1 411 ? 9.239 6.930 17.373 1.00 96.50 411 VAL A N 1
ATOM 3076 C CA . VAL A 1 411 ? 9.986 7.747 16.413 1.00 96.50 411 VAL A CA 1
ATOM 3077 C C . VAL A 1 411 ? 11.332 8.130 17.013 1.00 96.50 411 VAL A C 1
ATOM 3079 O O . VAL A 1 411 ? 11.378 8.652 18.128 1.00 96.50 411 VAL A O 1
ATOM 3082 N N . ASP A 1 412 ? 12.416 7.885 16.274 1.00 94.31 412 ASP A N 1
ATOM 3083 C CA . ASP A 1 412 ? 13.772 8.343 16.594 1.00 94.31 412 ASP A CA 1
ATOM 3084 C C . ASP A 1 412 ? 14.303 9.359 15.571 1.00 94.31 412 ASP A C 1
ATOM 3086 O O . ASP A 1 412 ? 13.732 9.537 14.496 1.00 94.31 412 ASP A O 1
ATOM 3090 N N . TRP A 1 413 ? 15.405 10.032 15.915 1.00 91.25 413 TRP A N 1
ATOM 3091 C CA . TRP A 1 413 ? 16.039 11.038 15.060 1.00 91.25 413 TRP A CA 1
ATOM 3092 C C . TRP A 1 413 ? 17.472 10.661 14.716 1.00 91.25 413 TRP A C 1
ATOM 3094 O O . TRP A 1 413 ? 18.244 10.256 15.589 1.00 91.25 413 TRP A O 1
ATOM 3104 N N . SER A 1 414 ? 17.877 10.909 13.470 1.00 89.25 414 SER A N 1
ATOM 3105 C CA . SER A 1 414 ? 19.263 10.706 13.033 1.00 89.25 414 SER A CA 1
ATOM 3106 C C . SER A 1 414 ? 20.252 11.709 13.645 1.00 89.25 414 SER A C 1
ATOM 3108 O O . SER A 1 414 ? 21.428 11.382 13.822 1.00 89.25 414 SER A O 1
ATOM 3110 N N . ASN A 1 415 ? 19.806 12.919 14.008 1.00 85.81 415 ASN A N 1
ATOM 3111 C CA . ASN A 1 415 ? 20.662 13.966 14.567 1.00 85.81 415 ASN A CA 1
ATOM 3112 C C . ASN A 1 415 ? 20.239 14.394 15.977 1.00 85.81 415 ASN A C 1
ATOM 3114 O O . ASN A 1 415 ? 19.310 15.183 16.166 1.00 85.81 415 ASN A O 1
ATOM 3118 N N . SER A 1 416 ? 21.020 13.978 16.979 1.00 80.06 416 SER A N 1
ATOM 3119 C CA . SER A 1 416 ? 20.699 14.242 18.383 1.00 80.06 416 SER A CA 1
ATOM 3120 C C . SER A 1 416 ? 20.855 15.708 18.833 1.00 80.06 416 SER A C 1
ATOM 3122 O O . SER A 1 416 ? 20.500 16.101 19.944 1.00 80.06 416 SER A O 1
ATOM 3124 N N . SER A 1 417 ? 21.422 16.562 17.985 1.00 82.62 417 SER A N 1
ATOM 3125 C CA . SER A 1 417 ? 21.613 17.981 18.295 1.00 82.62 417 SER A CA 1
ATOM 3126 C C . SER A 1 417 ? 20.521 18.877 17.722 1.00 82.62 417 SER A C 1
ATOM 3128 O O . SER A 1 417 ? 20.556 20.085 17.982 1.00 82.62 417 SER A O 1
ATOM 3130 N N . ASN A 1 418 ? 19.595 18.318 16.940 1.00 85.25 418 ASN A N 1
ATOM 3131 C CA . ASN A 1 418 ? 18.548 19.077 16.282 1.00 85.25 418 ASN A CA 1
ATOM 3132 C C . ASN A 1 418 ? 17.298 19.230 17.159 1.00 85.25 418 ASN A C 1
ATOM 3134 O O . ASN A 1 418 ? 16.967 18.326 17.922 1.00 85.25 418 ASN A O 1
ATOM 3138 N N . GLN A 1 419 ? 16.633 20.382 17.057 1.00 88.31 419 GLN A N 1
ATOM 3139 C CA . GLN A 1 419 ? 15.360 20.647 17.727 1.00 88.31 419 GLN A CA 1
ATOM 3140 C C . GLN A 1 419 ? 14.210 20.382 16.763 1.00 88.31 419 GLN A C 1
ATOM 3142 O O . GLN A 1 419 ? 14.195 20.959 15.675 1.00 88.31 419 GLN A O 1
ATOM 3147 N N . VAL A 1 420 ? 13.260 19.550 17.184 1.00 89.88 420 VAL A N 1
ATOM 3148 C CA . VAL A 1 420 ? 12.068 19.207 16.399 1.00 89.88 420 VAL A CA 1
ATOM 3149 C C . VAL A 1 420 ? 10.824 19.403 17.256 1.00 89.88 420 VAL A C 1
ATOM 3151 O O . VAL A 1 420 ? 10.775 18.920 18.394 1.00 89.88 420 VAL A O 1
ATOM 3154 N N . GLY A 1 421 ? 9.857 20.147 16.719 1.00 92.50 421 GLY A N 1
ATOM 3155 C CA . GLY A 1 421 ? 8.533 20.327 17.304 1.00 92.50 421 GLY A CA 1
ATOM 3156 C C . GLY A 1 421 ? 7.613 19.171 16.919 1.00 92.50 421 GLY A C 1
ATOM 3157 O O . GLY A 1 421 ? 7.562 18.802 15.748 1.00 92.50 421 GLY A O 1
ATOM 3158 N N . TRP A 1 422 ? 6.908 18.614 17.899 1.00 94.25 422 TRP A N 1
ATOM 3159 C CA . TRP A 1 422 ? 5.910 17.559 17.715 1.00 94.25 422 TRP A CA 1
ATOM 3160 C C . TRP A 1 422 ? 4.540 18.205 17.577 1.00 94.25 422 TRP A C 1
ATOM 3162 O O . TRP A 1 422 ? 3.965 18.625 18.576 1.00 94.25 422 TRP A O 1
ATOM 3172 N N . GLU A 1 423 ? 4.026 18.322 16.359 1.00 94.12 423 GLU A N 1
ATOM 3173 C CA . GLU A 1 423 ? 2.798 19.074 16.107 1.00 94.12 423 GLU A CA 1
ATOM 3174 C C . GLU A 1 423 ? 1.553 18.252 16.446 1.00 94.12 423 GLU A C 1
ATOM 3176 O O . GLU A 1 423 ? 0.730 18.672 17.263 1.00 94.12 423 GLU A O 1
ATOM 3181 N N . TYR A 1 424 ? 1.444 17.065 15.852 1.00 95.50 424 TYR A N 1
ATOM 3182 C CA . TYR A 1 424 ? 0.301 16.180 16.030 1.00 95.50 424 TYR A CA 1
ATOM 3183 C C . TYR A 1 424 ? 0.698 14.709 15.928 1.00 95.50 424 TYR A C 1
ATOM 3185 O O . TYR A 1 424 ? 1.759 14.363 15.400 1.00 95.50 424 TYR A O 1
ATOM 3193 N N . VAL A 1 425 ? -0.199 13.849 16.398 1.00 97.50 425 VAL A N 1
ATOM 3194 C CA . VAL A 1 425 ? -0.303 12.467 15.933 1.00 97.50 425 VAL A CA 1
ATOM 3195 C C . VAL A 1 425 ? -1.691 12.247 15.351 1.00 97.50 425 VAL A C 1
ATOM 3197 O O . VAL A 1 425 ? -2.679 12.736 15.893 1.00 97.50 425 VAL A O 1
ATOM 3200 N N . TYR A 1 426 ? -1.749 11.554 14.227 1.00 96.00 426 TYR A N 1
ATOM 3201 C CA . TYR A 1 426 ? -2.967 11.036 13.633 1.00 96.00 426 TYR A CA 1
ATOM 3202 C C . TYR A 1 426 ? -2.976 9.523 13.822 1.00 96.00 426 TYR A C 1
ATOM 3204 O O . TYR A 1 426 ? -1.963 8.868 13.563 1.00 96.00 426 TYR A O 1
ATOM 3212 N N . ILE A 1 427 ? -4.086 8.984 14.315 1.00 94.44 427 ILE A N 1
ATOM 3213 C CA . ILE A 1 427 ? -4.245 7.553 14.585 1.00 94.44 427 ILE A CA 1
ATOM 3214 C C . ILE A 1 427 ? -5.537 7.092 13.930 1.00 94.44 427 ILE A C 1
ATOM 3216 O O . ILE A 1 427 ? -6.584 7.681 14.189 1.00 94.44 427 ILE A O 1
ATOM 3220 N N . GLU A 1 428 ? -5.462 6.025 13.140 1.00 90.81 428 GLU A N 1
ATOM 3221 C CA . GLU A 1 428 ? -6.630 5.204 12.819 1.00 90.81 428 GLU A CA 1
ATOM 3222 C C . GLU A 1 428 ? -6.529 3.927 13.647 1.00 90.81 428 GLU A C 1
ATOM 3224 O O . GLU A 1 428 ? -5.509 3.221 13.629 1.00 90.81 428 GLU A O 1
ATOM 3229 N N . TYR A 1 429 ? -7.582 3.647 14.405 1.00 85.62 429 TYR A N 1
ATOM 3230 C CA . TYR A 1 429 ? -7.685 2.389 15.120 1.00 85.62 429 TYR A CA 1
ATOM 3231 C C . TYR A 1 429 ? -8.012 1.275 14.138 1.00 85.62 429 TYR A C 1
ATOM 3233 O O . TYR A 1 429 ? -8.790 1.461 13.203 1.00 85.62 429 TYR A O 1
AT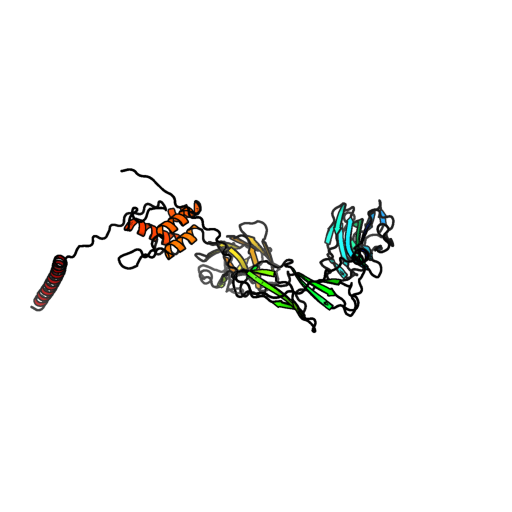OM 3241 N N . ALA A 1 430 ? -7.397 0.114 14.343 1.00 80.69 430 ALA A N 1
ATOM 3242 C CA . ALA A 1 430 ? -7.789 -1.058 13.590 1.00 80.69 430 ALA A CA 1
ATOM 3243 C C . ALA A 1 430 ? -9.252 -1.356 13.913 1.00 80.69 430 ALA A C 1
ATOM 3245 O O . ALA A 1 430 ? -9.636 -1.312 15.085 1.00 80.69 430 ALA A O 1
ATOM 3246 N N . SER A 1 431 ? -10.040 -1.678 12.884 1.00 64.38 431 SER A N 1
ATOM 3247 C CA . SER A 1 431 ? -11.337 -2.309 13.095 1.00 64.38 431 SER A CA 1
ATOM 3248 C C . SER A 1 431 ? -11.070 -3.616 13.831 1.00 64.38 431 SER A C 1
ATOM 3250 O O . SER A 1 431 ? -10.571 -4.591 13.263 1.00 64.38 431 SER A O 1
ATOM 3252 N N . VAL A 1 432 ? -11.277 -3.599 15.143 1.00 58.09 432 VAL A N 1
ATOM 3253 C CA . VAL A 1 432 ? -11.358 -4.828 15.907 1.00 58.09 432 VAL A CA 1
ATOM 3254 C C . VAL A 1 432 ? -12.756 -5.312 15.611 1.00 58.09 432 VAL A C 1
ATOM 3256 O O . VAL A 1 432 ? -13.709 -4.741 16.135 1.00 58.09 432 VAL A O 1
ATOM 3259 N N . GLU A 1 433 ? -12.876 -6.311 14.737 1.00 57.75 433 GLU A N 1
ATOM 3260 C CA . GLU A 1 433 ? -14.101 -7.102 14.679 1.00 57.75 433 GLU A CA 1
ATOM 3261 C C . GLU A 1 433 ? -14.488 -7.402 16.131 1.00 57.75 433 GLU A C 1
ATOM 3263 O O . GLU A 1 433 ? -13.651 -7.965 16.858 1.00 57.75 433 GLU A O 1
ATOM 3268 N N . PRO A 1 434 ? -15.663 -6.937 16.600 1.00 61.34 434 PRO A N 1
ATOM 3269 C CA . PRO A 1 434 ? -16.044 -7.104 17.989 1.00 61.34 434 PRO A CA 1
ATOM 3270 C C . PRO A 1 434 ? -15.902 -8.579 18.321 1.00 61.34 434 PRO A C 1
ATOM 3272 O O . PRO A 1 434 ? -16.298 -9.444 17.532 1.00 61.34 434 PRO A O 1
ATOM 3275 N N . SER A 1 435 ? -15.290 -8.875 19.469 1.00 76.69 435 SER A N 1
ATOM 3276 C CA . SER A 1 435 ? -15.111 -10.270 19.886 1.00 76.69 435 SER A CA 1
ATOM 3277 C C . SER A 1 435 ? -16.441 -11.019 19.758 1.00 76.69 435 SER A C 1
ATOM 3279 O O . SER A 1 435 ? -17.508 -10.415 19.915 1.00 76.69 435 SER A O 1
ATOM 3281 N N . GLU A 1 436 ? -16.429 -12.333 19.501 1.00 83.06 436 GLU A N 1
ATOM 3282 C CA . GLU A 1 436 ? -17.698 -13.072 19.414 1.00 83.06 436 GLU A CA 1
ATOM 3283 C C . GLU A 1 436 ? -18.522 -12.887 20.711 1.00 83.06 436 GLU A C 1
ATOM 3285 O O . GLU A 1 436 ? -19.751 -12.907 20.676 1.00 83.06 436 GLU A O 1
ATOM 3290 N N . ALA A 1 437 ? -17.851 -12.620 21.844 1.00 86.94 437 ALA A N 1
ATOM 3291 C CA . ALA A 1 437 ? -18.463 -12.210 23.106 1.00 86.94 437 ALA A CA 1
ATOM 3292 C C . ALA A 1 437 ? -19.184 -10.850 23.051 1.00 86.94 437 ALA A C 1
ATOM 3294 O O . ALA A 1 437 ? -20.287 -10.741 23.583 1.00 86.94 437 ALA A O 1
ATOM 3295 N N . GLU A 1 438 ? -18.589 -9.818 22.450 1.00 85.94 438 GLU A N 1
ATOM 3296 C CA . GLU A 1 438 ? -19.213 -8.495 22.289 1.00 85.94 438 GLU A CA 1
ATOM 3297 C C . GLU A 1 438 ? -20.369 -8.531 21.296 1.00 85.94 438 GLU A C 1
ATOM 3299 O O . GLU A 1 438 ? -21.452 -8.054 21.629 1.00 85.94 438 GLU A O 1
ATOM 3304 N N . SER A 1 439 ? -20.185 -9.185 20.146 1.00 86.50 439 SER A N 1
ATOM 3305 C CA . SER A 1 439 ? -21.259 -9.402 19.167 1.00 86.50 439 SER A CA 1
ATOM 3306 C C . SER A 1 439 ? -22.439 -10.149 19.799 1.00 86.50 439 SER A C 1
ATOM 3308 O O . SER A 1 439 ? -23.606 -9.791 19.630 1.00 86.50 439 SER A O 1
ATOM 3310 N N . TYR A 1 440 ? -22.141 -11.181 20.596 1.00 93.25 440 TYR A N 1
ATOM 3311 C CA . TYR A 1 440 ? -23.149 -11.888 21.377 1.00 93.25 440 TYR A CA 1
ATOM 3312 C C . TYR A 1 440 ? -23.832 -10.977 22.403 1.00 93.25 440 TYR A C 1
ATOM 3314 O O . TYR A 1 440 ? -25.052 -11.032 22.554 1.00 93.25 440 TYR A O 1
ATOM 3322 N N . ALA A 1 441 ? -23.063 -10.163 23.128 1.00 94.00 441 ALA A N 1
ATOM 3323 C CA . ALA A 1 441 ? -23.581 -9.265 24.151 1.00 94.00 441 ALA A CA 1
ATOM 3324 C C . ALA A 1 441 ? -24.526 -8.209 23.563 1.00 94.00 441 ALA A C 1
ATOM 3326 O O . ALA A 1 441 ? -25.588 -7.963 24.136 1.00 94.00 441 ALA A O 1
ATOM 3327 N N . GLU A 1 442 ? -24.178 -7.640 22.410 1.00 87.62 442 GLU A N 1
ATOM 3328 C CA . GLU A 1 442 ? -25.025 -6.706 21.671 1.00 87.62 442 GLU A CA 1
ATOM 3329 C C . GLU A 1 442 ? -26.357 -7.355 21.278 1.00 87.62 442 GLU A C 1
ATOM 3331 O O . GLU A 1 442 ? -27.413 -6.872 21.694 1.00 87.62 442 GLU A O 1
ATOM 3336 N N . MET A 1 443 ? -26.314 -8.516 20.610 1.00 88.38 443 MET A N 1
ATOM 3337 C CA . MET A 1 443 ? -27.523 -9.284 20.280 1.00 88.38 443 MET A CA 1
ATOM 3338 C C . MET A 1 443 ? -28.348 -9.616 21.529 1.00 88.38 443 MET A C 1
ATOM 3340 O O . MET A 1 443 ? -29.574 -9.523 21.519 1.00 88.38 443 MET A O 1
ATOM 3344 N N . PHE A 1 444 ? -27.699 -10.009 22.628 1.00 92.75 444 PHE A N 1
ATOM 3345 C CA . PHE A 1 444 ? -28.393 -10.340 23.870 1.00 92.75 444 PHE A CA 1
ATOM 3346 C C . PHE A 1 444 ? -29.145 -9.126 24.430 1.00 92.75 444 PHE A C 1
ATOM 3348 O O . PHE A 1 444 ? -30.294 -9.254 24.855 1.00 92.75 444 PHE A O 1
ATOM 3355 N N . ILE A 1 445 ? -28.519 -7.946 24.432 1.00 88.88 445 ILE A N 1
ATOM 3356 C CA . ILE A 1 445 ? -29.136 -6.692 24.885 1.00 88.88 445 ILE A CA 1
ATOM 3357 C C . ILE A 1 445 ? -30.288 -6.288 23.963 1.00 88.88 445 ILE A C 1
ATOM 3359 O O . ILE A 1 445 ? -31.320 -5.834 24.462 1.00 88.88 445 ILE A O 1
ATOM 3363 N N . GLU A 1 446 ? -30.124 -6.450 22.653 1.00 85.38 446 GLU A N 1
ATOM 3364 C CA . GLU A 1 446 ? -31.144 -6.113 21.661 1.00 85.38 446 GLU A CA 1
ATOM 3365 C C . GLU A 1 446 ? -32.381 -7.013 21.796 1.00 85.38 446 GLU A C 1
ATOM 3367 O O . GLU A 1 446 ? -33.504 -6.517 21.900 1.00 85.38 446 GLU A O 1
ATOM 3372 N N . PHE A 1 447 ? -32.186 -8.333 21.862 1.00 83.81 447 PHE A N 1
ATOM 3373 C CA . PHE A 1 447 ? -33.287 -9.299 21.876 1.00 83.81 447 PHE A CA 1
ATOM 3374 C C . PHE A 1 447 ? -33.947 -9.482 23.242 1.00 83.81 447 PHE A C 1
ATOM 3376 O O . PHE A 1 447 ? -35.110 -9.884 23.316 1.00 83.81 447 PHE A O 1
ATOM 3383 N N . MET A 1 448 ? -33.228 -9.212 24.332 1.00 84.25 448 MET A N 1
ATOM 3384 C CA . MET A 1 448 ? -33.776 -9.305 25.681 1.00 84.25 448 MET A CA 1
ATOM 3385 C C . MET A 1 448 ? -34.013 -7.900 26.212 1.00 84.25 448 MET A C 1
ATOM 3387 O O . MET A 1 448 ? -33.141 -7.335 26.865 1.00 84.25 448 MET A O 1
ATOM 3391 N N . THR A 1 449 ? -35.190 -7.316 25.993 1.00 73.25 449 THR A N 1
ATOM 3392 C CA . THR A 1 449 ? -35.547 -6.049 26.645 1.00 73.25 449 THR A CA 1
ATOM 3393 C C . THR A 1 449 ? -36.145 -6.310 28.028 1.00 73.25 449 THR A C 1
ATOM 3395 O O . THR A 1 449 ? -37.138 -7.022 28.186 1.00 73.25 449 THR A O 1
ATOM 3398 N N . CYS A 1 450 ? -35.530 -5.737 29.065 1.00 64.81 450 CYS A N 1
ATOM 3399 C CA . CYS A 1 450 ? -36.119 -5.686 30.402 1.00 64.81 450 CYS A CA 1
ATOM 3400 C C . CYS A 1 450 ? -36.999 -4.438 30.489 1.00 64.81 450 CYS A C 1
ATOM 3402 O O . CYS A 1 450 ? -36.464 -3.330 30.460 1.00 64.81 450 CYS A O 1
ATOM 3404 N N . ASP A 1 451 ? -38.321 -4.593 30.602 1.00 54.62 451 ASP A N 1
ATOM 3405 C CA . ASP A 1 451 ? -39.209 -3.437 30.755 1.00 54.62 451 ASP A CA 1
ATOM 3406 C C . ASP A 1 451 ? -38.841 -2.644 32.017 1.00 54.62 451 ASP A C 1
ATOM 3408 O O . ASP A 1 451 ? -38.813 -3.179 33.133 1.00 54.62 451 ASP A O 1
ATOM 3412 N N . GLY A 1 452 ? -38.568 -1.350 31.825 1.00 48.34 452 GLY A N 1
ATOM 3413 C CA . GLY A 1 452 ? -38.133 -0.417 32.867 1.00 48.34 452 GLY A CA 1
ATOM 3414 C C . GLY A 1 452 ? -39.165 -0.169 33.971 1.00 48.34 452 GLY A C 1
ATOM 3415 O O . GLY A 1 452 ? -38.828 0.415 34.997 1.00 48.34 452 GLY A O 1
ATOM 3416 N N . GLU A 1 453 ? -40.403 -0.646 33.824 1.00 47.12 453 GLU A N 1
ATOM 3417 C CA . GLU A 1 453 ? -41.440 -0.540 34.846 1.00 47.12 453 GLU A CA 1
ATOM 3418 C C . GLU A 1 453 ? -42.282 -1.823 34.900 1.00 47.12 453 GLU A C 1
ATOM 3420 O O . GLU A 1 453 ? -43.089 -2.096 34.026 1.00 47.12 453 GLU A O 1
ATOM 3425 N N . ILE A 1 454 ? -42.086 -2.610 35.965 1.00 44.97 454 ILE A N 1
ATOM 3426 C CA . ILE A 1 454 ? -43.004 -3.641 36.483 1.00 44.97 454 ILE A CA 1
ATOM 3427 C C . ILE A 1 454 ? -43.702 -4.505 35.404 1.00 44.97 454 ILE A C 1
ATOM 3429 O O . ILE A 1 454 ? -44.857 -4.266 35.065 1.00 44.97 454 ILE A O 1
ATOM 3433 N N . GLY A 1 455 ? -43.106 -5.644 35.026 1.00 51.81 455 GLY A N 1
ATOM 3434 C CA . GLY A 1 455 ? -43.951 -6.837 34.856 1.00 51.81 455 GLY A CA 1
ATOM 3435 C C . GLY A 1 455 ? -43.490 -7.989 33.976 1.00 51.81 455 GLY A C 1
ATOM 3436 O O . GLY A 1 455 ? -43.827 -9.120 34.317 1.00 51.81 455 GLY A O 1
ATOM 3437 N N . ALA A 1 456 ? -42.729 -7.787 32.904 1.00 57.97 456 ALA A N 1
ATOM 3438 C CA . ALA A 1 456 ? -42.384 -8.901 32.016 1.00 57.97 456 ALA A CA 1
ATOM 3439 C C . ALA A 1 456 ? -41.050 -8.686 31.298 1.00 57.97 456 ALA A C 1
ATOM 3441 O O . ALA A 1 456 ? -40.631 -7.558 31.068 1.00 57.97 456 ALA A O 1
ATOM 3442 N N . ILE A 1 457 ? -40.376 -9.787 30.963 1.00 63.16 457 ILE A N 1
ATOM 3443 C CA . ILE A 1 457 ? -39.422 -9.785 29.852 1.00 63.16 457 ILE A CA 1
ATOM 3444 C C . ILE A 1 457 ? -40.261 -9.699 28.580 1.00 63.16 457 ILE A C 1
ATOM 3446 O O . ILE A 1 457 ? -41.167 -10.513 28.388 1.00 63.16 457 ILE A O 1
ATOM 3450 N N . THR A 1 458 ? -39.962 -8.735 27.724 1.00 59.22 458 THR A N 1
ATOM 3451 C CA . THR A 1 458 ? -40.454 -8.683 26.348 1.00 59.22 458 THR A CA 1
ATOM 3452 C C . THR A 1 458 ? -39.425 -9.394 25.477 1.00 59.22 458 THR A C 1
ATOM 3454 O O . THR A 1 458 ? -38.520 -8.779 24.937 1.00 59.22 458 THR A O 1
ATOM 3457 N N . ALA A 1 459 ? -39.528 -10.719 25.409 1.00 66.12 459 ALA A N 1
ATOM 3458 C CA . ALA A 1 459 ? -38.776 -11.544 24.471 1.00 66.12 459 ALA A CA 1
ATOM 3459 C C . ALA A 1 459 ? -39.777 -12.404 23.701 1.00 66.12 459 ALA A C 1
ATOM 3461 O O . ALA A 1 459 ? -40.777 -12.857 24.272 1.00 66.12 459 ALA A O 1
ATOM 3462 N N . GLU A 1 460 ? -39.535 -12.598 22.407 1.00 73.12 460 GLU A N 1
ATOM 3463 C CA . GLU A 1 460 ? -40.343 -13.513 21.609 1.00 73.12 460 GLU A CA 1
ATOM 3464 C C . GLU A 1 460 ? -40.187 -14.953 22.133 1.00 73.12 460 GLU A C 1
ATOM 3466 O O . GLU A 1 460 ? -39.201 -15.324 22.779 1.00 73.12 460 GLU A O 1
ATOM 3471 N N . GLU A 1 461 ? -41.202 -15.787 21.905 1.00 76.69 461 GLU A N 1
ATOM 3472 C CA . GLU A 1 461 ? -41.136 -17.194 22.298 1.00 76.69 461 GLU A CA 1
ATOM 3473 C C . GLU A 1 461 ? -39.950 -17.871 21.585 1.00 76.69 461 GLU A C 1
ATOM 3475 O O . GLU A 1 461 ? -39.830 -17.801 20.365 1.00 76.69 461 GLU A O 1
ATOM 3480 N N . GLY A 1 462 ? -39.061 -18.512 22.351 1.00 81.88 462 GLY A N 1
ATOM 3481 C CA . GLY A 1 462 ? -37.863 -19.181 21.828 1.00 81.88 462 GLY A CA 1
ATOM 3482 C C . GLY A 1 462 ? -36.587 -18.329 21.796 1.00 81.88 462 GLY A C 1
ATOM 3483 O O . GLY A 1 462 ? -35.508 -18.888 21.611 1.00 81.88 462 GLY A O 1
ATOM 3484 N N . THR A 1 463 ? -36.643 -17.016 22.061 1.00 86.44 463 THR A N 1
ATOM 3485 C CA . THR A 1 463 ? -35.443 -16.151 22.055 1.00 86.44 463 THR A CA 1
ATOM 3486 C C . THR A 1 463 ? -34.351 -16.647 23.012 1.00 86.44 463 THR A C 1
ATOM 3488 O O . THR A 1 463 ? -33.175 -16.647 22.657 1.00 86.44 463 THR A O 1
ATOM 3491 N N . TRP A 1 464 ? -34.715 -17.141 24.203 1.00 92.38 464 TRP A N 1
ATOM 3492 C CA . TRP A 1 464 ? -33.739 -17.678 25.164 1.00 92.38 464 TRP A CA 1
ATOM 3493 C C . TRP A 1 464 ? -33.004 -18.921 24.647 1.00 92.38 464 TRP A C 1
ATOM 3495 O O . TRP A 1 464 ? -31.818 -19.095 24.911 1.00 92.38 464 TRP A O 1
ATOM 3505 N N . GLU A 1 465 ? -33.698 -19.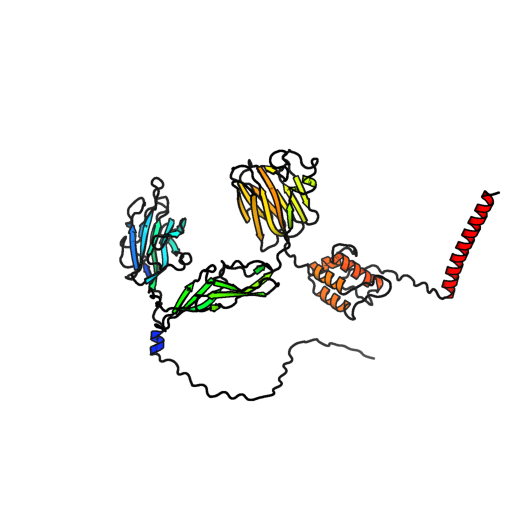780 23.898 1.00 90.81 465 GLU A N 1
ATOM 3506 C CA . GLU A 1 465 ? -33.125 -20.995 23.311 1.00 90.81 465 GLU A CA 1
ATOM 3507 C C . GLU A 1 465 ? -32.155 -20.631 22.183 1.00 90.81 465 GLU A C 1
ATOM 3509 O O . GLU A 1 465 ? -31.041 -21.146 22.146 1.00 90.81 465 GLU A O 1
ATOM 3514 N N . VAL A 1 466 ? -32.525 -19.660 21.340 1.00 89.88 466 VAL A N 1
ATOM 3515 C CA . VAL A 1 466 ? -31.643 -19.115 20.294 1.00 89.88 466 VAL A CA 1
ATOM 3516 C C . VAL A 1 466 ? -30.381 -18.500 20.906 1.00 89.88 466 VAL A C 1
ATOM 3518 O O . VAL A 1 466 ? -29.275 -18.815 20.474 1.00 89.88 466 VAL A O 1
ATOM 3521 N N . LEU A 1 467 ? -30.518 -17.675 21.948 1.00 92.69 467 LEU A N 1
ATOM 3522 C CA . LEU A 1 467 ? -29.375 -17.076 22.649 1.00 92.69 467 LEU A CA 1
ATOM 3523 C C . LEU A 1 467 ? -28.513 -18.126 23.368 1.00 92.69 467 LEU A C 1
ATOM 3525 O O . LEU A 1 467 ? -27.297 -17.957 23.455 1.00 92.69 467 LEU A O 1
ATOM 3529 N N . SER A 1 468 ? -29.106 -19.218 23.856 1.00 95.62 468 SER A N 1
ATOM 3530 C CA . SER A 1 468 ? -28.366 -20.353 24.418 1.00 95.62 468 SER A CA 1
ATOM 3531 C C . SER A 1 468 ? -27.552 -21.087 23.347 1.00 95.62 468 SER A C 1
ATOM 3533 O O . SER A 1 468 ? -26.392 -21.426 23.584 1.00 95.62 468 SER A O 1
ATOM 3535 N N . ASP A 1 469 ? -28.134 -21.336 22.172 1.00 90.94 469 ASP A N 1
ATOM 3536 C CA . ASP A 1 469 ? -27.457 -22.014 21.061 1.00 90.94 469 ASP A CA 1
ATOM 3537 C C . ASP A 1 469 ? -26.329 -21.150 20.477 1.00 90.94 469 ASP A C 1
ATOM 3539 O O . ASP A 1 469 ? -25.230 -21.656 20.230 1.00 90.94 469 ASP A O 1
ATOM 3543 N N . LEU A 1 470 ? -26.561 -19.840 20.337 1.00 91.31 470 LEU A N 1
ATOM 3544 C CA . LEU A 1 470 ? -25.532 -18.874 19.940 1.00 91.31 470 LEU A CA 1
ATOM 3545 C C . LEU A 1 470 ? -24.368 -18.873 20.937 1.00 91.31 470 LEU A C 1
ATOM 3547 O O . LEU A 1 470 ? -23.218 -19.006 20.525 1.00 91.31 470 LEU A O 1
ATOM 3551 N N . TYR A 1 471 ? -24.656 -18.833 22.244 1.00 96.38 471 TYR A N 1
ATOM 3552 C CA . TYR A 1 471 ? -23.624 -18.926 23.281 1.00 96.38 471 TYR A CA 1
ATOM 3553 C C . TYR A 1 471 ? -22.847 -20.245 23.200 1.00 96.38 471 TYR A C 1
ATOM 3555 O O . TYR A 1 471 ? -21.626 -20.264 23.337 1.00 96.38 471 TYR A O 1
ATOM 3563 N N . ALA A 1 472 ? -23.529 -21.367 22.950 1.00 94.38 472 ALA A N 1
ATOM 3564 C CA . ALA A 1 472 ? -22.887 -22.671 22.811 1.00 94.38 472 ALA A CA 1
ATOM 3565 C C . ALA A 1 472 ? -21.928 -22.737 21.607 1.00 94.38 472 ALA A C 1
ATOM 3567 O O . ALA A 1 472 ? -20.938 -23.475 21.678 1.00 94.38 472 ALA A O 1
ATOM 3568 N N . GLY A 1 473 ? -22.190 -21.956 20.553 1.00 89.00 473 GLY A N 1
ATOM 3569 C CA . GLY A 1 473 ? -21.342 -21.821 19.366 1.00 89.00 473 GLY A CA 1
ATOM 3570 C C . GLY A 1 473 ? -20.060 -21.009 19.574 1.00 89.00 473 GLY A C 1
ATOM 3571 O O . GLY A 1 473 ? -19.106 -21.233 18.835 1.00 89.00 473 GLY A O 1
ATOM 3572 N N . LEU A 1 474 ? -20.010 -20.142 20.592 1.00 88.00 474 LEU A N 1
ATOM 3573 C CA . LEU A 1 474 ? -18.853 -19.281 20.869 1.00 88.00 474 LEU A CA 1
ATOM 3574 C C . LEU A 1 474 ? -17.580 -20.072 21.197 1.00 88.00 474 LEU A C 1
ATOM 3576 O O . LEU A 1 474 ? -17.630 -21.177 21.765 1.00 88.00 474 LEU A O 1
ATOM 3580 N N . SER A 1 475 ? -16.428 -19.456 20.931 1.00 84.31 475 SER A N 1
ATOM 3581 C CA . SER A 1 475 ? -15.128 -19.962 21.376 1.00 84.31 475 SER A CA 1
ATOM 3582 C C . SER A 1 475 ? -15.028 -20.094 22.911 1.00 84.31 475 SER A C 1
ATOM 3584 O O . SER A 1 475 ? -15.711 -19.403 23.671 1.00 84.31 475 SER A O 1
ATOM 3586 N N . ASP A 1 476 ? -14.142 -20.969 23.408 1.00 84.88 476 ASP A N 1
ATOM 3587 C CA . ASP A 1 476 ? -13.916 -21.122 24.858 1.00 84.88 476 ASP A CA 1
ATOM 3588 C C . ASP A 1 476 ? -13.389 -19.827 25.509 1.00 84.88 476 ASP A C 1
ATOM 3590 O O . ASP A 1 476 ? -13.676 -19.550 26.677 1.00 84.88 476 ASP A O 1
ATOM 3594 N N . SER A 1 477 ? -12.627 -19.019 24.762 1.00 72.00 477 SER A N 1
ATOM 3595 C CA . SER A 1 477 ? -12.157 -17.705 25.212 1.00 72.00 477 SER A CA 1
ATOM 3596 C C . SER A 1 477 ? -13.305 -16.720 25.403 1.00 72.00 477 SER A C 1
ATOM 3598 O O . SER A 1 477 ? -13.369 -16.085 26.455 1.00 72.00 477 SER A O 1
ATOM 3600 N N . ASP A 1 478 ? -14.226 -16.638 24.446 1.00 87.44 478 ASP A N 1
ATOM 3601 C CA . ASP A 1 478 ? -15.349 -15.693 24.472 1.00 87.44 478 ASP A CA 1
ATOM 3602 C C . ASP A 1 478 ? -16.397 -16.085 25.515 1.00 87.44 478 ASP A C 1
ATOM 3604 O O . ASP A 1 478 ? -16.879 -15.249 26.285 1.00 87.44 478 ASP A O 1
ATOM 3608 N N . LYS A 1 479 ? -16.658 -17.391 25.657 1.00 93.44 479 LYS A N 1
ATOM 3609 C CA . LYS A 1 479 ? -17.474 -17.925 26.759 1.00 93.44 479 LYS A CA 1
ATOM 3610 C C . LYS A 1 479 ? -16.932 -17.513 28.118 1.00 93.44 479 LYS A C 1
ATOM 3612 O O . LYS A 1 479 ? -17.714 -17.175 29.008 1.00 93.44 479 LYS A O 1
ATOM 3617 N N . ARG A 1 480 ? -15.605 -17.546 28.287 1.00 88.44 480 ARG A N 1
ATOM 3618 C CA . ARG A 1 480 ? -14.948 -17.141 29.533 1.00 88.44 480 ARG A CA 1
ATOM 3619 C C . ARG A 1 480 ? -15.097 -15.642 29.788 1.00 88.44 480 ARG A C 1
ATOM 3621 O O . ARG A 1 480 ? -15.390 -15.289 30.924 1.00 88.44 480 ARG A O 1
ATOM 3628 N N . ILE A 1 481 ? -14.972 -14.793 28.763 1.00 89.38 481 ILE A N 1
ATOM 3629 C CA . ILE A 1 481 ? -15.198 -13.340 28.879 1.00 89.38 481 ILE A CA 1
ATOM 3630 C C . ILE A 1 481 ? -16.601 -13.065 29.438 1.00 89.38 481 ILE A C 1
ATOM 3632 O O . ILE A 1 481 ? -16.733 -12.437 30.488 1.00 89.38 481 ILE A O 1
ATOM 3636 N N . LEU A 1 482 ? -17.642 -13.622 28.812 1.00 96.00 482 LEU A N 1
ATOM 3637 C CA . LEU A 1 482 ? -19.033 -13.466 29.263 1.00 96.00 482 LEU A CA 1
ATOM 3638 C C . LEU A 1 482 ? -19.268 -14.053 30.667 1.00 96.00 482 LEU A C 1
ATOM 3640 O O . LEU A 1 482 ? -19.997 -13.486 31.481 1.00 96.00 482 LEU A O 1
ATOM 3644 N N . LYS A 1 483 ? -18.645 -15.192 30.989 1.00 95.75 483 LYS A N 1
ATOM 3645 C CA . LYS A 1 483 ? -18.815 -15.868 32.285 1.00 95.75 483 LYS A CA 1
ATOM 3646 C C . LYS A 1 483 ? -18.102 -15.168 33.446 1.00 95.75 483 LYS A C 1
ATOM 3648 O O . LYS A 1 483 ? -18.583 -15.228 34.573 1.00 95.75 483 LYS A O 1
ATOM 3653 N N . GLU A 1 484 ? -16.963 -14.532 33.198 1.00 92.50 484 GLU A N 1
ATOM 3654 C CA . GLU A 1 484 ? -16.146 -13.889 34.237 1.00 92.50 484 GLU A CA 1
ATOM 3655 C C . GLU A 1 484 ? -16.424 -12.385 34.373 1.00 92.50 484 GLU A C 1
ATOM 3657 O O . GLU A 1 484 ? -16.049 -11.789 35.384 1.00 92.50 484 GLU A O 1
ATOM 3662 N N . ALA A 1 485 ? -17.115 -11.775 33.404 1.00 94.25 485 ALA A N 1
ATOM 3663 C CA . ALA A 1 485 ? -17.473 -10.361 33.446 1.00 94.25 485 ALA A CA 1
ATOM 3664 C C . ALA A 1 485 ? -18.300 -9.990 34.688 1.00 94.25 485 ALA A C 1
ATOM 3666 O O . ALA A 1 485 ? -19.156 -10.755 35.165 1.00 94.25 485 ALA A O 1
ATOM 3667 N N . THR A 1 486 ? -18.041 -8.781 35.197 1.00 95.12 486 THR A N 1
ATOM 3668 C CA . THR A 1 486 ? -18.745 -8.220 36.352 1.00 95.12 486 THR A CA 1
ATOM 3669 C C . THR A 1 486 ? -20.075 -7.618 35.889 1.00 95.12 486 THR A C 1
ATOM 3671 O O . THR A 1 486 ? -20.065 -6.739 35.033 1.00 95.12 486 THR A O 1
ATOM 3674 N N . PRO A 1 487 ? -21.226 -8.045 36.438 1.00 93.44 487 PRO A N 1
ATOM 3675 C CA . PRO A 1 487 ? -22.530 -7.508 36.045 1.00 93.44 487 PRO A CA 1
ATOM 3676 C C . PRO A 1 487 ? -22.650 -6.012 36.360 1.00 93.44 487 PRO A C 1
ATOM 3678 O O . PRO A 1 487 ? -22.601 -5.628 37.532 1.00 93.44 487 PRO A O 1
ATOM 3681 N N . ASN A 1 488 ? -22.843 -5.170 35.340 1.00 90.50 488 ASN A N 1
ATOM 3682 C CA . ASN A 1 488 ? -23.088 -3.737 35.509 1.00 90.50 488 ASN A CA 1
ATOM 3683 C C . ASN A 1 488 ? -23.951 -3.159 34.370 1.00 90.50 488 ASN A C 1
ATOM 3685 O O . ASN A 1 488 ? -23.479 -2.953 33.256 1.00 90.50 488 ASN A O 1
ATOM 3689 N N . GLU A 1 489 ? -25.214 -2.838 34.669 1.00 88.38 489 GLU A N 1
ATOM 3690 C CA . GLU A 1 489 ? -26.179 -2.298 33.694 1.00 88.38 489 GLU A CA 1
ATOM 3691 C C . GLU A 1 489 ? -25.866 -0.871 33.208 1.00 88.38 489 GLU A C 1
ATOM 3693 O O . GLU A 1 489 ? -26.451 -0.410 32.232 1.00 88.38 489 GLU A O 1
ATOM 3698 N N . HIS A 1 490 ? -24.962 -0.165 33.888 1.00 86.06 490 HIS A N 1
ATOM 3699 C CA . HIS A 1 490 ? -24.564 1.208 33.566 1.00 86.06 490 HIS A CA 1
ATOM 3700 C C . HIS A 1 490 ? -23.108 1.301 33.090 1.00 86.06 490 HIS A C 1
ATOM 3702 O O . HIS A 1 490 ? -22.529 2.386 33.100 1.00 86.06 490 HIS A O 1
ATOM 3708 N N . SER A 1 491 ? -22.495 0.169 32.735 1.00 85.12 491 SER A N 1
ATOM 3709 C CA . SER A 1 491 ? -21.146 0.136 32.167 1.00 85.12 491 SER A CA 1
ATOM 3710 C C . SER A 1 491 ? -21.127 0.633 30.723 1.00 85.12 491 SER A C 1
ATOM 3712 O O . SER A 1 491 ? -22.126 0.521 30.020 1.00 85.12 491 SER A O 1
ATOM 3714 N N . GLU A 1 492 ? -19.978 1.110 30.249 1.00 80.06 492 GLU A N 1
ATOM 3715 C CA . GLU A 1 492 ? -19.735 1.332 28.815 1.00 80.06 492 GLU A CA 1
ATOM 3716 C C . GLU A 1 492 ? -19.511 0.005 28.062 1.00 80.06 492 GLU A C 1
ATOM 3718 O O . GLU A 1 492 ? -19.681 -0.052 26.850 1.00 80.06 492 GLU A O 1
ATOM 3723 N N . SER A 1 493 ? -19.192 -1.087 28.771 1.00 85.50 493 SER A N 1
ATOM 3724 C CA . SER A 1 493 ? -19.009 -2.414 28.176 1.00 85.50 493 SER A CA 1
ATOM 3725 C C . SER A 1 493 ? -20.346 -3.108 27.901 1.00 85.50 493 SER A C 1
ATOM 3727 O O . SER A 1 493 ? -21.103 -3.407 28.830 1.00 85.50 493 SER A O 1
ATOM 3729 N N . LEU A 1 494 ? -20.595 -3.459 26.634 1.00 89.31 494 LEU A N 1
ATOM 3730 C CA . LEU A 1 494 ? -21.758 -4.260 26.233 1.00 89.31 494 LEU A CA 1
ATOM 3731 C C . LEU A 1 494 ? -21.767 -5.629 26.922 1.00 89.31 494 LEU A C 1
ATOM 3733 O O . LEU A 1 494 ? -22.815 -6.083 27.372 1.00 89.31 494 LEU A O 1
ATOM 3737 N N . VAL A 1 495 ? -20.602 -6.260 27.090 1.00 93.50 495 VAL A N 1
ATOM 3738 C CA . VAL A 1 495 ? -20.469 -7.535 27.812 1.00 93.50 495 VAL A CA 1
ATOM 3739 C C . VAL A 1 495 ? -20.975 -7.412 29.251 1.00 93.50 495 VAL A C 1
ATOM 3741 O O . VAL A 1 495 ? -21.784 -8.233 29.683 1.00 93.50 495 VAL A O 1
ATOM 3744 N N . GLU A 1 496 ? -20.556 -6.382 29.993 1.00 93.50 496 GLU A N 1
ATOM 3745 C CA . GLU A 1 496 ? -20.999 -6.180 31.381 1.00 93.50 496 GLU A CA 1
ATOM 3746 C C . GLU A 1 496 ? -22.499 -5.864 31.482 1.00 93.50 496 GLU A C 1
ATOM 3748 O O . GLU A 1 496 ? -23.170 -6.347 32.403 1.00 93.50 496 GLU A O 1
ATOM 3753 N N . GLN A 1 497 ? -23.039 -5.108 30.520 1.00 92.12 497 GLN A N 1
ATOM 3754 C CA . GLN A 1 497 ? -24.469 -4.807 30.427 1.00 92.12 497 GLN A CA 1
ATOM 3755 C C . GLN A 1 497 ? -25.304 -6.059 30.108 1.00 92.12 497 GLN A C 1
ATOM 3757 O O . GLN A 1 497 ? -26.309 -6.326 30.776 1.00 92.12 497 GLN A O 1
ATOM 3762 N N . ALA A 1 498 ? -24.888 -6.853 29.117 1.00 94.44 498 ALA A N 1
ATOM 3763 C CA . ALA A 1 498 ? -25.555 -8.092 28.722 1.00 94.44 498 ALA A CA 1
ATOM 3764 C C . ALA A 1 498 ? -25.565 -9.094 29.875 1.00 94.44 498 ALA A C 1
ATOM 3766 O O . ALA A 1 498 ? -26.598 -9.680 30.194 1.00 94.44 498 ALA A O 1
ATOM 3767 N N . VAL A 1 499 ? -24.432 -9.221 30.562 1.00 95.81 499 VAL A N 1
ATOM 3768 C CA . VAL A 1 499 ? -24.277 -10.072 31.740 1.00 95.81 499 VAL A CA 1
ATOM 3769 C C . VAL A 1 499 ? -25.143 -9.601 32.910 1.00 95.81 499 VAL A C 1
ATOM 3771 O O . VAL A 1 499 ? -25.782 -10.430 33.557 1.00 95.81 499 VAL A O 1
ATOM 3774 N N . ALA A 1 500 ? -25.243 -8.292 33.163 1.00 92.50 500 ALA A N 1
ATOM 3775 C CA . ALA A 1 500 ? -26.187 -7.754 34.149 1.00 92.50 500 ALA A CA 1
ATOM 3776 C C . ALA A 1 500 ? -27.625 -8.156 33.841 1.00 92.50 500 ALA A C 1
ATOM 3778 O O . ALA A 1 500 ? -28.376 -8.563 34.734 1.00 92.50 500 ALA A O 1
ATOM 3779 N N . ARG A 1 501 ? -27.994 -8.090 32.562 1.00 91.44 501 ARG A N 1
ATOM 3780 C CA . ARG A 1 501 ? -29.328 -8.455 32.110 1.00 91.44 501 ARG A CA 1
ATOM 3781 C C . ARG A 1 501 ? -29.582 -9.958 32.211 1.00 91.44 501 ARG A C 1
ATOM 3783 O O . ARG A 1 501 ? -30.632 -10.358 32.710 1.00 91.44 501 ARG A O 1
ATOM 3790 N N . TYR A 1 502 ? -28.616 -10.778 31.810 1.00 94.50 502 TYR A N 1
ATOM 3791 C CA . TYR A 1 502 ? -28.658 -12.230 31.954 1.00 94.50 502 TYR A CA 1
ATOM 3792 C C . TYR A 1 502 ? -28.843 -12.641 33.422 1.00 94.50 502 TYR A C 1
ATOM 3794 O O . TYR A 1 502 ? -29.789 -13.362 33.753 1.00 94.50 502 TYR A O 1
ATOM 3802 N N . ASP A 1 503 ? -28.000 -12.112 34.314 1.00 94.12 503 ASP A N 1
ATOM 3803 C CA . ASP A 1 503 ? -28.034 -12.421 35.744 1.00 94.12 503 ASP A CA 1
ATOM 3804 C C . ASP A 1 503 ? -29.373 -11.996 36.372 1.00 94.12 503 ASP A C 1
ATOM 3806 O O . ASP A 1 503 ? -29.949 -12.734 37.179 1.00 94.12 503 ASP A O 1
ATOM 3810 N N . TYR A 1 504 ? -29.921 -10.846 35.960 1.00 90.31 504 TYR A N 1
ATOM 3811 C CA . TYR A 1 504 ? -31.250 -10.395 36.377 1.00 90.31 504 TYR A CA 1
ATOM 3812 C C . TYR A 1 504 ? -32.358 -11.363 35.945 1.00 90.31 504 TYR A C 1
ATOM 3814 O O . TYR A 1 504 ? -33.221 -11.706 36.755 1.00 90.31 504 TYR A O 1
ATOM 3822 N N . ILE A 1 505 ? -32.346 -11.813 34.688 1.00 89.56 505 ILE A N 1
ATOM 3823 C CA . ILE A 1 505 ? -33.373 -12.698 34.125 1.00 89.56 505 ILE A CA 1
ATOM 3824 C C . ILE A 1 505 ? -33.373 -14.045 34.851 1.00 89.56 505 ILE A C 1
ATOM 3826 O O . ILE A 1 505 ? -34.394 -14.449 35.416 1.00 89.56 505 ILE A O 1
ATOM 3830 N N . VAL A 1 506 ? -32.218 -14.705 34.919 1.00 92.25 506 VAL A N 1
ATOM 3831 C CA . VAL A 1 506 ? -32.089 -16.003 35.594 1.00 92.25 506 VAL A CA 1
ATOM 3832 C C . VAL A 1 506 ? -32.374 -15.863 37.094 1.00 92.25 506 VAL A C 1
ATOM 3834 O O . VAL A 1 506 ? -33.082 -16.689 37.673 1.00 92.25 506 VAL A O 1
ATOM 3837 N N . GLY A 1 507 ? -31.896 -14.790 37.733 1.00 90.25 507 GLY A N 1
ATOM 3838 C CA . GLY A 1 507 ? -32.108 -14.533 39.158 1.00 90.25 507 GLY A CA 1
ATOM 3839 C C . GLY A 1 507 ? -33.564 -14.231 39.532 1.00 90.25 507 GLY A C 1
ATOM 3840 O O . GLY A 1 507 ? -34.018 -14.661 40.598 1.00 90.25 507 GLY A O 1
ATOM 3841 N N . LYS A 1 508 ? -34.304 -13.505 38.684 1.00 86.75 508 LYS A N 1
ATOM 3842 C CA . LYS A 1 508 ? -35.699 -13.095 38.926 1.00 86.75 508 LYS A CA 1
ATOM 3843 C C . LYS A 1 508 ? -36.712 -14.172 38.553 1.00 86.75 508 LYS A C 1
ATOM 3845 O O . LYS A 1 508 ? -37.621 -14.431 39.337 1.00 86.75 508 LYS A O 1
ATOM 3850 N N . TYR A 1 509 ? -36.573 -14.772 37.374 1.00 86.31 509 TYR A N 1
ATOM 3851 C CA . TYR A 1 509 ? -37.554 -15.721 36.831 1.00 86.31 509 TYR A CA 1
ATOM 3852 C C . TYR A 1 509 ? -37.180 -17.184 37.111 1.00 86.31 509 TYR A C 1
ATOM 3854 O O . TYR A 1 509 ? -38.034 -18.066 37.062 1.00 86.31 509 TYR A O 1
ATOM 3862 N N . GLY A 1 510 ? -35.929 -17.440 37.502 1.00 88.38 510 GLY A N 1
ATOM 3863 C CA . GLY A 1 510 ? -35.455 -18.746 37.940 1.00 88.38 510 GLY A CA 1
ATOM 3864 C C . GLY A 1 510 ? -35.063 -19.687 36.799 1.00 88.38 510 GLY A C 1
ATOM 3865 O O . GLY A 1 510 ? -35.543 -19.595 35.670 1.00 88.38 510 GLY A O 1
ATOM 3866 N N . VAL A 1 511 ? -34.216 -20.660 37.143 1.00 90.25 511 VAL A N 1
ATOM 3867 C CA . VAL A 1 511 ? -33.618 -21.624 36.199 1.00 90.25 511 VAL A CA 1
ATOM 3868 C C . VAL A 1 511 ? -34.607 -22.611 35.574 1.00 90.25 511 VAL A C 1
ATOM 3870 O O . VAL A 1 511 ? -34.263 -23.287 34.611 1.00 90.25 511 VAL A O 1
ATOM 3873 N N . GLU A 1 512 ? -35.824 -22.726 36.115 1.00 86.38 512 GLU A N 1
ATOM 3874 C CA . GLU A 1 512 ? -36.874 -23.565 35.520 1.00 86.38 512 GLU A CA 1
ATOM 3875 C C . GLU A 1 512 ? -37.455 -22.934 34.250 1.00 86.38 512 GLU A C 1
ATOM 3877 O O . GLU A 1 512 ? -37.802 -23.659 33.321 1.00 86.38 512 GLU A O 1
ATOM 3882 N N . GLN A 1 513 ? -37.553 -21.599 34.210 1.00 86.38 513 GLN A N 1
ATOM 3883 C CA . GLN A 1 513 ? -38.063 -20.860 33.054 1.00 86.38 513 GLN A CA 1
ATOM 3884 C C . GLN A 1 513 ? -36.930 -20.398 32.131 1.00 86.38 513 GLN A C 1
ATOM 3886 O O . GLN A 1 513 ? -37.084 -20.434 30.915 1.00 86.38 513 GLN A O 1
ATOM 3891 N N . TYR A 1 514 ? -35.793 -20.006 32.707 1.00 90.81 514 TYR A N 1
ATOM 3892 C CA . TYR A 1 514 ? -34.621 -19.525 31.980 1.00 90.81 514 TYR A CA 1
ATOM 3893 C C . TYR A 1 514 ? -33.378 -20.279 32.467 1.00 90.81 514 TYR A C 1
ATOM 3895 O O . TYR A 1 514 ? -32.733 -19.836 33.422 1.00 90.81 514 TYR A O 1
ATOM 3903 N N . PRO A 1 515 ? -33.060 -21.450 31.875 1.00 94.62 515 PRO A N 1
ATOM 3904 C CA . PRO A 1 515 ? -31.903 -22.247 32.269 1.00 94.62 515 PRO A CA 1
ATOM 3905 C C . PRO A 1 515 ? -30.610 -21.432 32.243 1.00 94.62 515 PRO A C 1
ATOM 3907 O O . PRO A 1 515 ? -30.385 -20.663 31.308 1.00 94.62 515 PRO A O 1
ATOM 3910 N N . ASP A 1 516 ? -29.760 -21.634 33.252 1.00 96.00 516 ASP A N 1
ATOM 3911 C CA . ASP A 1 516 ? -28.466 -20.958 33.364 1.00 96.00 516 ASP A CA 1
ATOM 3912 C C . ASP A 1 516 ? -27.434 -21.584 32.410 1.00 96.00 516 ASP A C 1
ATOM 3914 O O . ASP A 1 516 ? -26.613 -22.409 32.810 1.00 96.00 516 ASP A O 1
ATOM 3918 N N . PHE A 1 517 ? -27.509 -21.235 31.125 1.00 96.69 517 PHE A N 1
ATOM 3919 C CA . PHE A 1 517 ? -26.628 -21.778 30.091 1.00 96.69 517 PHE A CA 1
ATOM 3920 C C . PHE A 1 517 ? -25.205 -21.186 30.100 1.00 96.69 517 PHE A C 1
ATOM 3922 O O . PHE A 1 517 ? -24.293 -21.818 29.569 1.00 96.69 517 PHE A O 1
ATOM 3929 N N . MET A 1 518 ? -24.984 -20.024 30.730 1.00 96.38 518 MET A N 1
ATOM 3930 C CA . MET A 1 518 ? -23.648 -19.441 30.946 1.00 96.38 518 MET A CA 1
ATOM 3931 C C . MET A 1 518 ? -22.955 -19.948 32.223 1.00 96.38 518 MET A C 1
ATOM 3933 O O . MET A 1 518 ? -21.784 -19.634 32.453 1.00 96.38 518 MET A O 1
ATOM 3937 N N . ASP A 1 519 ? -23.653 -20.735 33.054 1.00 95.62 519 ASP A N 1
ATOM 3938 C CA . ASP A 1 519 ? -23.149 -21.285 34.322 1.00 95.62 519 ASP A CA 1
ATOM 3939 C C . ASP A 1 519 ? -22.610 -20.189 35.264 1.00 95.62 519 ASP A C 1
ATOM 3941 O O . ASP A 1 519 ? -21.539 -20.315 35.866 1.00 95.62 519 ASP A O 1
ATOM 3945 N N . ARG A 1 520 ? -23.335 -19.066 35.344 1.00 94.12 520 ARG A N 1
ATOM 3946 C CA . ARG A 1 520 ? -22.960 -17.901 36.165 1.00 94.12 520 ARG A CA 1
ATOM 3947 C C . ARG A 1 520 ? -23.517 -17.970 37.585 1.00 94.12 520 ARG A C 1
ATOM 3949 O O . ARG A 1 520 ? -22.985 -17.340 38.497 1.00 94.12 520 ARG A O 1
ATOM 3956 N N . THR A 1 521 ? -24.548 -18.778 37.818 1.00 93.56 521 THR A N 1
ATOM 3957 C CA . THR A 1 521 ? -25.212 -18.993 39.113 1.00 93.56 521 THR A CA 1
ATOM 3958 C C . THR A 1 521 ? -25.684 -17.705 39.815 1.00 93.56 521 THR A C 1
ATOM 3960 O O . THR A 1 521 ? -25.371 -17.488 40.991 1.00 93.56 521 THR A O 1
ATOM 3963 N N . PRO A 1 522 ? -26.448 -16.826 39.137 1.00 91.12 522 PRO A N 1
ATOM 3964 C CA . PRO A 1 522 ? -26.871 -15.557 39.717 1.00 91.12 522 PRO A CA 1
ATOM 3965 C C . PRO A 1 522 ? -27.744 -15.750 40.962 1.00 91.12 522 PRO A C 1
ATOM 3967 O O . PRO A 1 522 ? -28.544 -16.685 41.075 1.00 91.12 522 PRO A O 1
ATOM 3970 N N . ALA A 1 523 ? -27.590 -14.843 41.929 1.00 88.69 523 ALA A N 1
ATOM 3971 C CA . ALA A 1 523 ? -28.348 -14.895 43.170 1.00 88.69 523 ALA A CA 1
ATOM 3972 C C . ALA A 1 523 ? -29.851 -14.714 42.903 1.00 88.69 523 ALA A C 1
ATOM 3974 O O . ALA A 1 523 ? -30.264 -13.833 42.150 1.00 88.69 523 ALA A O 1
ATOM 3975 N N . ARG A 1 524 ? -30.685 -15.517 43.575 1.00 84.94 524 ARG A N 1
ATOM 3976 C CA . ARG A 1 524 ? -32.142 -15.407 43.449 1.00 84.94 524 ARG A CA 1
ATOM 3977 C C . ARG A 1 524 ? -32.609 -14.036 43.935 1.00 84.94 524 ARG A C 1
ATOM 3979 O O . ARG A 1 524 ? -32.446 -13.701 45.111 1.00 84.94 524 ARG A O 1
ATOM 3986 N N . ILE A 1 525 ? -33.248 -13.281 43.050 1.00 83.00 525 ILE A N 1
ATOM 3987 C CA . ILE A 1 525 ? -33.863 -12.000 43.378 1.00 83.00 525 ILE A CA 1
ATOM 3988 C C . ILE A 1 525 ? -35.211 -12.329 44.012 1.00 83.00 525 ILE A C 1
ATOM 3990 O O . ILE A 1 525 ? -36.078 -12.932 43.382 1.00 83.00 525 ILE A O 1
ATOM 3994 N N . ALA A 1 526 ? -35.368 -12.017 45.299 1.00 70.06 526 ALA A N 1
ATOM 3995 C CA . ALA A 1 526 ? -36.623 -12.269 45.991 1.00 70.06 526 ALA A CA 1
ATOM 3996 C C . ALA A 1 526 ? -37.751 -11.530 45.263 1.00 70.06 526 ALA A C 1
ATOM 3998 O O . ALA A 1 526 ? -37.673 -10.312 45.093 1.00 70.06 526 ALA A O 1
ATOM 3999 N N . GLU A 1 527 ? -38.800 -12.255 44.868 1.00 59.75 527 GLU A N 1
ATOM 4000 C CA . GLU A 1 527 ? -40.048 -11.628 44.451 1.00 59.75 527 GLU A CA 1
ATOM 4001 C C . GLU A 1 527 ? -40.436 -10.641 45.550 1.00 59.75 527 GLU A C 1
ATOM 4003 O O . GLU A 1 527 ? -40.583 -11.019 46.721 1.00 59.75 527 GLU A O 1
ATOM 4008 N N . ALA A 1 528 ? -40.545 -9.357 45.197 1.00 52.22 528 ALA A N 1
ATOM 4009 C CA . ALA A 1 528 ? -41.180 -8.402 46.081 1.00 52.22 528 ALA A CA 1
ATOM 4010 C C . ALA A 1 528 ? -42.536 -9.016 46.412 1.00 52.22 528 ALA A C 1
ATOM 4012 O O . ALA A 1 528 ? -43.347 -9.206 45.507 1.00 52.22 528 ALA A O 1
ATOM 4013 N N . ARG A 1 529 ? -42.750 -9.409 47.679 1.00 43.56 529 ARG A N 1
ATOM 4014 C CA . ARG A 1 529 ? -44.055 -9.896 48.124 1.00 43.56 529 ARG A CA 1
ATOM 4015 C C . ARG A 1 529 ? -45.049 -8.855 47.648 1.00 43.56 529 ARG A C 1
ATOM 4017 O O . ARG A 1 529 ? -45.050 -7.744 48.182 1.00 43.56 529 ARG A O 1
ATOM 4024 N N . SER A 1 530 ? -45.873 -9.207 46.667 1.00 43.88 530 SER A N 1
ATOM 4025 C CA . SER A 1 530 ? -47.093 -8.473 46.424 1.00 43.88 530 SER A CA 1
ATOM 4026 C C . SER A 1 530 ? -47.817 -8.528 47.758 1.00 43.88 530 SER A C 1
ATOM 4028 O O . SER A 1 530 ? -48.263 -9.587 48.206 1.00 43.88 530 SER A O 1
ATOM 4030 N N . VAL A 1 531 ? -47.827 -7.410 48.480 1.00 42.38 531 VAL A N 1
ATOM 4031 C CA . VAL A 1 531 ? -48.810 -7.250 49.534 1.00 42.38 531 VAL A CA 1
ATOM 4032 C C . VAL A 1 531 ? -50.111 -7.332 48.763 1.00 42.38 531 VAL A C 1
ATOM 4034 O O . VAL A 1 531 ? -50.402 -6.436 47.977 1.00 42.38 531 VAL A O 1
ATOM 4037 N N . ASP A 1 532 ? -50.826 -8.445 48.912 1.00 42.78 532 ASP A N 1
ATOM 4038 C CA . ASP A 1 532 ? -52.217 -8.548 48.504 1.00 42.78 532 ASP A CA 1
ATOM 4039 C C . ASP A 1 532 ? -52.953 -7.489 49.315 1.00 42.78 532 ASP A C 1
ATOM 4041 O O . ASP A 1 532 ? -53.414 -7.702 50.445 1.00 42.78 532 ASP A O 1
ATOM 4045 N N . VAL A 1 533 ? -52.974 -6.277 48.775 1.00 49.03 533 VAL A N 1
ATOM 4046 C CA . VAL A 1 533 ? -53.796 -5.215 49.296 1.00 49.03 533 VAL A CA 1
ATOM 4047 C C . VAL A 1 533 ? -55.191 -5.545 48.798 1.00 49.03 533 VAL A C 1
ATOM 4049 O O . VAL A 1 533 ? -55.668 -4.993 47.816 1.00 49.03 533 VAL A O 1
ATOM 4052 N N . ASN A 1 534 ? -55.851 -6.505 49.453 1.00 56.91 534 ASN A N 1
ATOM 4053 C CA . ASN A 1 534 ? -57.296 -6.580 49.316 1.00 56.91 534 ASN A CA 1
ATOM 4054 C C . ASN A 1 534 ? -57.862 -5.207 49.737 1.00 56.91 534 ASN A C 1
ATOM 4056 O O . ASN A 1 534 ? -57.249 -4.499 50.549 1.00 56.91 534 ASN A O 1
ATOM 4060 N N . ASP A 1 535 ? -59.014 -4.817 49.194 1.00 55.22 535 ASP A N 1
ATOM 4061 C CA . ASP A 1 535 ? -59.606 -3.492 49.444 1.00 55.22 535 ASP A CA 1
ATOM 4062 C C . ASP A 1 535 ? -59.724 -3.149 50.943 1.00 55.22 535 ASP A C 1
ATOM 4064 O O . ASP A 1 535 ? -59.678 -1.984 51.339 1.00 55.22 535 ASP A O 1
ATOM 4068 N N . GLN A 1 536 ? -59.807 -4.166 51.806 1.00 57.66 536 GLN A N 1
ATOM 4069 C CA . GLN A 1 536 ? -59.801 -4.019 53.256 1.00 57.66 536 GLN A CA 1
ATOM 4070 C C . GLN A 1 536 ? -58.428 -3.593 53.796 1.00 57.66 536 GLN A C 1
ATOM 4072 O O . GLN A 1 536 ? -58.351 -2.640 54.571 1.00 57.66 536 GLN A O 1
ATOM 4077 N N . THR A 1 537 ? -57.336 -4.242 53.389 1.00 55.19 537 THR A N 1
ATOM 4078 C CA . THR A 1 537 ? -55.969 -3.888 53.808 1.00 55.19 537 THR A CA 1
ATOM 4079 C C . THR A 1 537 ? -55.569 -2.505 53.279 1.00 55.19 537 THR A C 1
ATOM 4081 O O . THR A 1 537 ? -54.912 -1.746 53.993 1.00 55.19 537 THR A O 1
ATOM 4084 N N . ALA A 1 538 ? -56.036 -2.127 52.082 1.00 54.78 538 ALA A N 1
ATOM 4085 C CA . ALA A 1 538 ? -55.773 -0.815 51.481 1.00 54.78 538 ALA A CA 1
ATOM 4086 C C . ALA A 1 538 ? -56.480 0.282 52.278 1.00 54.78 538 ALA A C 1
ATOM 4088 O O . ALA A 1 538 ? -55.866 1.283 52.655 1.00 54.78 538 ALA A O 1
ATOM 4089 N N . ALA A 1 539 ? -57.749 0.046 52.627 1.00 58.44 539 ALA A N 1
ATOM 4090 C CA . ALA A 1 539 ? -58.519 0.934 53.486 1.00 58.44 539 ALA A CA 1
ATOM 4091 C C . ALA A 1 539 ? -57.880 1.095 54.875 1.00 58.44 539 ALA A C 1
ATOM 4093 O O . ALA A 1 539 ? -57.838 2.211 55.389 1.00 58.44 539 ALA A O 1
ATOM 4094 N N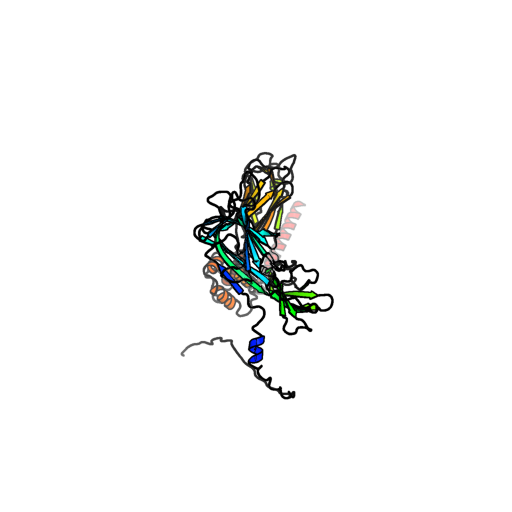 . TRP A 1 540 ? -57.326 0.029 55.470 1.00 64.12 540 TRP A N 1
ATOM 4095 C CA . TRP A 1 540 ? -56.652 0.106 56.774 1.00 64.12 540 TRP A CA 1
ATOM 4096 C C . TRP A 1 540 ? -55.323 0.868 56.732 1.00 64.12 540 TRP A C 1
ATOM 4098 O O . TRP A 1 540 ? -55.053 1.654 57.642 1.00 64.12 540 TRP A O 1
ATOM 4108 N N . VAL A 1 541 ? -54.510 0.697 55.685 1.00 62.06 541 VAL A N 1
ATOM 4109 C CA . VAL A 1 541 ? -53.244 1.438 55.526 1.00 62.06 541 VAL A CA 1
ATOM 4110 C C . VAL A 1 541 ? -53.511 2.920 55.244 1.00 62.06 541 VAL A C 1
ATOM 4112 O O . VAL A 1 541 ? -52.915 3.783 55.891 1.00 62.06 541 VAL A O 1
ATOM 4115 N N . ILE A 1 542 ? -54.469 3.233 54.364 1.00 63.91 542 ILE A N 1
ATOM 4116 C CA . ILE A 1 542 ? -54.880 4.616 54.070 1.00 63.91 542 ILE A CA 1
ATOM 4117 C C . ILE A 1 542 ? -55.501 5.271 55.312 1.00 63.91 542 ILE A C 1
ATOM 4119 O O . ILE A 1 542 ? -55.164 6.414 55.633 1.00 63.91 542 ILE A O 1
ATOM 4123 N N . ALA A 1 543 ? -56.349 4.558 56.061 1.00 61.69 543 ALA A N 1
ATOM 4124 C CA . ALA A 1 543 ? -56.914 5.053 57.317 1.00 61.69 543 ALA A CA 1
ATOM 4125 C C . ALA A 1 543 ? -55.834 5.272 58.388 1.00 61.69 543 ALA A C 1
ATOM 4127 O O . ALA A 1 543 ? -55.881 6.277 59.097 1.00 61.69 543 ALA A O 1
ATOM 4128 N N . GLY A 1 544 ? -54.836 4.389 58.479 1.00 65.75 544 GLY A N 1
ATOM 4129 C CA . GLY A 1 544 ? -53.709 4.515 59.405 1.00 65.75 544 GLY A CA 1
ATOM 4130 C C . GLY A 1 544 ? -52.826 5.732 59.113 1.00 65.75 544 GLY A C 1
ATOM 4131 O O . GLY A 1 544 ? -52.534 6.512 60.021 1.00 65.75 544 GLY A O 1
ATOM 4132 N N . ILE A 1 545 ? -52.466 5.952 57.844 1.00 65.00 545 ILE A N 1
ATOM 4133 C CA . ILE A 1 545 ? -51.671 7.117 57.413 1.00 65.00 545 ILE A CA 1
ATOM 4134 C C . ILE A 1 545 ? -52.478 8.411 57.592 1.00 65.00 545 ILE A C 1
ATOM 4136 O O . ILE A 1 545 ? -51.954 9.404 58.100 1.00 65.00 545 ILE A O 1
ATOM 4140 N N . SER A 1 546 ? -53.775 8.392 57.271 1.00 61.06 546 SER A N 1
ATOM 4141 C CA . SER A 1 546 ? -54.666 9.545 57.463 1.00 61.06 546 SER A CA 1
ATOM 4142 C C . SER A 1 546 ? -54.837 9.893 58.945 1.00 61.06 546 SER A C 1
ATOM 4144 O O . SER A 1 546 ? -54.773 11.064 59.319 1.00 61.06 546 SER A O 1
ATOM 4146 N N . ALA A 1 547 ? -54.985 8.890 59.816 1.00 63.25 547 ALA A N 1
ATOM 4147 C CA . ALA A 1 547 ? -55.072 9.086 61.261 1.00 63.25 547 ALA A CA 1
ATOM 4148 C C . ALA A 1 547 ? -53.760 9.630 61.849 1.00 63.25 547 ALA A C 1
ATOM 4150 O O . ALA A 1 547 ? -53.796 10.535 62.685 1.00 63.25 547 ALA A O 1
ATOM 4151 N N . ALA A 1 548 ? -52.605 9.151 61.374 1.00 62.31 548 ALA A N 1
ATOM 4152 C CA . ALA A 1 548 ? -51.301 9.682 61.764 1.00 62.31 548 ALA A CA 1
ATOM 4153 C C . ALA A 1 548 ? -51.109 11.139 61.297 1.00 62.31 548 ALA A C 1
ATOM 4155 O O . ALA A 1 548 ? -50.635 11.976 62.069 1.00 62.31 548 ALA A O 1
ATOM 4156 N N . GLY A 1 549 ? -51.547 11.478 60.080 1.00 60.91 549 GLY A N 1
ATOM 4157 C CA . GLY A 1 549 ? -51.534 12.850 59.561 1.00 60.91 549 GLY A CA 1
ATOM 4158 C C . GLY A 1 549 ? -52.427 13.803 60.365 1.00 60.91 549 GLY A C 1
ATOM 4159 O O . GLY A 1 549 ? -51.993 14.893 60.741 1.00 60.91 549 GLY A O 1
ATOM 4160 N N . ILE A 1 550 ? -53.641 13.370 60.718 1.00 68.00 550 ILE A N 1
ATOM 4161 C CA . ILE A 1 550 ? -54.577 14.150 61.544 1.00 68.00 550 ILE A CA 1
ATOM 4162 C C . ILE A 1 550 ? -54.042 14.324 62.973 1.00 68.00 550 ILE A C 1
ATOM 4164 O O . ILE A 1 550 ? -54.107 15.427 63.516 1.00 68.00 550 ILE A O 1
ATOM 4168 N N . ALA A 1 551 ? -53.461 13.281 63.574 1.00 66.19 551 ALA A N 1
ATOM 4169 C CA . ALA A 1 551 ? -52.840 13.370 64.897 1.00 66.19 551 ALA A CA 1
ATOM 4170 C C . ALA A 1 551 ? -51.642 14.334 64.903 1.00 66.19 551 ALA A C 1
ATOM 4172 O O . ALA A 1 551 ? -51.489 15.126 65.834 1.00 66.19 551 ALA A O 1
ATOM 4173 N N . SER A 1 552 ? -50.841 14.328 63.836 1.00 65.81 552 SER A N 1
ATOM 4174 C CA . SER A 1 552 ? -49.700 15.236 63.664 1.00 65.81 552 SER A CA 1
ATOM 4175 C C . SER A 1 552 ? -50.149 16.692 63.499 1.00 65.81 552 SER A C 1
ATOM 4177 O O . SER A 1 552 ? -49.608 17.588 64.148 1.00 65.81 552 SER A O 1
ATOM 4179 N N . ALA A 1 553 ? -51.193 16.936 62.702 1.00 65.00 553 ALA A N 1
ATOM 4180 C CA . ALA A 1 553 ? -51.783 18.264 62.534 1.00 65.00 553 ALA A CA 1
ATOM 4181 C C . ALA A 1 553 ? -52.438 18.781 63.830 1.00 65.00 553 ALA A C 1
ATOM 4183 O O . ALA A 1 553 ? -52.278 19.951 64.185 1.00 65.00 553 ALA A O 1
ATOM 4184 N N . ALA A 1 554 ? -53.123 17.910 64.578 1.00 64.62 554 ALA A N 1
ATOM 4185 C CA . ALA A 1 554 ? -53.711 18.244 65.873 1.00 64.62 554 ALA A CA 1
ATOM 4186 C C . ALA A 1 554 ? -52.638 18.557 66.930 1.00 64.62 554 ALA A C 1
ATOM 4188 O O . ALA A 1 554 ? -52.764 19.547 67.655 1.00 64.62 554 ALA A O 1
ATOM 4189 N N . ALA A 1 555 ? -51.553 17.777 66.980 1.00 68.12 555 ALA A N 1
ATOM 4190 C CA . ALA A 1 555 ? -50.408 18.045 67.848 1.00 68.12 555 ALA A CA 1
ATOM 4191 C C . ALA A 1 555 ? -49.732 19.381 67.496 1.00 68.12 555 ALA A C 1
ATOM 4193 O O . ALA A 1 555 ? -49.420 20.166 68.392 1.00 68.12 555 ALA A O 1
ATOM 4194 N N . PHE A 1 556 ? -49.581 19.689 66.205 1.00 71.31 556 PHE A N 1
ATOM 4195 C CA . PHE A 1 556 ? -49.038 20.966 65.741 1.00 71.31 556 PHE A CA 1
ATOM 4196 C C . PHE A 1 556 ? -49.919 22.160 66.149 1.00 71.31 556 PHE A C 1
ATOM 4198 O O . PHE A 1 556 ? -49.412 23.153 66.675 1.00 71.31 556 PHE A O 1
ATOM 4205 N N . PHE A 1 557 ? -51.244 22.059 65.998 1.00 70.62 557 PHE A N 1
ATOM 4206 C CA . PHE A 1 557 ? -52.177 23.103 66.446 1.00 70.62 557 PHE A CA 1
ATOM 4207 C C . PHE A 1 557 ? -52.202 23.272 67.971 1.00 70.62 557 PHE A C 1
ATOM 4209 O O . PHE A 1 557 ? -52.274 24.401 68.465 1.00 70.62 557 PHE A O 1
ATOM 4216 N N . PHE A 1 558 ? -52.112 22.174 68.724 1.00 72.00 558 PHE A N 1
ATOM 4217 C CA . PHE A 1 558 ? -52.060 22.209 70.186 1.00 72.00 558 PHE A CA 1
ATOM 4218 C C . PHE A 1 558 ? -50.759 22.848 70.694 1.00 72.00 558 PHE A C 1
ATOM 4220 O O . PHE A 1 558 ? -50.789 23.693 71.590 1.00 72.00 558 PHE A O 1
ATOM 4227 N N . LEU A 1 559 ? -49.621 22.519 70.072 1.00 70.12 559 LEU A N 1
ATOM 4228 C CA . LEU A 1 559 ? -48.329 23.147 70.361 1.00 70.12 559 LEU A CA 1
ATOM 4229 C C . LEU A 1 559 ? -48.310 24.635 69.982 1.00 70.12 559 LEU A C 1
ATOM 4231 O O . LEU A 1 559 ? -47.750 25.439 70.726 1.00 70.12 559 LEU A O 1
ATOM 4235 N N . ARG A 1 560 ? -48.962 25.027 68.879 1.00 68.38 560 ARG A N 1
ATOM 4236 C CA . ARG A 1 560 ? -49.077 26.434 68.464 1.00 68.38 560 ARG A CA 1
ATOM 4237 C C . ARG A 1 560 ? -49.909 27.267 69.444 1.00 68.38 560 ARG A C 1
ATOM 4239 O O . ARG A 1 560 ? -49.456 28.329 69.858 1.00 68.38 560 ARG A O 1
ATOM 4246 N N . ARG A 1 561 ? -51.071 26.769 69.889 1.00 66.12 561 ARG A N 1
ATOM 4247 C CA . ARG A 1 561 ? -51.921 27.467 70.879 1.00 66.12 561 ARG A CA 1
ATOM 4248 C C . ARG A 1 561 ? -51.232 27.688 72.225 1.00 66.12 561 ARG A C 1
ATOM 4250 O O . ARG A 1 561 ? -51.509 28.679 72.885 1.00 66.12 561 ARG A O 1
ATOM 4257 N N . ARG A 1 562 ? -50.324 26.794 72.623 1.00 61.97 562 ARG A N 1
ATOM 4258 C CA . ARG A 1 562 ? -49.566 26.912 73.879 1.00 61.97 562 ARG A CA 1
ATOM 4259 C C . ARG A 1 562 ? -48.412 27.922 73.812 1.00 61.97 562 ARG A C 1
ATOM 4261 O O . ARG A 1 562 ? -47.793 28.187 74.831 1.00 61.97 562 ARG A O 1
ATOM 4268 N N . LYS A 1 563 ? -48.090 28.437 72.622 1.00 53.25 563 LYS A N 1
ATOM 4269 C CA . LYS A 1 563 ? -47.056 29.463 72.412 1.00 53.25 563 LYS A CA 1
ATOM 4270 C C . LYS A 1 563 ? -47.634 30.884 72.359 1.00 53.25 563 LYS A C 1
ATOM 4272 O O . LYS A 1 563 ? -46.873 31.841 72.430 1.00 53.25 563 LYS A O 1
ATOM 4277 N N . GLU A 1 564 ? -48.955 31.003 72.206 1.00 55.03 564 GLU A N 1
ATOM 4278 C CA . GLU A 1 564 ? -49.707 32.265 72.118 1.00 55.03 564 GLU A CA 1
ATOM 4279 C C . GLU A 1 564 ? -50.489 32.589 73.416 1.00 55.03 564 GLU A C 1
ATOM 4281 O O . GLU A 1 564 ? -51.160 33.618 73.482 1.00 55.03 564 GLU A O 1
ATOM 4286 N N . ALA A 1 565 ? -50.385 31.738 74.445 1.00 46.81 565 ALA A N 1
ATOM 4287 C CA . ALA A 1 565 ? -50.852 31.956 75.819 1.00 46.81 565 ALA A CA 1
ATOM 4288 C C . ALA A 1 565 ? -49.658 31.850 76.770 1.00 46.81 565 ALA A C 1
ATOM 4290 O O . ALA A 1 565 ? -49.630 32.614 77.760 1.00 46.81 565 ALA A O 1
#

Nearest PDB structures (foldseek):
  7wcv-assembly1_A  TM=3.512E-01  e=8.546E-03  Homo sapiens
  6ak4-assembly1_A  TM=3.223E-01  e=7.262E-03  Homo sapiens
  3lfm-assembly1_A  TM=3.289E-01  e=9.527E-03  Homo sapiens
  4ie5-assembly1_A  TM=3.379E-01  e=2.979E-02  Homo sapiens
  6oyc-assembly4_C  TM=2.994E-01  e=2.821E-02  Streptococcus agalactiae 2603V/R

Organism: NCBI:txid2840785

Mean predicted aligned error: 20.36 Å